Protein AF-0000000074905641 (afdb_homodimer)

InterPro domains:
  IPR008551 Transport and Golgi organisation protein 2 [PF05742] (1-127)
  IPR008551 Transport and Golgi organisation protein 2 [PF05742] (141-182)
  IPR008551 Transport and Golgi organisation protein 2 [PTHR17985] (1-126)

Radius of gyration: 19.74 Å; Cα contacts (8 Å, |Δi|>4): 962; chains: 2; bounding box: 50×53×50 Å

Nearest PDB structures (foldseek):
  8sv7-assembly1_A  TM=5.771E-01  e=2.320E-25  Homo sapiens
  8sv7-assembly2_B  TM=5.894E-01  e=5.294E-24  Homo sapiens
  3n8b-assembly1_B  TM=4.827E-01  e=3.627E+00  Borreliella burgdorferi
  5hex-assembly1_A  TM=2.501E-01  e=2.864E+00  Homo sapiens
  7qoo-assembly1_P  TM=1.578E-01  e=9.324E+00  Homo sapiens

Structure (mmCIF, N/CA/C/O backbone):
data_AF-0000000074905641-model_v1
#
loop_
_entity.id
_entity.type
_entity.pdbx_description
1 polymer 'Transport and golgi organization 2 homolog'
#
loop_
_atom_site.group_PDB
_atom_site.id
_atom_site.type_symbol
_atom_site.label_atom_id
_atom_site.label_alt_id
_atom_site.label_comp_id
_atom_site.label_asym_id
_atom_site.label_entity_id
_atom_site.label_seq_id
_atom_site.pdbx_PDB_ins_code
_atom_site.Cartn_x
_atom_site.Cartn_y
_atom_site.Cartn_z
_atom_site.occupancy
_atom_site.B_iso_or_equiv
_atom_site.auth_seq_id
_atom_site.auth_comp_id
_atom_site.auth_asym_id
_atom_site.auth_atom_id
_atom_site.pdbx_PDB_model_num
ATOM 1 N N . MET A 1 1 ? 12.867 -0.518 5.281 1 59.91 1 MET A N 1
ATOM 2 C CA . MET A 1 1 ? 11.68 -1.356 5.379 1 59.91 1 MET A CA 1
ATOM 3 C C . MET A 1 1 ? 10.445 -0.513 5.676 1 59.91 1 MET A C 1
ATOM 5 O O . MET A 1 1 ? 10.516 0.454 6.438 1 59.91 1 MET A O 1
ATOM 9 N N . CYS A 1 2 ? 9.406 -0.645 4.832 1 71.94 2 CYS A N 1
ATOM 10 C CA . CYS A 1 2 ? 8.156 0.063 5.105 1 71.94 2 CYS A CA 1
ATOM 11 C C . CYS A 1 2 ? 6.98 -0.901 5.133 1 71.94 2 CYS A C 1
ATOM 13 O O . CYS A 1 2 ? 6.918 -1.837 4.332 1 71.94 2 CYS A O 1
ATOM 15 N N . ILE A 1 3 ? 6.23 -0.819 6.195 1 65.19 3 ILE A N 1
ATOM 16 C CA . ILE A 1 3 ? 5.027 -1.63 6.344 1 65.19 3 ILE A CA 1
ATOM 17 C C . ILE A 1 3 ? 3.795 -0.727 6.379 1 65.19 3 ILE A C 1
ATOM 19 O O . ILE A 1 3 ? 3.746 0.237 7.145 1 65.19 3 ILE A O 1
ATOM 23 N N . ILE A 1 4 ? 2.932 -0.934 5.461 1 76.19 4 ILE A N 1
ATOM 24 C CA . ILE A 1 4 ? 1.635 -0.264 5.449 1 76.19 4 ILE A CA 1
ATOM 25 C C . ILE A 1 4 ? 0.528 -1.276 5.734 1 76.19 4 ILE A C 1
ATOM 27 O O . ILE A 1 4 ? 0.514 -2.369 5.16 1 76.19 4 ILE A O 1
ATOM 31 N N . PHE A 1 5 ? -0.298 -0.936 6.707 1 66.88 5 PHE A N 1
ATOM 32 C CA . PHE A 1 5 ? -1.438 -1.777 7.051 1 66.88 5 PHE A CA 1
ATOM 33 C C . PHE A 1 5 ? -2.748 -1.029 6.832 1 66.88 5 PHE A C 1
ATOM 35 O O . PHE A 1 5 ? -2.848 0.16 7.137 1 66.88 5 PHE A O 1
ATOM 42 N N . PHE A 1 6 ? -3.707 -1.741 6.23 1 72.62 6 PHE A N 1
ATOM 43 C CA . PHE A 1 6 ? -5.016 -1.104 6.152 1 72.62 6 PHE A CA 1
ATOM 44 C C . PHE A 1 6 ? -6.125 -2.105 6.453 1 72.62 6 PHE A C 1
ATOM 46 O O . PHE A 1 6 ? -5.957 -3.309 6.238 1 72.62 6 PHE A O 1
ATOM 53 N N . LYS A 1 7 ? -7.172 -1.602 7.137 1 66.44 7 LYS A N 1
ATOM 54 C CA . LYS A 1 7 ? -8.391 -2.348 7.426 1 66.44 7 LYS A CA 1
ATOM 55 C C . LYS A 1 7 ? -9.617 -1.634 6.867 1 66.44 7 LYS A C 1
ATOM 57 O O . LYS A 1 7 ? -9.742 -0.413 6.988 1 66.44 7 LYS A O 1
ATOM 62 N N . PHE A 1 8 ? -10.422 -2.475 6.105 1 64 8 PHE A N 1
ATOM 63 C CA . PHE A 1 8 ? -11.656 -1.941 5.535 1 64 8 PHE A CA 1
ATOM 64 C C . PHE A 1 8 ? -12.875 -2.645 6.125 1 64 8 PHE A C 1
ATOM 66 O O . PHE A 1 8 ? -12.875 -3.869 6.27 1 64 8 PHE A O 1
ATOM 73 N N . ASP A 1 9 ? -13.844 -1.782 6.703 1 60.44 9 ASP A N 1
ATOM 74 C CA . ASP A 1 9 ? -15.133 -2.322 7.117 1 60.44 9 ASP A CA 1
ATOM 75 C C . ASP A 1 9 ? -16.266 -1.668 6.34 1 60.44 9 ASP A C 1
ATOM 77 O O . ASP A 1 9 ? -16.609 -0.504 6.578 1 60.44 9 ASP A O 1
ATOM 81 N N . PRO A 1 10 ? -16.844 -2.236 5.258 1 53.78 10 PRO A N 1
ATOM 82 C CA . PRO A 1 10 ? -17.875 -1.607 4.426 1 53.78 10 PRO A CA 1
ATOM 83 C C . PRO A 1 10 ? -19.203 -1.405 5.172 1 53.78 10 PRO A C 1
ATOM 85 O O . PRO A 1 10 ? -20.016 -0.573 4.773 1 53.78 10 PRO A O 1
ATOM 88 N N . ARG A 1 11 ? -19.625 -2.414 5.918 1 53.53 11 ARG A N 1
ATOM 89 C CA . ARG A 1 11 ? -20.891 -2.262 6.629 1 53.53 11 ARG A CA 1
ATOM 90 C C . ARG A 1 11 ? -20.641 -2.008 8.117 1 53.53 11 ARG A C 1
ATOM 92 O O . ARG A 1 11 ? -20.766 -2.922 8.938 1 53.53 11 ARG A O 1
ATOM 99 N N . PRO A 1 12 ? -20.156 -0.724 8.25 1 50.31 12 PRO A N 1
ATOM 100 C CA . PRO A 1 12 ? -19.922 -0.527 9.688 1 50.31 12 PRO A CA 1
ATOM 101 C C . PRO A 1 12 ? -21.172 -0.763 10.523 1 50.31 12 PRO A C 1
ATOM 103 O O . PRO A 1 12 ? -22.266 -0.313 10.156 1 50.31 12 PRO A O 1
ATOM 106 N N . ALA A 1 13 ? -21.141 -1.963 11.172 1 50.5 13 ALA A N 1
ATOM 107 C CA . ALA A 1 13 ? -22.281 -2.377 11.984 1 50.5 13 ALA A CA 1
ATOM 108 C C . ALA A 1 13 ? -22.828 -1.21 12.805 1 50.5 13 ALA A C 1
ATOM 110 O O . ALA A 1 13 ? -24 -1.214 13.195 1 50.5 13 ALA A O 1
ATOM 111 N N . SER A 1 14 ? -21.984 -0.341 13.109 1 50.97 14 SER A N 1
ATOM 112 C CA . SER A 1 14 ? -22.422 0.792 13.922 1 50.97 14 SER A CA 1
ATOM 113 C C . SER A 1 14 ? -21.828 2.1 13.414 1 50.97 14 SER A C 1
ATOM 115 O O . SER A 1 14 ? -20.891 2.088 12.602 1 50.97 14 SER A O 1
ATOM 117 N N . LYS A 1 15 ? -22.484 3.162 13.672 1 53.12 15 LYS A N 1
ATOM 118 C CA . LYS A 1 15 ? -22.062 4.52 13.32 1 53.12 15 LYS A CA 1
ATOM 119 C C . LYS A 1 15 ? -20.609 4.762 13.695 1 53.12 15 LYS A C 1
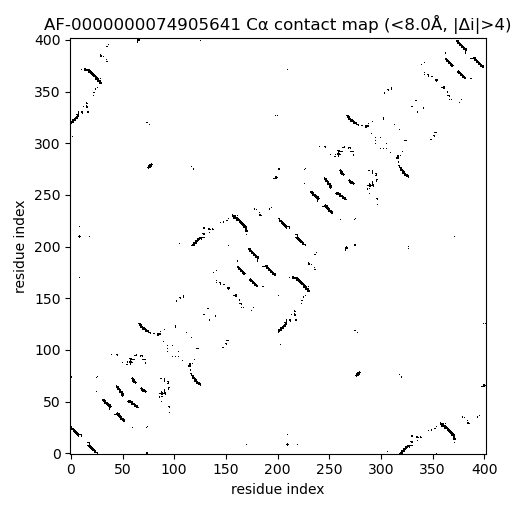ATOM 121 O O . LYS A 1 15 ? -19.938 5.609 13.094 1 53.12 15 LYS A O 1
ATOM 126 N N . ASN A 1 16 ? -20.125 4 14.625 1 53.78 16 ASN A N 1
ATOM 127 C CA . ASN A 1 16 ? -18.797 4.238 15.148 1 53.78 16 ASN A CA 1
ATOM 128 C C . ASN A 1 16 ? -17.75 3.373 14.453 1 53.78 16 ASN A C 1
ATOM 130 O O . ASN A 1 16 ? -16.562 3.471 14.742 1 53.78 16 ASN A O 1
ATOM 134 N N . ALA A 1 17 ? -18.266 2.701 13.477 1 62.34 17 ALA A N 1
ATOM 135 C CA . ALA A 1 17 ? -17.328 1.801 12.82 1 62.34 17 ALA A CA 1
ATOM 136 C C . ALA A 1 17 ? -16.531 2.533 11.742 1 62.34 17 ALA A C 1
ATOM 138 O O . ALA A 1 17 ? -17.047 3.441 11.086 1 62.34 17 ALA A O 1
ATOM 139 N N . TYR A 1 18 ? -15.234 2.305 11.766 1 69.19 18 TYR A N 1
ATOM 140 C CA . TYR A 1 18 ? -14.367 2.934 10.773 1 69.19 18 TYR A CA 1
ATOM 141 C C . TYR A 1 18 ? -14.398 2.166 9.461 1 69.19 18 TYR A C 1
ATOM 143 O O . TYR A 1 18 ? -14.297 0.937 9.445 1 69.19 18 TYR A O 1
ATOM 151 N N . ARG A 1 19 ? -14.656 2.928 8.492 1 73.75 19 ARG A N 1
ATOM 152 C CA . ARG A 1 19 ? -14.641 2.299 7.172 1 73.75 19 ARG A CA 1
ATOM 153 C C . ARG A 1 19 ? -13.211 2.066 6.688 1 73.75 19 ARG A C 1
ATOM 155 O O . ARG A 1 19 ? -12.969 1.216 5.828 1 73.75 19 ARG A O 1
ATOM 162 N N . LEU A 1 20 ? -12.242 2.904 7.258 1 78.56 20 LEU A N 1
ATOM 163 C CA . LEU A 1 20 ? -10.836 2.725 6.906 1 78.56 20 LEU A CA 1
ATOM 164 C C . LEU A 1 20 ? -9.938 2.979 8.109 1 78.56 20 LEU A C 1
ATOM 166 O O . LEU A 1 20 ? -10.133 3.953 8.844 1 78.56 20 LEU A O 1
ATOM 170 N N . ILE A 1 21 ? -9.102 2.086 8.383 1 79 21 ILE A N 1
ATOM 171 C CA . ILE A 1 21 ? -7.953 2.26 9.258 1 79 21 ILE A CA 1
ATOM 172 C C . ILE A 1 21 ? -6.664 2.064 8.469 1 79 21 ILE A C 1
ATOM 174 O O . ILE A 1 21 ? -6.461 1.017 7.848 1 79 21 ILE A O 1
ATOM 178 N N . LEU A 1 22 ? -5.84 3.082 8.422 1 86.25 22 LEU A N 1
ATOM 179 C CA . LEU A 1 22 ? -4.531 2.98 7.781 1 86.25 22 LEU A CA 1
ATOM 180 C C . LEU A 1 22 ? -3.418 3.324 8.758 1 86.25 22 LEU A C 1
ATOM 182 O O . LEU A 1 22 ? -3.506 4.32 9.484 1 86.25 22 LEU A O 1
ATOM 186 N N . ALA A 1 23 ? -2.471 2.445 8.898 1 85.69 23 ALA A N 1
ATOM 187 C CA . ALA A 1 23 ? -1.289 2.664 9.727 1 85.69 23 ALA A CA 1
ATOM 188 C C . ALA A 1 23 ? -0.008 2.453 8.93 1 85.69 23 ALA A C 1
ATOM 190 O O . ALA A 1 23 ? 0.094 1.504 8.148 1 85.69 23 ALA A O 1
ATOM 191 N N . ALA A 1 24 ? 0.933 3.342 9.133 1 88.44 24 ALA A N 1
ATOM 192 C CA . ALA A 1 24 ? 2.18 3.258 8.383 1 88.44 24 ALA A CA 1
ATOM 193 C C . ALA A 1 24 ? 3.34 3.861 9.172 1 88.44 24 ALA A C 1
ATOM 195 O O . ALA A 1 24 ? 3.135 4.738 10.008 1 88.44 24 ALA A O 1
ATOM 196 N N . ASN A 1 25 ? 4.496 3.33 8.883 1 86.69 25 ASN A N 1
ATOM 197 C CA . ASN A 1 25 ? 5.727 3.895 9.422 1 86.69 25 ASN A CA 1
ATOM 198 C C . ASN A 1 25 ? 6.559 4.574 8.336 1 86.69 25 ASN A C 1
ATOM 200 O O . ASN A 1 25 ? 6.484 4.195 7.164 1 86.69 25 ASN A O 1
ATOM 204 N N . ARG A 1 26 ? 7.266 5.594 8.75 1 87.75 26 ARG A N 1
ATOM 205 C CA . ARG A 1 26 ? 8.352 6.141 7.949 1 87.75 26 ARG A CA 1
ATOM 206 C C . ARG A 1 26 ? 9.711 5.781 8.547 1 87.75 26 ARG A C 1
ATOM 208 O O . ARG A 1 26 ? 10.039 6.215 9.648 1 87.75 26 ARG A O 1
ATOM 215 N N . ASP A 1 27 ? 10.461 4.945 7.887 1 84.88 27 ASP A N 1
ATOM 216 C CA . ASP A 1 27 ? 11.836 4.637 8.258 1 84.88 27 ASP A CA 1
ATOM 217 C C . ASP A 1 27 ? 12.82 5.523 7.504 1 84.88 27 ASP A C 1
ATOM 219 O O . ASP A 1 27 ? 12.766 5.625 6.277 1 84.88 27 ASP A O 1
ATOM 223 N N . GLU A 1 28 ? 13.719 6.168 8.312 1 87.62 28 GLU A N 1
ATOM 224 C CA . GLU A 1 28 ? 14.625 7.168 7.746 1 87.62 28 GLU A CA 1
ATOM 225 C C . GLU A 1 28 ? 15.836 7.391 8.648 1 87.62 28 GLU A C 1
ATOM 227 O O . GLU A 1 28 ? 15.836 6.98 9.805 1 87.62 28 GLU A O 1
ATOM 232 N N . PHE A 1 29 ? 16.859 7.977 8.047 1 87.19 29 PHE A N 1
ATOM 233 C CA . PHE A 1 29 ? 17.984 8.422 8.867 1 87.19 29 PHE A CA 1
ATOM 234 C C . PHE A 1 29 ? 17.5 9.352 9.977 1 87.19 29 PHE A C 1
ATOM 236 O O . PHE A 1 29 ? 16.75 10.297 9.727 1 87.19 29 PHE A O 1
ATOM 243 N N . TYR A 1 30 ? 18.031 9.164 11.156 1 89.88 30 TYR A N 1
ATOM 244 C CA . TYR A 1 30 ? 17.531 9.883 12.32 1 89.88 30 TYR A CA 1
ATOM 245 C C . TYR A 1 30 ? 17.781 11.383 12.188 1 89.88 30 TYR A C 1
ATOM 247 O O . TYR A 1 30 ? 17 12.195 12.688 1 89.88 30 TYR A O 1
ATOM 255 N N . HIS A 1 31 ? 18.828 11.758 11.539 1 91.5 31 HIS A N 1
ATOM 256 C CA . HIS A 1 31 ? 19.219 13.156 11.461 1 91.5 31 HIS A CA 1
ATOM 257 C C . HIS A 1 31 ? 18.438 13.883 10.359 1 91.5 31 HIS A C 1
ATOM 259 O O . HIS A 1 31 ? 18.5 15.109 10.258 1 91.5 31 HIS A O 1
ATOM 265 N N . ARG A 1 32 ? 17.781 13.188 9.477 1 92.69 32 ARG A N 1
ATOM 266 C CA . ARG A 1 32 ? 17.062 13.828 8.375 1 92.69 32 ARG A CA 1
ATOM 267 C C . ARG A 1 32 ? 15.867 14.633 8.891 1 92.69 32 ARG A C 1
ATOM 269 O O . ARG A 1 32 ? 14.914 14.062 9.422 1 92.69 32 ARG A O 1
ATOM 276 N N . PRO A 1 33 ? 15.859 15.914 8.727 1 93.75 33 PRO A N 1
ATOM 277 C CA . PRO A 1 33 ? 14.828 16.75 9.336 1 93.75 33 PRO A CA 1
ATOM 278 C C . PRO A 1 33 ? 13.484 16.641 8.625 1 93.75 33 PRO A C 1
ATOM 280 O O . PRO A 1 33 ? 13.438 16.438 7.41 1 93.75 33 PRO A O 1
ATOM 283 N N . ALA A 1 34 ? 12.414 16.75 9.422 1 94.31 34 ALA A N 1
ATOM 284 C CA . ALA A 1 34 ? 11.047 16.75 8.914 1 94.31 34 ALA A CA 1
ATOM 285 C C . ALA A 1 34 ? 10.148 17.672 9.727 1 94.31 34 ALA A C 1
ATOM 287 O O . ALA A 1 34 ? 10.477 18.016 10.859 1 94.31 34 ALA A O 1
ATOM 288 N N . ARG A 1 35 ? 9.133 18.125 9.078 1 94.75 35 ARG A N 1
ATOM 289 C CA . ARG A 1 35 ? 8.094 18.891 9.758 1 94.75 35 ARG A CA 1
ATOM 290 C C . ARG A 1 35 ? 6.906 18 10.109 1 94.75 35 ARG A C 1
ATOM 292 O O . ARG A 1 35 ? 6.5 17.156 9.312 1 94.75 35 ARG A O 1
ATOM 299 N N . ALA A 1 36 ? 6.375 18.266 11.305 1 92.25 36 ALA A N 1
ATOM 300 C CA . ALA A 1 36 ? 5.211 17.516 11.758 1 92.25 36 ALA A CA 1
ATOM 301 C C . ALA A 1 36 ? 4.016 17.734 10.836 1 92.25 36 ALA A C 1
ATOM 303 O O . ALA A 1 36 ? 3.895 18.797 10.211 1 92.25 36 ALA A O 1
ATOM 304 N N . ALA A 1 37 ? 3.156 16.75 10.836 1 95.56 37 ALA A N 1
ATOM 305 C CA . ALA A 1 37 ? 1.99 16.812 9.953 1 95.56 37 ALA A CA 1
ATOM 306 C C . ALA A 1 37 ? 1.135 18.031 10.258 1 95.56 37 ALA A C 1
ATOM 308 O O . ALA A 1 37 ? 0.845 18.328 11.422 1 95.56 37 ALA A O 1
ATOM 309 N N . ASP A 1 38 ? 0.8 18.688 9.234 1 95.88 38 ASP A N 1
ATOM 310 C CA . ASP A 1 38 ? -0.103 19.844 9.258 1 95.88 38 ASP A CA 1
ATOM 311 C C . ASP A 1 38 ? -0.75 20.062 7.891 1 95.88 38 ASP A C 1
ATOM 313 O O . ASP A 1 38 ? -0.337 19.453 6.898 1 95.88 38 ASP A O 1
ATOM 317 N N . PHE A 1 39 ? -1.826 20.891 7.965 1 96.62 39 PHE A N 1
ATOM 318 C CA . PHE A 1 39 ? -2.467 21.234 6.699 1 96.62 39 PHE A CA 1
ATOM 319 C C . PHE A 1 39 ? -1.565 22.141 5.867 1 96.62 39 PHE A C 1
ATOM 321 O O . PHE A 1 39 ? -0.948 23.062 6.395 1 96.62 39 PHE A O 1
ATOM 328 N N . TRP A 1 40 ? -1.421 21.828 4.629 1 96.31 40 TRP A N 1
ATOM 329 C CA . TRP A 1 40 ? -0.674 22.672 3.705 1 96.31 40 TRP A CA 1
ATOM 330 C C . TRP A 1 40 ? -1.283 22.625 2.307 1 96.31 40 TRP A C 1
ATOM 332 O O . TRP A 1 40 ? -2.309 21.969 2.094 1 96.31 40 TRP A O 1
ATOM 342 N N . GLY A 1 41 ? -0.634 23.297 1.267 1 93.44 41 GLY A N 1
ATOM 343 C CA . GLY A 1 41 ? -1.191 23.516 -0.058 1 93.44 41 GLY A CA 1
ATOM 344 C C . GLY A 1 41 ? -1.767 24.906 -0.24 1 93.44 41 GLY A C 1
ATOM 345 O O . GLY A 1 41 ? -1.879 25.656 0.724 1 93.44 41 GLY A O 1
ATOM 346 N N . SER A 1 42 ? -2.195 25.234 -1.422 1 93.31 42 SER A N 1
ATOM 347 C CA . SER A 1 42 ? -2.695 26.578 -1.694 1 93.31 42 SER A CA 1
ATOM 348 C C . SER A 1 42 ? -3.953 26.875 -0.885 1 93.31 42 SER A C 1
ATOM 350 O O . SER A 1 42 ? -4.184 28.016 -0.481 1 93.31 42 SER A O 1
ATOM 352 N N . ASN A 1 43 ? -4.742 25.891 -0.53 1 92.81 43 ASN A N 1
ATOM 353 C CA . ASN A 1 43 ? -5.988 26.047 0.214 1 92.81 43 ASN A CA 1
ATOM 354 C C . ASN A 1 43 ? -6.039 25.125 1.428 1 92.81 43 ASN A C 1
ATOM 356 O O . ASN A 1 43 ? -7.105 24.625 1.79 1 92.81 43 ASN A O 1
ATOM 360 N N . ASN A 1 44 ? -4.816 24.797 1.956 1 95.19 44 ASN A N 1
ATOM 361 C CA . ASN A 1 44 ? -4.746 23.891 3.102 1 95.19 44 ASN A CA 1
ATOM 362 C C . ASN A 1 44 ? -5.508 22.594 2.844 1 95.19 44 ASN A C 1
ATOM 364 O O . ASN A 1 44 ? -6.258 22.125 3.701 1 95.19 44 ASN A O 1
ATOM 368 N N . GLU A 1 45 ? -5.316 22.047 1.685 1 95.19 45 GLU A N 1
ATOM 369 C CA . GLU A 1 45 ? -6.152 20.922 1.275 1 95.19 45 GLU A CA 1
ATOM 370 C C . GLU A 1 45 ? -5.449 19.594 1.52 1 95.19 45 GLU A C 1
ATOM 372 O O . GLU A 1 45 ? -6.031 18.516 1.307 1 95.19 45 GLU A O 1
ATOM 377 N N . VAL A 1 46 ? -4.211 19.656 1.953 1 96.25 46 VAL A N 1
ATOM 378 C CA . VAL A 1 46 ? -3.449 18.422 2.139 1 96.25 46 VAL A CA 1
ATOM 379 C C . VAL A 1 46 ? -2.971 18.328 3.586 1 96.25 46 VAL A C 1
ATOM 381 O O . VAL A 1 46 ? -2.541 19.328 4.172 1 96.25 46 VAL A O 1
ATOM 384 N N . LEU A 1 47 ? -3.096 17.234 4.188 1 97.06 47 LEU A N 1
ATOM 385 C CA . LEU A 1 47 ? -2.596 16.938 5.527 1 97.06 47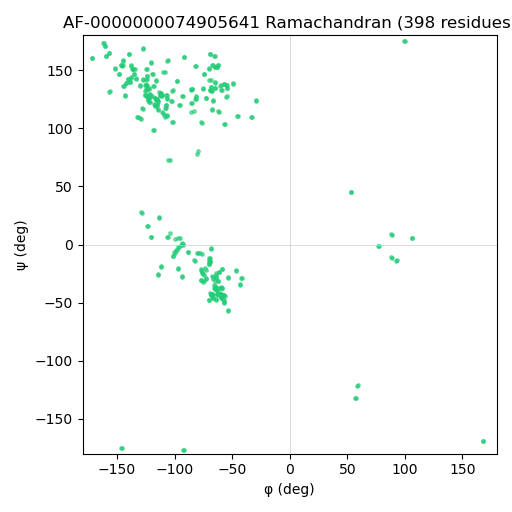 LEU A CA 1
ATOM 386 C C . LEU A 1 47 ? -1.512 15.875 5.488 1 97.06 47 LEU A C 1
ATOM 388 O O . LEU A 1 47 ? -1.772 14.734 5.09 1 97.06 47 LEU A O 1
ATOM 392 N N . SER A 1 48 ? -0.331 16.203 5.855 1 96.94 48 SER A N 1
ATOM 393 C CA . SER A 1 48 ? 0.804 15.281 5.914 1 96.94 48 SER A CA 1
ATOM 394 C C . SER A 1 48 ? 2.01 15.938 6.578 1 96.94 48 SER A C 1
ATOM 396 O O . SER A 1 48 ? 2.01 17.141 6.824 1 96.94 48 SER A O 1
ATOM 398 N N . GLY A 1 49 ? 2.963 15.094 7.051 1 95.06 49 GLY A N 1
ATOM 399 C CA . GLY A 1 49 ? 4.289 15.625 7.324 1 95.06 49 GLY A CA 1
ATOM 400 C C . GLY A 1 49 ? 5.047 16.016 6.07 1 95.06 49 GLY A C 1
ATOM 401 O O . GLY A 1 49 ? 4.664 15.633 4.961 1 95.06 49 GLY A O 1
ATOM 402 N N . LEU A 1 50 ? 6.098 16.812 6.301 1 95.31 50 LEU A N 1
ATOM 403 C CA . LEU A 1 50 ? 6.879 17.266 5.156 1 95.31 50 LEU A CA 1
ATOM 404 C C . LEU A 1 50 ? 8.367 17.031 5.383 1 95.31 50 LEU A C 1
ATOM 406 O O . LEU A 1 50 ? 8.867 17.219 6.492 1 95.31 50 LEU A O 1
ATOM 410 N N . ASP A 1 51 ? 8.953 16.562 4.305 1 95.19 51 ASP A N 1
ATOM 411 C CA . ASP A 1 51 ? 10.414 16.438 4.297 1 95.19 51 ASP A CA 1
ATOM 412 C C . ASP A 1 51 ? 11.078 17.812 4.301 1 95.19 51 ASP A C 1
ATOM 414 O O . ASP A 1 51 ? 10.672 18.703 3.555 1 95.19 51 ASP A O 1
ATOM 418 N N . MET A 1 52 ? 12.086 17.922 5.129 1 94.69 52 MET A N 1
ATOM 419 C CA . MET A 1 52 ? 12.773 19.203 5.219 1 94.69 52 MET A CA 1
ATOM 420 C C . MET A 1 52 ? 14.242 19.062 4.852 1 94.69 52 MET A C 1
ATOM 422 O O . MET A 1 52 ? 15.031 19.984 5.078 1 94.69 52 MET A O 1
ATOM 426 N N . GLU A 1 53 ? 14.625 17.891 4.402 1 92.56 53 GLU A N 1
ATOM 427 C CA . GLU A 1 53 ? 15.984 17.734 3.902 1 92.56 53 GLU A CA 1
ATOM 428 C C . GLU A 1 53 ? 16.281 18.719 2.777 1 92.56 53 GLU A C 1
ATOM 430 O O . GLU A 1 53 ? 15.453 18.922 1.888 1 92.56 53 GLU A O 1
ATOM 435 N N . GLU A 1 54 ? 17.484 19.266 2.867 1 92.06 54 GLU A N 1
ATOM 436 C CA . GLU A 1 54 ? 17.891 20.234 1.849 1 92.06 54 GLU A CA 1
ATOM 437 C C . GLU A 1 54 ? 17.766 19.641 0.447 1 92.06 54 GLU A C 1
ATOM 439 O O . GLU A 1 54 ? 18.266 18.547 0.178 1 92.06 54 GLU A O 1
ATOM 444 N N . GLY A 1 55 ? 17.078 20.328 -0.427 1 90.06 55 GLY A N 1
ATOM 445 C CA . GLY A 1 55 ? 16.891 19.875 -1.798 1 90.06 55 GLY A CA 1
ATOM 446 C C . GLY A 1 55 ? 15.672 19 -1.971 1 90.06 55 GLY A C 1
ATOM 447 O O . GLY A 1 55 ? 15.289 18.656 -3.096 1 90.06 55 GLY A O 1
ATOM 448 N N . LYS A 1 56 ? 15.07 18.562 -0.889 1 91.88 56 LYS A N 1
ATOM 449 C CA . LYS A 1 56 ? 13.906 17.688 -0.948 1 91.88 56 LYS A CA 1
ATOM 450 C C . LYS A 1 56 ? 12.727 18.281 -0.193 1 91.88 56 LYS A C 1
ATOM 452 O O . LYS A 1 56 ? 11.75 17.594 0.098 1 91.88 56 LYS A O 1
ATOM 457 N N . GLU A 1 57 ? 12.805 19.547 0.094 1 94 57 GLU A N 1
ATOM 458 C CA . GLU A 1 57 ? 11.789 20.234 0.876 1 94 57 GLU A CA 1
ATOM 459 C C . GLU A 1 57 ? 10.422 20.172 0.191 1 94 57 GLU A C 1
ATOM 461 O O . GLU A 1 57 ? 10.328 20.328 -1.028 1 94 57 GLU A O 1
ATOM 466 N N . GLY A 1 58 ? 9.477 19.891 1.056 1 93.19 58 GLY A N 1
ATOM 467 C CA . GLY A 1 58 ? 8.117 19.875 0.526 1 93.19 58 GLY A CA 1
ATOM 468 C C . GLY A 1 58 ? 7.66 18.5 0.089 1 93.19 58 GLY A C 1
ATOM 469 O O . GLY A 1 58 ? 6.465 18.281 -0.127 1 93.19 58 GLY A O 1
ATOM 470 N N . GLY A 1 59 ? 8.594 17.578 -0.028 1 95.19 59 GLY A N 1
ATOM 471 C CA . GLY A 1 59 ? 8.219 16.188 -0.247 1 95.19 59 GLY A CA 1
ATOM 472 C C . GLY A 1 59 ? 7.52 15.57 0.947 1 95.19 59 GLY A C 1
ATOM 473 O O . GLY A 1 59 ? 7.664 16.047 2.074 1 95.19 59 GLY A O 1
ATOM 474 N N . THR A 1 60 ? 6.738 14.602 0.678 1 96.19 60 THR A N 1
ATOM 475 C CA . THR A 1 60 ? 6.059 13.914 1.771 1 96.19 60 THR A CA 1
ATOM 476 C C . THR A 1 60 ? 6.031 12.406 1.528 1 96.19 60 THR A C 1
ATOM 478 O O . THR A 1 60 ? 6.406 11.938 0.451 1 96.19 60 THR A O 1
ATOM 481 N N . TRP A 1 61 ? 5.75 11.633 2.564 1 93.88 61 TRP A N 1
ATOM 482 C CA . TRP A 1 61 ? 5.848 10.18 2.51 1 93.88 61 TRP A CA 1
ATOM 483 C C . TRP A 1 61 ? 4.477 9.531 2.672 1 93.88 61 TRP A C 1
ATOM 485 O O . TRP A 1 61 ? 4.281 8.375 2.309 1 93.88 61 TRP A O 1
ATOM 495 N N . LEU A 1 62 ? 3.602 10.188 3.293 1 94.62 62 LEU A N 1
ATOM 496 C CA . LEU A 1 62 ? 2.219 9.758 3.48 1 94.62 62 LEU A CA 1
ATOM 497 C C . LEU A 1 62 ? 1.311 10.953 3.74 1 94.62 62 LEU A C 1
ATOM 499 O O . LEU A 1 62 ? 1.624 11.805 4.574 1 94.62 62 LEU A O 1
ATOM 503 N N . GLY A 1 63 ? 0.205 11.031 3.043 1 95.31 63 GLY A N 1
ATOM 504 C CA . GLY A 1 63 ? -0.722 12.125 3.264 1 95.31 63 GLY A CA 1
ATOM 505 C C . GLY A 1 63 ? -2.115 11.852 2.734 1 95.31 63 GLY A C 1
ATOM 506 O O . GLY A 1 63 ? -2.346 10.82 2.092 1 95.31 63 GLY A O 1
ATOM 507 N N . ILE A 1 64 ? -2.957 12.766 3.053 1 94.5 64 ILE A N 1
ATOM 508 C CA . ILE A 1 64 ? -4.348 12.688 2.615 1 94.5 64 ILE A CA 1
ATOM 509 C C . ILE A 1 64 ? -4.855 14.086 2.264 1 94.5 64 ILE A C 1
ATOM 511 O O . ILE A 1 64 ? -4.527 15.062 2.941 1 94.5 64 ILE A O 1
ATOM 515 N N . SER A 1 65 ? -5.594 14.195 1.209 1 94.38 65 SER A N 1
ATOM 516 C CA . SER A 1 65 ? -6.227 15.461 0.865 1 94.38 65 SER A CA 1
ATOM 517 C C . SER A 1 65 ? -7.629 15.562 1.454 1 94.38 65 SER A C 1
ATOM 519 O O . SER A 1 65 ? -8.25 14.539 1.761 1 94.38 65 SER A O 1
ATOM 521 N N . THR A 1 66 ? -8.133 16.734 1.547 1 92.69 66 THR A N 1
ATOM 522 C CA . THR A 1 66 ? -9.477 16.938 2.088 1 92.69 66 THR A CA 1
ATOM 523 C C . THR A 1 66 ? -10.531 16.391 1.132 1 92.69 66 THR A C 1
ATOM 525 O O . THR A 1 66 ? -11.695 16.219 1.517 1 92.69 66 THR A O 1
ATOM 528 N N . ARG A 1 67 ? -10.125 16.125 -0.046 1 87.19 67 ARG A N 1
ATOM 529 C CA . ARG A 1 67 ? -11.062 15.555 -1.01 1 87.19 67 ARG A CA 1
ATOM 530 C C . ARG A 1 67 ? -10.938 14.039 -1.065 1 87.19 67 ARG A C 1
ATOM 532 O O . ARG A 1 67 ? -11.562 13.391 -1.901 1 87.19 67 ARG A O 1
ATOM 539 N N . GLY A 1 68 ? -10.047 13.453 -0.332 1 89.12 68 GLY A N 1
ATOM 540 C CA . GLY A 1 68 ? -10.078 12.008 -0.153 1 89.12 68 GLY A CA 1
ATOM 541 C C . GLY A 1 68 ? -8.984 11.289 -0.923 1 89.12 68 GLY A C 1
ATOM 542 O O . GLY A 1 68 ? -8.969 10.062 -0.994 1 89.12 68 GLY A O 1
ATOM 543 N N . LYS A 1 69 ? -8.117 12.062 -1.526 1 90.12 69 LYS A N 1
ATOM 544 C CA . LYS A 1 69 ? -6.949 11.398 -2.1 1 90.12 69 LYS A CA 1
ATOM 545 C C . LYS A 1 69 ? -5.957 11 -1.014 1 90.12 69 LYS A C 1
ATOM 547 O O . LYS A 1 69 ? -5.727 11.75 -0.066 1 90.12 69 LYS A O 1
ATOM 552 N N . LEU A 1 70 ? -5.465 9.805 -1.097 1 92.44 70 LEU A N 1
ATOM 553 C CA . LEU A 1 70 ? -4.457 9.258 -0.193 1 92.44 70 LEU A CA 1
ATOM 554 C C . LEU A 1 70 ? -3.248 8.75 -0.97 1 92.44 70 LEU A C 1
ATOM 556 O O . LEU A 1 70 ? -3.398 8.102 -2.01 1 92.44 70 LEU A O 1
ATOM 560 N N . ALA A 1 71 ? -2.066 9.016 -0.502 1 94.38 71 ALA A N 1
ATOM 561 C CA . ALA A 1 71 ? -0.872 8.5 -1.163 1 94.38 71 ALA A CA 1
ATOM 562 C C . ALA A 1 71 ? 0.242 8.234 -0.155 1 94.38 71 ALA A C 1
ATOM 564 O O . ALA A 1 71 ? 0.351 8.93 0.856 1 94.38 71 ALA A O 1
ATOM 565 N N . ALA A 1 72 ? 1 7.23 -0.444 1 93.19 72 ALA A N 1
ATOM 566 C CA . ALA A 1 72 ? 2.154 6.863 0.374 1 93.19 72 ALA A CA 1
ATOM 567 C C . ALA A 1 72 ? 3.326 6.426 -0.498 1 93.19 72 ALA A C 1
ATOM 569 O O . ALA A 1 72 ? 3.129 5.809 -1.548 1 93.19 72 ALA A O 1
ATOM 570 N N . LEU A 1 73 ? 4.422 6.812 -0.043 1 91.25 73 LEU A N 1
ATOM 571 C CA . LEU A 1 73 ? 5.688 6.406 -0.647 1 91.25 73 LEU A CA 1
ATOM 572 C C . LEU A 1 73 ? 6.473 5.5 0.293 1 91.25 73 LEU A C 1
ATOM 574 O O . LEU A 1 73 ? 6.602 5.797 1.483 1 91.25 73 LEU A O 1
ATOM 578 N N . THR A 1 74 ? 6.934 4.293 -0.219 1 84.25 74 THR A N 1
ATOM 579 C CA . THR A 1 74 ? 7.773 3.43 0.604 1 84.25 74 THR A CA 1
ATOM 580 C C . THR A 1 74 ? 9.219 3.473 0.128 1 84.25 74 THR A C 1
ATOM 582 O O . THR A 1 74 ? 9.5 3.902 -0.994 1 84.25 74 THR A O 1
ATOM 585 N N . ASN A 1 75 ? 10.156 3.115 1.065 1 72.56 75 ASN A N 1
ATOM 586 C CA . ASN A 1 75 ? 11.578 3.256 0.8 1 72.56 75 ASN A CA 1
ATOM 587 C C . ASN A 1 75 ? 12.031 2.336 -0.331 1 72.56 75 ASN A C 1
ATOM 589 O O . ASN A 1 75 ? 11.469 1.257 -0.523 1 72.56 75 ASN A O 1
ATOM 593 N N . TYR A 1 76 ? 12.844 2.801 -1.12 1 72.5 76 TYR A N 1
ATOM 594 C CA . TYR A 1 76 ? 13.5 2.074 -2.201 1 72.5 76 TYR A CA 1
ATOM 595 C C . TYR A 1 76 ? 15.008 2.279 -2.158 1 72.5 76 TYR A C 1
ATOM 597 O O . TYR A 1 76 ? 15.492 3.41 -2.246 1 72.5 76 TYR A O 1
ATOM 605 N N . LEU A 1 77 ? 15.672 1.212 -1.77 1 67.5 77 LEU A N 1
ATOM 606 C CA . LEU A 1 77 ? 17.125 1.36 -1.727 1 67.5 77 LEU A CA 1
ATOM 607 C C . LEU A 1 77 ? 17.766 0.859 -3.018 1 67.5 77 LEU A C 1
ATOM 609 O O . LEU A 1 77 ? 17.375 -0.191 -3.537 1 67.5 77 LEU A O 1
ATOM 613 N N . GLN A 1 78 ? 18.422 1.747 -3.621 1 67.94 78 GLN A N 1
ATOM 614 C CA . GLN A 1 78 ? 19.125 1.352 -4.832 1 67.94 78 GLN A CA 1
ATOM 615 C C . GLN A 1 78 ? 20.625 1.583 -4.688 1 67.94 78 GLN A C 1
ATOM 617 O O . GLN A 1 78 ? 21.062 2.465 -3.941 1 67.94 78 GLN A O 1
ATOM 622 N N . PRO A 1 79 ? 21.344 0.669 -5.359 1 62.31 79 PRO A N 1
ATOM 623 C CA . PRO A 1 79 ? 22.812 0.722 -5.223 1 62.31 79 PRO A CA 1
ATOM 624 C C . PRO A 1 79 ? 23.375 2.096 -5.559 1 62.31 79 PRO A C 1
ATOM 626 O O . PRO A 1 79 ? 24.266 2.588 -4.852 1 62.31 79 PRO A O 1
ATOM 629 N N . ARG A 1 80 ? 23.094 2.543 -6.703 1 69.81 80 ARG A N 1
ATOM 630 C CA . ARG A 1 80 ? 23.609 3.834 -7.148 1 69.81 80 ARG A CA 1
ATOM 631 C C . ARG A 1 80 ? 22.484 4.871 -7.215 1 69.81 80 ARG A C 1
ATOM 633 O O . ARG A 1 80 ? 21.547 4.727 -7.988 1 69.81 80 ARG A O 1
ATOM 640 N N . LEU A 1 81 ? 22.609 5.824 -6.285 1 74.94 81 LEU A N 1
ATOM 641 C CA . LEU A 1 81 ? 21.641 6.914 -6.293 1 74.94 81 LEU A CA 1
ATOM 642 C C . LEU A 1 81 ? 22.031 7.98 -7.309 1 74.94 81 LEU A C 1
ATOM 644 O O . LEU A 1 81 ? 23.203 8.352 -7.41 1 74.94 81 LEU A O 1
ATOM 648 N N . ASN A 1 82 ? 21.094 8.242 -8.164 1 82.44 82 ASN A N 1
ATOM 649 C CA . ASN A 1 82 ? 21.25 9.438 -8.992 1 82.44 82 ASN A CA 1
ATOM 650 C C . ASN A 1 82 ? 20.922 10.711 -8.211 1 82.44 82 ASN A C 1
ATOM 652 O O . ASN A 1 82 ? 19.75 11.008 -7.977 1 82.44 82 ASN A O 1
ATOM 656 N N . HIS A 1 83 ? 21.891 11.414 -7.863 1 83.31 83 HIS A N 1
ATOM 657 C CA . HIS A 1 83 ? 21.719 12.594 -7.016 1 83.31 83 HIS A CA 1
ATOM 658 C C . HIS A 1 83 ? 21.031 13.719 -7.77 1 83.31 83 HIS A C 1
ATOM 660 O O . HIS A 1 83 ? 20.531 14.664 -7.16 1 83.31 83 HIS A O 1
ATOM 666 N N . ASP A 1 84 ? 21.047 13.555 -9.086 1 86.44 84 ASP A N 1
ATOM 667 C CA . ASP A 1 84 ? 20.406 14.586 -9.906 1 86.44 84 ASP A CA 1
ATOM 668 C C . ASP A 1 84 ? 18.922 14.289 -10.109 1 86.44 84 ASP A C 1
ATOM 670 O O . ASP A 1 84 ? 18.203 15.102 -10.688 1 86.44 84 ASP A O 1
ATOM 674 N N . ALA A 1 85 ? 18.531 13.148 -9.656 1 87.69 85 ALA A N 1
ATOM 675 C CA . ALA A 1 85 ? 17.125 12.766 -9.828 1 87.69 85 ALA A CA 1
ATOM 676 C C . ALA A 1 85 ? 16.219 13.617 -8.938 1 87.69 85 ALA A C 1
ATOM 678 O O . ALA A 1 85 ? 16.656 14.117 -7.895 1 87.69 85 ALA A O 1
ATOM 679 N N . ARG A 1 86 ? 15.008 13.805 -9.375 1 89.75 86 ARG A N 1
ATOM 680 C CA . ARG A 1 86 ? 14.008 14.508 -8.57 1 89.75 86 ARG A CA 1
ATOM 681 C C . ARG A 1 86 ? 13.711 13.742 -7.285 1 89.75 86 ARG A C 1
ATOM 683 O O . ARG A 1 86 ? 13.914 12.531 -7.215 1 89.75 86 ARG A O 1
ATOM 690 N N . GLY A 1 87 ? 13.297 14.453 -6.246 1 89.75 87 GLY A N 1
ATOM 691 C CA . GLY A 1 87 ? 12.922 13.805 -5.004 1 89.75 87 GLY A CA 1
ATOM 692 C C . GLY A 1 87 ? 11.648 12.977 -5.129 1 89.75 87 GLY A C 1
ATOM 693 O O . GLY A 1 87 ? 10.625 13.477 -5.605 1 89.75 87 GLY A O 1
ATOM 694 N N . ARG A 1 88 ? 11.695 11.812 -4.652 1 90.88 88 ARG A N 1
ATOM 695 C CA . ARG A 1 88 ? 10.562 10.898 -4.785 1 90.88 88 ARG A CA 1
ATOM 696 C C . ARG A 1 88 ? 9.367 11.383 -3.98 1 90.88 88 ARG A C 1
ATOM 698 O O . ARG A 1 88 ? 8.219 11.117 -4.344 1 90.88 88 ARG A O 1
ATOM 705 N N . GLY A 1 89 ? 9.648 12.141 -2.912 1 93.5 89 GLY A N 1
ATOM 706 C CA . GLY A 1 89 ? 8.562 12.672 -2.113 1 93.5 89 GLY A CA 1
ATOM 707 C C . GLY A 1 89 ? 7.648 13.602 -2.893 1 93.5 89 GLY A C 1
ATOM 708 O O . GLY A 1 89 ? 6.504 13.836 -2.498 1 93.5 89 GLY A O 1
ATOM 709 N N . GLU A 1 90 ? 8.18 14.164 -3.924 1 94.81 90 GLU A N 1
ATOM 710 C CA . GLU A 1 90 ? 7.41 15.055 -4.789 1 94.81 90 GLU A CA 1
ATOM 711 C C . GLU A 1 90 ? 6.25 14.312 -5.445 1 94.81 90 GLU A C 1
ATOM 713 O O . GLU A 1 90 ? 5.211 14.906 -5.734 1 94.81 90 GLU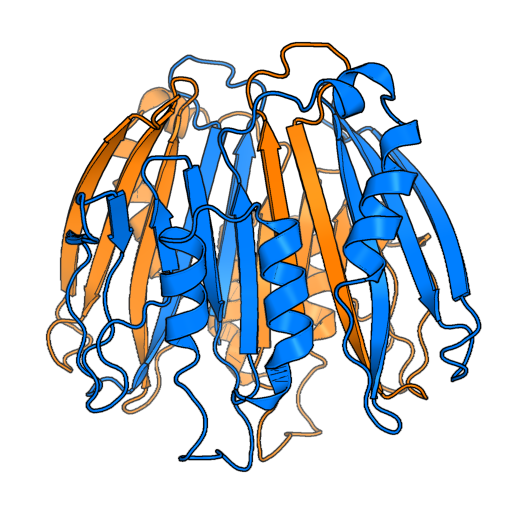 A O 1
ATOM 718 N N . LEU A 1 91 ? 6.383 13.07 -5.707 1 93.75 91 LEU A N 1
ATOM 719 C CA . LEU A 1 91 ? 5.344 12.266 -6.34 1 93.75 91 LEU A CA 1
ATOM 720 C C . LEU A 1 91 ? 4.078 12.242 -5.488 1 93.75 91 LEU A C 1
ATOM 722 O O . LEU A 1 91 ? 2.971 12.406 -6.008 1 93.75 91 LEU A O 1
ATOM 726 N N . VAL A 1 92 ? 4.273 12.086 -4.188 1 95 92 VAL A N 1
ATOM 727 C CA . VAL A 1 92 ? 3.146 12.062 -3.262 1 95 92 VAL A CA 1
ATOM 728 C C . VAL A 1 92 ? 2.531 13.461 -3.158 1 95 92 VAL A C 1
ATOM 730 O O . VAL A 1 92 ? 1.314 13.617 -3.27 1 95 92 VAL A O 1
ATOM 733 N N . ALA A 1 93 ? 3.391 14.438 -2.98 1 95.88 93 ALA A N 1
ATOM 734 C CA . ALA A 1 93 ? 2.918 15.812 -2.846 1 95.88 93 ALA A CA 1
ATOM 735 C C . ALA A 1 93 ? 2.109 16.234 -4.066 1 95.88 93 ALA A C 1
ATOM 737 O O . ALA A 1 93 ? 1.031 16.812 -3.934 1 95.88 93 ALA A O 1
ATOM 738 N N . GLN A 1 94 ? 2.578 15.898 -5.242 1 95.06 94 GLN A N 1
ATOM 739 C CA . GLN A 1 94 ? 1.901 16.281 -6.477 1 95.06 94 GLN A CA 1
ATOM 740 C C . GLN A 1 94 ? 0.583 15.523 -6.633 1 95.06 94 GLN A C 1
ATOM 742 O O . GLN A 1 94 ? -0.419 16.109 -7.066 1 95.06 94 GLN A O 1
ATOM 747 N N . PHE A 1 95 ? 0.563 14.328 -6.336 1 94.81 95 PHE A N 1
ATOM 748 C CA . PHE A 1 95 ? -0.672 13.555 -6.414 1 94.81 95 PHE A CA 1
ATOM 749 C C . PHE A 1 95 ? -1.761 14.188 -5.555 1 94.81 95 PHE A C 1
ATOM 751 O O . PHE A 1 95 ? -2.898 14.344 -6.004 1 94.81 95 PHE A O 1
ATOM 758 N N . LEU A 1 96 ? -1.409 14.609 -4.359 1 95.19 96 LEU A N 1
ATOM 759 C CA . LEU A 1 96 ? -2.367 15.086 -3.367 1 95.19 96 LEU A CA 1
ATOM 760 C C . LEU A 1 96 ? -2.867 16.484 -3.725 1 95.19 96 LEU A C 1
ATOM 762 O O . LEU A 1 96 ? -3.965 16.875 -3.32 1 95.19 96 LEU A O 1
ATOM 766 N N . THR A 1 97 ? -2.064 17.188 -4.445 1 94.94 97 THR A N 1
ATOM 767 C CA . THR A 1 97 ? -2.438 18.562 -4.746 1 94.94 97 THR A CA 1
ATOM 768 C C . THR A 1 97 ? -3 18.672 -6.164 1 94.94 97 THR A C 1
ATOM 770 O O . THR A 1 97 ? -3.512 19.734 -6.555 1 94.94 97 THR A O 1
ATOM 773 N N . SER A 1 98 ? -2.883 17.641 -6.941 1 92.81 98 SER A N 1
ATOM 774 C CA . SER A 1 98 ? -3.293 17.688 -8.344 1 92.81 98 SER A CA 1
ATOM 775 C C . SER A 1 98 ? -4.797 17.484 -8.484 1 92.81 98 SER A C 1
ATOM 777 O O . SER A 1 98 ? -5.398 16.719 -7.723 1 92.81 98 SER A O 1
ATOM 779 N N . ASP A 1 99 ? -5.344 18.031 -9.555 1 89.38 99 ASP A N 1
ATOM 780 C CA . ASP A 1 99 ? -6.746 17.797 -9.898 1 89.38 99 ASP A CA 1
ATOM 781 C C . ASP A 1 99 ? -6.895 16.625 -10.859 1 89.38 99 ASP A C 1
ATOM 783 O O . ASP A 1 99 ? -8.008 16.266 -11.234 1 89.38 99 ASP A O 1
ATOM 787 N N . MET A 1 100 ? -5.84 16.078 -11.172 1 88.5 100 MET A N 1
ATOM 788 C CA . MET A 1 100 ? -5.863 14.922 -12.078 1 88.5 100 MET A CA 1
ATOM 789 C C . MET A 1 100 ? -6.5 13.711 -11.406 1 88.5 100 MET A C 1
ATOM 791 O O . MET A 1 100 ? -6.289 13.477 -10.211 1 88.5 100 MET A O 1
ATOM 795 N N . ASP A 1 101 ? -7.242 13.016 -12.203 1 84.19 101 ASP A N 1
ATOM 796 C CA . ASP A 1 101 ? -7.742 11.766 -11.633 1 84.19 101 ASP A CA 1
ATOM 797 C C . ASP A 1 101 ? -6.598 10.805 -11.336 1 84.19 101 ASP A C 1
ATOM 799 O O . ASP A 1 101 ? -5.543 10.867 -11.969 1 84.19 101 ASP A O 1
ATOM 803 N N . SER A 1 102 ? -6.805 9.953 -10.375 1 84.06 102 SER A N 1
ATOM 804 C CA . SER A 1 102 ? -5.754 9.117 -9.797 1 84.06 102 SER A CA 1
ATOM 805 C C . SER A 1 102 ? -5.074 8.273 -10.859 1 84.06 102 SER A C 1
ATOM 807 O O . SER A 1 102 ? -3.844 8.266 -10.961 1 84.06 102 SER A O 1
ATOM 809 N N . LEU A 1 103 ? -5.875 7.555 -11.711 1 82.94 103 LEU A N 1
ATOM 810 C CA . LEU A 1 103 ? -5.289 6.66 -12.703 1 82.94 103 LEU A CA 1
ATOM 811 C C . LEU A 1 103 ? -4.504 7.445 -13.742 1 82.94 103 LEU A C 1
ATOM 813 O O . LEU A 1 103 ? -3.451 6.996 -14.203 1 82.94 103 LEU A O 1
ATOM 817 N N . SER A 1 104 ? -4.992 8.609 -14.117 1 86.44 104 SER A N 1
ATOM 818 C CA . SER A 1 104 ? -4.258 9.469 -15.031 1 86.44 104 SER A CA 1
ATOM 819 C C . SER A 1 104 ? -2.928 9.914 -14.438 1 86.44 104 SER A C 1
ATOM 821 O O . SER A 1 104 ? -1.912 9.961 -15.133 1 86.44 104 SER A O 1
ATOM 823 N N . TYR A 1 105 ? -2.984 10.234 -13.219 1 91.12 105 TYR A N 1
ATOM 824 C CA . TYR A 1 105 ? -1.749 10.641 -12.555 1 91.12 105 TYR A CA 1
ATOM 825 C C . TYR A 1 105 ? -0.748 9.492 -12.523 1 91.12 105 TYR A C 1
ATOM 827 O O . TYR A 1 105 ? 0.443 9.688 -12.781 1 91.12 105 TYR A O 1
ATOM 835 N N . LEU A 1 106 ? -1.26 8.336 -12.219 1 87.81 106 LEU A N 1
ATOM 836 C CA . LEU A 1 106 ? -0.369 7.184 -12.141 1 87.81 106 LEU A CA 1
ATOM 837 C C . LEU A 1 106 ? 0.224 6.863 -13.508 1 87.81 106 LEU A C 1
ATOM 839 O O . LEU A 1 106 ? 1.386 6.461 -13.609 1 87.81 106 LEU A O 1
ATOM 843 N N . LYS A 1 107 ? -0.524 7.008 -14.5 1 86.25 107 LYS A N 1
ATOM 844 C CA . LYS A 1 107 ? -0.01 6.848 -15.859 1 86.25 107 LYS A CA 1
ATOM 845 C C . LYS A 1 107 ? 1.108 7.844 -16.141 1 86.25 107 LYS A C 1
ATOM 847 O O . LYS A 1 107 ? 2.131 7.484 -16.734 1 86.25 107 LYS A O 1
ATOM 852 N N . LYS A 1 108 ? 0.868 9.039 -15.773 1 89.88 108 LYS A N 1
ATOM 853 C CA . LYS A 1 108 ? 1.892 10.07 -15.922 1 89.88 108 LYS A CA 1
ATOM 854 C C . LYS A 1 108 ? 3.172 9.688 -15.188 1 89.88 108 LYS A C 1
ATOM 856 O O . LYS A 1 108 ? 4.27 9.828 -15.719 1 89.88 108 LYS A O 1
ATOM 861 N N . VAL A 1 109 ? 3.047 9.258 -13.969 1 88.88 109 VAL A N 1
ATOM 862 C CA . VAL A 1 109 ? 4.188 8.859 -13.156 1 88.88 109 VAL A CA 1
ATOM 863 C C . VAL A 1 109 ? 4.941 7.719 -13.844 1 88.88 109 VAL A C 1
ATOM 865 O O . VAL A 1 109 ? 6.176 7.711 -13.859 1 88.88 109 VAL A O 1
ATOM 868 N N . SER A 1 110 ? 4.18 6.746 -14.344 1 86.31 110 SER A N 1
ATOM 869 C CA . SER A 1 110 ? 4.816 5.621 -15.023 1 86.31 110 SER A CA 1
ATOM 870 C C . SER A 1 110 ? 5.629 6.09 -16.234 1 86.31 110 SER A C 1
ATOM 872 O O . SER A 1 110 ? 6.699 5.555 -16.5 1 86.31 110 SER A O 1
ATOM 874 N N . ALA A 1 111 ? 5.148 7.078 -16.953 1 86.31 111 ALA A N 1
ATOM 875 C CA . ALA A 1 111 ? 5.824 7.617 -18.125 1 86.31 111 ALA A CA 1
ATOM 876 C C . ALA A 1 111 ? 7.055 8.43 -17.734 1 86.31 111 ALA A C 1
ATOM 878 O O . ALA A 1 111 ? 8.047 8.461 -18.453 1 86.31 111 ALA A O 1
ATOM 879 N N . GLU A 1 112 ? 7.016 9.016 -16.578 1 87.5 112 GLU A N 1
ATOM 880 C CA . GLU A 1 112 ? 8.086 9.906 -16.141 1 87.5 112 GLU A CA 1
ATOM 881 C C . GLU A 1 112 ? 8.961 9.242 -15.086 1 87.5 112 GLU A C 1
ATOM 883 O O . GLU A 1 112 ? 9.797 9.906 -14.469 1 87.5 112 GLU A O 1
ATOM 888 N N . GLY A 1 113 ? 8.719 8.023 -14.852 1 83.31 113 GLY A N 1
ATOM 889 C CA . GLY A 1 113 ? 9.406 7.309 -13.789 1 83.31 113 GLY A CA 1
ATOM 890 C C . GLY A 1 113 ? 10.922 7.41 -13.883 1 83.31 113 GLY A C 1
ATOM 891 O O . GLY A 1 113 ? 11.609 7.391 -12.859 1 83.31 113 GLY A O 1
ATOM 892 N N . HIS A 1 114 ? 11.445 7.578 -15.078 1 83.31 114 HIS A N 1
ATOM 893 C CA . HIS A 1 114 ? 12.891 7.609 -15.297 1 83.31 114 HIS A CA 1
ATOM 894 C C . HIS A 1 114 ? 13.508 8.883 -14.719 1 83.31 114 HIS A C 1
ATOM 896 O O . HIS A 1 114 ? 14.727 8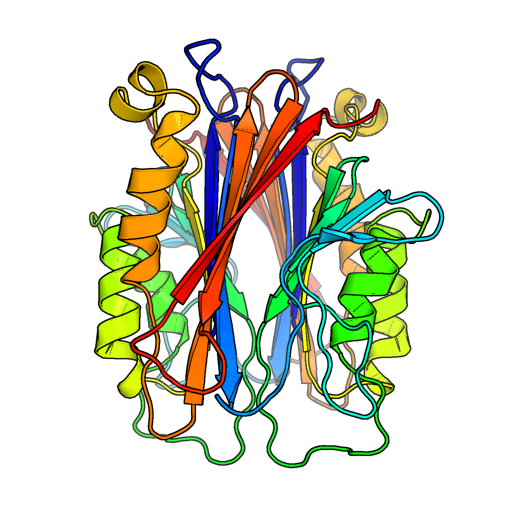.961 -14.555 1 83.31 114 HIS A O 1
ATOM 902 N N . LEU A 1 115 ? 12.75 9.859 -14.398 1 87.06 115 LEU A N 1
ATOM 903 C CA . LEU A 1 115 ? 13.234 11.117 -13.844 1 87.06 115 LEU A CA 1
ATOM 904 C C . LEU A 1 115 ? 13.523 10.992 -12.352 1 87.06 115 LEU A C 1
ATOM 906 O O . LEU A 1 115 ? 14.094 11.891 -11.75 1 87.06 115 LEU A O 1
ATOM 910 N N . TYR A 1 116 ? 13.164 9.875 -11.781 1 86.25 116 TYR A N 1
ATOM 911 C CA . TYR A 1 116 ? 13.32 9.617 -10.352 1 86.25 116 TYR A CA 1
ATOM 912 C C . TYR A 1 116 ? 14.203 8.398 -10.109 1 86.25 116 TYR A C 1
ATOM 914 O O . TYR A 1 116 ? 14.367 7.559 -11 1 86.25 116 TYR A O 1
ATOM 922 N N . ASN A 1 117 ? 14.773 8.461 -8.844 1 84.81 117 ASN A N 1
ATOM 923 C CA . ASN A 1 117 ? 15.258 7.168 -8.367 1 84.81 117 ASN A CA 1
ATOM 924 C C . ASN A 1 117 ? 14.109 6.188 -8.156 1 84.81 117 ASN A C 1
ATOM 926 O O . ASN A 1 117 ? 12.945 6.578 -8.156 1 84.81 117 ASN A O 1
ATOM 930 N N . GLY A 1 118 ? 14.445 4.898 -8.086 1 80.19 118 GLY A N 1
ATOM 931 C CA . GLY A 1 118 ? 13.422 3.885 -7.898 1 80.19 118 GLY A CA 1
ATOM 932 C C . GLY A 1 118 ? 12.477 4.199 -6.754 1 80.19 118 GLY A C 1
ATOM 933 O O . GLY A 1 118 ? 12.898 4.715 -5.715 1 80.19 118 GLY A O 1
ATOM 934 N N . PHE A 1 119 ? 11.188 3.947 -6.98 1 84.06 119 PHE A N 1
ATOM 935 C CA . PHE A 1 119 ? 10.195 4.254 -5.957 1 84.06 119 PHE A CA 1
ATOM 936 C C . PHE A 1 119 ? 9.055 3.244 -5.992 1 84.06 119 PHE A C 1
ATOM 938 O O . PHE A 1 119 ? 8.859 2.549 -6.992 1 84.06 119 PHE A O 1
ATOM 945 N N . ASN A 1 120 ? 8.367 3.072 -4.82 1 86.44 120 ASN A N 1
ATOM 946 C CA . ASN A 1 120 ? 7.062 2.426 -4.699 1 86.44 120 ASN A CA 1
ATOM 947 C C . ASN A 1 120 ? 5.988 3.408 -4.246 1 86.44 120 ASN A C 1
ATOM 949 O O . ASN A 1 120 ? 6.148 4.078 -3.223 1 86.44 120 ASN A O 1
ATOM 953 N N . LEU A 1 121 ? 4.996 3.48 -5.066 1 88.31 121 LEU A N 1
ATOM 954 C CA . LEU A 1 121 ? 3.93 4.434 -4.773 1 88.31 121 LEU A CA 1
ATOM 955 C C . LEU A 1 121 ? 2.609 3.715 -4.527 1 88.31 121 LEU A C 1
ATOM 957 O O . LEU A 1 121 ? 2.217 2.844 -5.305 1 88.31 121 LEU A O 1
ATOM 961 N N . VAL A 1 122 ? 1.992 3.984 -3.42 1 88.75 122 VAL A N 1
ATOM 962 C CA . VAL A 1 122 ? 0.634 3.549 -3.109 1 88.75 122 VAL A CA 1
ATOM 963 C C . VAL A 1 122 ? -0.317 4.742 -3.17 1 88.75 122 VAL A C 1
ATOM 965 O O . VAL A 1 122 ? -0.115 5.742 -2.475 1 88.75 122 VAL A O 1
ATOM 968 N N . ALA A 1 123 ? -1.292 4.676 -4.023 1 89.62 123 ALA A N 1
ATOM 969 C CA . ALA A 1 123 ? -2.258 5.762 -4.18 1 89.62 123 ALA A CA 1
ATOM 970 C C . ALA A 1 123 ? -3.684 5.258 -3.979 1 89.62 123 ALA A C 1
ATOM 972 O O . ALA A 1 123 ? -3.994 4.105 -4.301 1 89.62 123 ALA A O 1
ATOM 973 N N . GLY A 1 124 ? -4.469 6.121 -3.395 1 86.94 124 GLY A N 1
ATOM 974 C CA . GLY A 1 124 ? -5.855 5.75 -3.166 1 86.94 124 GLY A CA 1
ATOM 975 C C . GLY A 1 124 ? -6.816 6.914 -3.314 1 86.94 124 GLY A C 1
ATOM 976 O O . GLY A 1 124 ? -6.422 8.078 -3.191 1 86.94 124 GLY A O 1
ATOM 977 N N . ASP A 1 125 ? -8.062 6.555 -3.566 1 84.19 125 ASP A N 1
ATOM 978 C CA . ASP A 1 125 ? -9.188 7.484 -3.615 1 84.19 125 ASP A CA 1
ATOM 979 C C . ASP A 1 125 ? -10.328 7.023 -2.705 1 84.19 125 ASP A C 1
ATOM 981 O O . ASP A 1 125 ? -10.898 5.949 -2.912 1 84.19 125 ASP A O 1
ATOM 985 N N . LEU A 1 126 ? -10.672 7.836 -1.652 1 76.81 126 LEU A N 1
ATOM 986 C CA . LEU A 1 126 ? -11.68 7.465 -0.668 1 76.81 126 LEU A CA 1
ATOM 987 C C . LEU A 1 126 ? -13.047 8.008 -1.062 1 76.81 126 LEU A C 1
ATOM 989 O O . LEU A 1 126 ? -14.055 7.707 -0.414 1 76.81 126 LEU A O 1
ATOM 993 N N . ARG A 1 127 ? -13.445 9.047 -1.77 1 63.34 127 ARG A N 1
ATOM 994 C CA . ARG A 1 127 ? -14.734 9.688 -2.012 1 63.34 127 ARG A CA 1
ATOM 995 C C . ARG A 1 127 ? -15.266 9.336 -3.4 1 63.34 127 ARG A C 1
ATOM 997 O O . ARG A 1 127 ? -16.328 9.82 -3.807 1 63.34 127 ARG A O 1
ATOM 1004 N N . GLN A 1 128 ? -14.703 8.453 -4.078 1 54.44 128 GLN A N 1
ATOM 1005 C CA . GLN A 1 128 ? -15.367 8.727 -5.348 1 54.44 128 GLN A CA 1
ATOM 1006 C C . GLN A 1 128 ? -16.703 7.992 -5.438 1 54.44 128 GLN A C 1
ATOM 1008 O O . GLN A 1 128 ? -16.828 6.848 -4.996 1 54.44 128 GLN A O 1
ATOM 1013 N N . LEU A 1 129 ? -17.75 8.898 -5.457 1 50.34 129 LEU A N 1
ATOM 1014 C CA . LEU A 1 129 ? -19.078 8.438 -5.891 1 50.34 129 LEU A CA 1
ATOM 1015 C C . LEU A 1 129 ? -18.938 7.289 -6.887 1 50.34 129 LEU A C 1
ATOM 1017 O O . LEU A 1 129 ? -17.984 7.242 -7.664 1 50.34 129 LEU A O 1
ATOM 1021 N N . PRO A 1 130 ? -19.609 6.258 -6.465 1 52.38 130 PRO A N 1
ATOM 1022 C CA . PRO A 1 130 ? -19.609 5.207 -7.488 1 52.38 130 PRO A CA 1
ATOM 1023 C C . PRO A 1 130 ? -19.609 5.766 -8.906 1 52.38 130 PRO A C 1
ATOM 1025 O O . PRO A 1 130 ? -20.312 6.73 -9.195 1 52.38 130 PRO A O 1
ATOM 1028 N N . ASP A 1 131 ? -18.516 5.598 -9.531 1 56.69 131 ASP A N 1
ATOM 1029 C CA . ASP A 1 131 ? -18.578 5.871 -10.969 1 56.69 131 ASP A CA 1
ATOM 1030 C C . ASP A 1 131 ? -19.812 5.238 -11.594 1 56.69 131 ASP A C 1
ATOM 1032 O O . ASP A 1 131 ? -20.016 4.023 -11.508 1 56.69 131 ASP A O 1
ATOM 1036 N N . PRO A 1 132 ? -20.703 6.051 -11.984 1 59.44 132 PRO A N 1
ATOM 1037 C CA . PRO A 1 132 ? -21.922 5.484 -12.578 1 59.44 132 PRO A CA 1
ATOM 1038 C C . PRO A 1 132 ? -21.625 4.344 -13.555 1 59.44 132 PRO A C 1
ATOM 1040 O O . PRO A 1 132 ? -22.406 3.395 -13.656 1 59.44 132 PRO A O 1
ATOM 1043 N N . ALA A 1 133 ? -20.531 4.457 -14.242 1 60.44 133 ALA A N 1
ATOM 1044 C CA . ALA A 1 133 ? -20.203 3.404 -15.203 1 60.44 133 ALA A CA 1
ATOM 1045 C C . ALA A 1 133 ? -19.922 2.082 -14.492 1 60.44 133 ALA A C 1
ATOM 1047 O O . ALA A 1 133 ? -20.297 1.016 -14.984 1 60.44 133 ALA A O 1
ATOM 1048 N N . ILE A 1 134 ? -19.344 2.193 -13.367 1 62.88 134 ILE A N 1
ATOM 1049 C CA . ILE A 1 134 ? -19.047 1.004 -12.57 1 62.88 134 ILE A CA 1
ATOM 1050 C C . ILE A 1 134 ? -20.359 0.384 -12.078 1 62.88 134 ILE A C 1
ATOM 1052 O O . ILE A 1 134 ? -20.547 -0.833 -12.156 1 62.88 134 ILE A O 1
ATOM 1056 N N . GLU A 1 135 ? -21.141 1.254 -11.688 1 61.97 135 GLU A N 1
ATOM 1057 C CA . GLU A 1 135 ? -22.422 0.771 -11.195 1 61.97 135 GLU A CA 1
ATOM 1058 C C . GLU A 1 135 ? -23.219 0.09 -12.305 1 61.97 135 GLU A C 1
ATOM 1060 O O . GLU A 1 135 ? -23.891 -0.918 -12.07 1 61.97 135 GLU A O 1
ATOM 1065 N N . ALA A 1 136 ? -23.094 0.662 -13.469 1 64.12 136 ALA A N 1
ATOM 1066 C CA . ALA A 1 136 ? -23.875 0.149 -14.594 1 64.12 136 ALA A CA 1
ATOM 1067 C C . ALA A 1 136 ? -23.297 -1.17 -15.102 1 64.12 136 ALA A C 1
ATOM 1069 O O . ALA A 1 136 ? -24.047 -2.078 -15.469 1 64.12 136 ALA A O 1
ATOM 1070 N N . GLN A 1 137 ? -22.078 -1.365 -15.023 1 65.38 137 GLN A N 1
ATOM 1071 C CA . GLN A 1 137 ? -21.422 -2.498 -15.664 1 65.38 137 GLN A CA 1
ATOM 1072 C C . GLN A 1 137 ? -21.219 -3.65 -14.68 1 65.38 137 GLN A C 1
ATOM 1074 O O . GLN A 1 137 ? -21.109 -4.809 -15.086 1 65.38 137 GLN A O 1
ATOM 1079 N N . GLY A 1 138 ? -21.25 -3.287 -13.469 1 61.16 138 GLY A N 1
ATOM 1080 C CA . GLY A 1 138 ? -21.062 -4.312 -12.453 1 61.16 138 GLY A CA 1
ATOM 1081 C C . GLY A 1 138 ? -19.734 -5.039 -12.578 1 61.16 138 GLY A C 1
ATOM 1082 O O . GLY A 1 138 ? -18.672 -4.402 -12.672 1 61.16 138 GLY A O 1
ATOM 1083 N N . ARG A 1 139 ? -19.875 -6.379 -12.766 1 62.69 139 ARG A N 1
ATOM 1084 C CA . ARG A 1 139 ? -18.719 -7.27 -12.781 1 62.69 139 ARG A CA 1
ATOM 1085 C C . ARG A 1 139 ? -17.922 -7.109 -14.078 1 62.69 139 ARG A C 1
ATOM 1087 O O . ARG A 1 139 ? -16.719 -7.344 -14.102 1 62.69 139 ARG A O 1
ATOM 1094 N N . GLU A 1 140 ? -18.5 -6.602 -15.07 1 68.06 140 GLU A N 1
ATOM 1095 C CA . GLU A 1 140 ? -17.828 -6.441 -16.359 1 68.06 140 GLU A CA 1
ATOM 1096 C C . GLU A 1 140 ? -16.891 -5.246 -16.328 1 68.06 140 GLU A C 1
ATOM 1098 O O . GLU A 1 140 ? -16.062 -5.09 -17.234 1 68.06 140 GLU A O 1
ATOM 1103 N N . TYR A 1 141 ? -16.984 -4.539 -15.234 1 68.25 141 TYR A N 1
ATOM 1104 C CA . TYR A 1 141 ? -16.156 -3.352 -15.109 1 68.25 141 TYR A CA 1
ATOM 1105 C C . TYR A 1 141 ? -14.695 -3.73 -14.938 1 68.25 141 TYR A C 1
ATOM 1107 O O . TYR A 1 141 ? -13.805 -2.904 -15.148 1 68.25 141 TYR A O 1
ATOM 1115 N N . VAL A 1 142 ? -14.453 -4.953 -14.703 1 71.81 142 VAL A N 1
ATOM 1116 C CA . VAL A 1 142 ? -13.078 -5.41 -14.531 1 71.81 142 VAL A CA 1
ATOM 1117 C C . VAL A 1 142 ? -12.266 -5.105 -15.789 1 71.81 142 VAL A C 1
ATOM 1119 O O . VAL A 1 142 ? -11.102 -4.711 -15.703 1 71.81 142 VAL A O 1
ATOM 1122 N N . ARG A 1 143 ? -12.875 -5.242 -16.891 1 77.94 143 ARG A N 1
ATOM 1123 C CA . ARG A 1 143 ? -12.141 -5.109 -18.141 1 77.94 143 ARG A CA 1
ATOM 1124 C C . ARG A 1 143 ? -11.656 -3.68 -18.344 1 77.94 143 ARG A C 1
ATOM 1126 O O . ARG A 1 143 ? -10.477 -3.453 -18.641 1 77.94 143 ARG A O 1
ATOM 1133 N N . PRO A 1 144 ? -12.508 -2.73 -18.125 1 75.44 144 PRO A N 1
ATOM 1134 C CA . PRO A 1 144 ? -12.031 -1.357 -18.297 1 75.44 144 PRO A CA 1
ATOM 1135 C C . PRO A 1 144 ? -10.938 -0.987 -17.297 1 75.44 144 PRO A C 1
ATOM 1137 O O . PRO A 1 144 ? -9.977 -0.295 -17.656 1 75.44 144 PRO A O 1
ATOM 1140 N N . ILE A 1 145 ? -11.031 -1.432 -16.094 1 76.88 145 ILE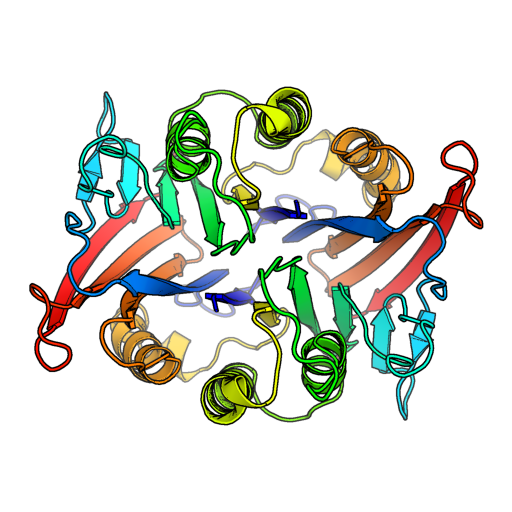 A N 1
ATOM 1141 C CA . ILE A 1 145 ? -10.031 -1.1 -15.094 1 76.88 145 ILE A CA 1
ATOM 1142 C C . ILE A 1 145 ? -8.703 -1.778 -15.445 1 76.88 145 ILE A C 1
ATOM 1144 O O . ILE A 1 145 ? -7.641 -1.165 -15.344 1 76.88 145 ILE A O 1
ATOM 1148 N N . LEU A 1 146 ? -8.883 -3.02 -15.828 1 80.38 146 LEU A N 1
ATOM 1149 C CA . LEU A 1 146 ? -7.68 -3.756 -16.203 1 80.38 146 LEU A CA 1
ATOM 1150 C C . LEU A 1 146 ? -6.969 -3.082 -17.359 1 80.38 146 LEU A C 1
ATOM 1152 O O . LEU A 1 146 ? -5.742 -2.947 -17.359 1 80.38 146 LEU A O 1
ATOM 1156 N N . SER A 1 147 ? -7.719 -2.66 -18.297 1 80.94 147 SER A N 1
ATOM 1157 C CA . SER A 1 147 ? -7.145 -2 -19.469 1 80.94 147 SER A CA 1
ATOM 1158 C C . SER A 1 147 ? -6.457 -0.694 -19.078 1 80.94 147 SER A C 1
ATOM 1160 O O . SER A 1 147 ? -5.348 -0.415 -19.531 1 80.94 147 SER A O 1
ATOM 1162 N N . LYS A 1 148 ? -7.129 0.086 -18.312 1 77.69 148 LYS A N 1
ATOM 1163 C CA . LYS A 1 148 ? -6.562 1.361 -17.891 1 77.69 148 LYS A CA 1
ATOM 1164 C C . LYS A 1 148 ? -5.301 1.15 -17.047 1 77.69 148 LYS A C 1
ATOM 1166 O O . LYS A 1 148 ? -4.305 1.852 -17.234 1 77.69 148 LYS A O 1
ATOM 1171 N N . TYR A 1 149 ? -5.355 0.181 -16.234 1 80.81 149 TYR A N 1
ATOM 1172 C CA . TYR A 1 149 ? -4.223 -0.018 -15.336 1 80.81 149 TYR A CA 1
ATOM 1173 C C . TYR A 1 149 ? -3.055 -0.666 -16.078 1 80.81 149 TYR A C 1
ATOM 1175 O O . TYR A 1 149 ? -1.895 -0.481 -15.695 1 80.81 149 TYR A O 1
ATOM 1183 N N . ALA A 1 150 ? -3.4 -1.479 -17.094 1 78.62 150 ALA A N 1
ATOM 1184 C CA . ALA A 1 150 ? -2.338 -2.102 -17.875 1 78.62 150 ALA A CA 1
ATOM 1185 C C . ALA A 1 150 ? -1.437 -1.048 -18.516 1 78.62 150 ALA A C 1
ATOM 1187 O O . ALA A 1 150 ? -0.276 -1.321 -18.828 1 78.62 150 ALA A O 1
ATOM 1188 N N . ALA A 1 151 ? -1.959 0.129 -18.641 1 77.56 151 ALA A N 1
ATOM 1189 C CA . ALA A 1 151 ? -1.185 1.224 -19.219 1 77.56 151 ALA A CA 1
ATOM 1190 C C . ALA A 1 151 ? -0.18 1.776 -18.219 1 77.56 151 ALA A C 1
ATOM 1192 O O . ALA A 1 151 ? 0.77 2.467 -18.594 1 77.56 151 ALA A O 1
ATOM 1193 N N . VAL A 1 152 ? -0.401 1.57 -16.984 1 80 152 VAL A N 1
ATOM 1194 C CA . VAL A 1 152 ? 0.559 1.903 -15.93 1 80 152 VAL A CA 1
ATOM 1195 C C . VAL A 1 152 ? 1.633 0.821 -15.852 1 80 152 VAL A C 1
ATOM 1197 O O . VAL A 1 152 ? 1.518 -0.119 -15.062 1 80 152 VAL A O 1
ATOM 1200 N N . CYS A 1 153 ? 2.641 0.867 -16.75 1 81.94 153 CYS A N 1
ATOM 1201 C CA . CYS A 1 153 ? 3.609 -0.219 -16.859 1 81.94 153 CYS A CA 1
ATOM 1202 C C . CYS A 1 153 ? 5.023 0.326 -17.016 1 81.94 153 CYS A C 1
ATOM 1204 O O . CYS A 1 153 ? 5.215 1.464 -17.453 1 81.94 153 CYS A O 1
ATOM 1206 N N . VAL A 1 154 ? 5.898 -0.447 -16.547 1 78.19 154 VAL A N 1
ATOM 1207 C CA . VAL A 1 154 ? 7.324 -0.201 -16.734 1 78.19 154 VAL A CA 1
ATOM 1208 C C . VAL A 1 154 ? 7.863 -1.116 -17.828 1 78.19 154 VAL A C 1
ATOM 1210 O O . VAL A 1 154 ? 7.52 -2.299 -17.891 1 78.19 154 VAL A O 1
ATOM 1213 N N . ARG A 1 155 ? 8.641 -0.489 -18.781 1 80.06 155 ARG A N 1
ATOM 1214 C CA . ARG A 1 155 ? 9.266 -1.268 -19.844 1 80.06 155 ARG A CA 1
ATOM 1215 C C . ARG A 1 15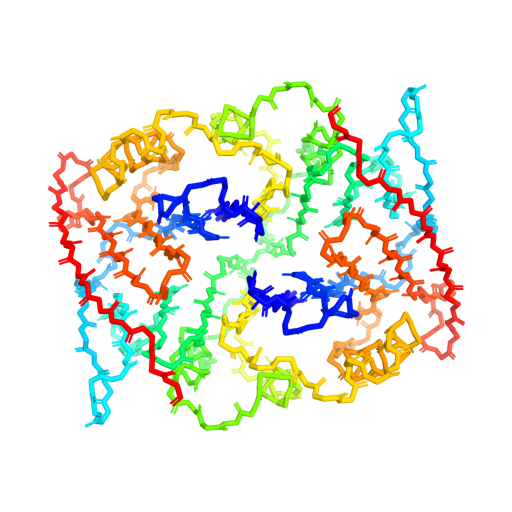5 ? 10.742 -0.908 -19.984 1 80.06 155 ARG A C 1
ATOM 1217 O O . ARG A 1 155 ? 11.078 0.226 -20.344 1 80.06 155 ARG A O 1
ATOM 1224 N N . CYS A 1 156 ? 11.578 -1.787 -19.609 1 77.56 156 CYS A N 1
ATOM 1225 C CA . CYS A 1 156 ? 13.023 -1.7 -19.797 1 77.56 156 CYS A CA 1
ATOM 1226 C C . CYS A 1 156 ? 13.562 -2.947 -20.484 1 77.56 156 CYS A C 1
ATOM 1228 O O . CYS A 1 156 ? 12.844 -3.939 -20.641 1 77.56 156 CYS A O 1
ATOM 1230 N N . PRO A 1 157 ? 14.883 -2.799 -20.891 1 81.5 157 PRO A N 1
ATOM 1231 C CA . PRO A 1 157 ? 15.469 -4.02 -21.453 1 81.5 157 PRO A CA 1
ATOM 1232 C C . PRO A 1 157 ? 15.516 -5.168 -20.453 1 81.5 157 PRO A C 1
ATOM 1234 O O . PRO A 1 157 ? 16.109 -5.023 -19.375 1 81.5 157 PRO A O 1
ATOM 1237 N N . ASP A 1 158 ? 14.812 -6.238 -20.609 1 86.94 158 ASP A N 1
ATOM 1238 C CA . ASP A 1 158 ? 14.82 -7.5 -19.875 1 86.94 158 ASP A CA 1
ATOM 1239 C C . ASP A 1 158 ? 14.086 -7.359 -18.547 1 86.94 158 ASP A C 1
ATOM 1241 O O . ASP A 1 158 ? 14.156 -8.258 -17.688 1 86.94 158 ASP A O 1
ATOM 1245 N N . TYR A 1 159 ? 13.609 -6.16 -18.297 1 85.25 159 TYR A N 1
ATOM 1246 C CA . TYR A 1 159 ? 12.93 -5.875 -17.047 1 85.25 159 TYR A CA 1
ATOM 1247 C C . TYR A 1 159 ? 11.703 -5 -17.266 1 85.25 159 TYR A C 1
ATOM 1249 O O . TYR A 1 159 ? 11.734 -4.074 -18.078 1 85.25 159 TYR A O 1
ATOM 1257 N N . GLY A 1 160 ? 10.664 -5.305 -16.562 1 84.12 160 GLY A N 1
ATOM 1258 C CA . GLY A 1 160 ? 9.453 -4.504 -16.656 1 84.12 160 GLY A CA 1
ATOM 1259 C C . GLY A 1 160 ? 8.25 -5.172 -16 1 84.12 160 GLY A C 1
ATOM 1260 O O . GLY A 1 160 ? 8.398 -6.113 -15.227 1 84.12 160 GLY A O 1
ATOM 1261 N N . THR A 1 161 ? 7.113 -4.566 -16.281 1 88.06 161 THR A N 1
ATOM 1262 C CA . THR A 1 161 ? 5.879 -5.125 -15.742 1 88.06 161 THR A CA 1
ATOM 1263 C C . THR A 1 161 ? 5.586 -6.488 -16.359 1 88.06 161 THR A C 1
ATOM 1265 O O . THR A 1 161 ? 5.512 -6.613 -17.578 1 88.06 161 THR A O 1
ATOM 1268 N N . ARG A 1 162 ? 5.43 -7.523 -15.523 1 91.31 162 ARG A N 1
ATOM 1269 C CA . ARG A 1 162 ? 5.156 -8.875 -16.016 1 91.31 162 ARG A CA 1
ATOM 1270 C C . ARG A 1 162 ? 3.748 -9.312 -15.633 1 91.31 162 ARG A C 1
ATOM 1272 O O . ARG A 1 162 ? 3.238 -10.305 -16.172 1 91.31 162 ARG A O 1
ATOM 1279 N N . THR A 1 163 ? 3.207 -8.617 -14.641 1 90.38 163 THR A N 1
ATOM 1280 C CA . THR A 1 163 ? 1.881 -9 -14.172 1 90.38 163 THR A CA 1
ATOM 1281 C C . THR A 1 163 ? 1.072 -7.766 -13.773 1 90.38 163 THR A C 1
ATOM 1283 O O . THR A 1 163 ? 1.6 -6.848 -13.148 1 90.38 163 THR A O 1
ATOM 1286 N N . ASN A 1 164 ? -0.174 -7.711 -14.148 1 87.56 164 ASN A N 1
ATOM 1287 C CA . ASN A 1 164 ? -1.182 -6.789 -13.633 1 87.56 164 ASN A CA 1
ATOM 1288 C C . ASN A 1 164 ? -2.273 -7.527 -12.859 1 87.56 164 ASN A C 1
ATOM 1290 O O . ASN A 1 164 ? -2.812 -8.523 -13.344 1 87.56 164 ASN A O 1
ATOM 1294 N N . THR A 1 165 ? -2.568 -7.078 -11.734 1 90.12 165 THR A N 1
ATOM 1295 C CA . THR A 1 165 ? -3.627 -7.699 -10.945 1 90.12 165 THR A CA 1
ATOM 1296 C C . THR A 1 165 ? -4.688 -6.676 -10.562 1 90.12 165 THR A C 1
ATOM 1298 O O . THR A 1 165 ? -4.359 -5.551 -10.172 1 90.12 165 THR A O 1
ATOM 1301 N N . VAL A 1 166 ? -5.914 -7.078 -10.742 1 86.38 166 VAL A N 1
ATOM 1302 C CA . VAL A 1 166 ? -7.043 -6.281 -10.273 1 86.38 166 VAL A CA 1
ATOM 1303 C C . VAL A 1 166 ? -7.914 -7.121 -9.344 1 86.38 166 VAL A C 1
ATOM 1305 O O . VAL A 1 166 ? -8.312 -8.234 -9.688 1 86.38 166 VAL A O 1
ATOM 1308 N N . ILE A 1 167 ? -8.195 -6.617 -8.18 1 87.06 167 ILE A N 1
ATOM 1309 C CA . ILE A 1 167 ? -9.086 -7.242 -7.207 1 87.06 167 ILE A CA 1
ATOM 1310 C C . ILE A 1 167 ? -10.281 -6.332 -6.949 1 87.06 167 ILE A C 1
ATOM 1312 O O . ILE A 1 167 ? -10.117 -5.176 -6.555 1 87.06 167 ILE A O 1
ATOM 1316 N N . LEU A 1 168 ? -11.477 -6.859 -7.223 1 82.81 168 LEU A N 1
ATOM 1317 C CA . LEU A 1 168 ? -12.727 -6.16 -6.926 1 82.81 168 LEU A CA 1
ATOM 1318 C C . LEU A 1 168 ? -13.492 -6.871 -5.816 1 82.81 168 LEU A C 1
ATOM 1320 O O . LEU A 1 168 ? -13.648 -8.094 -5.844 1 82.81 168 LEU A O 1
ATOM 1324 N N . VAL A 1 169 ? -13.898 -6.129 -4.855 1 81.69 169 VAL A N 1
ATOM 1325 C CA . VAL A 1 169 ? -14.781 -6.652 -3.814 1 81.69 169 VAL A CA 1
ATOM 1326 C C . VAL A 1 169 ? -16.062 -5.828 -3.766 1 81.69 169 VAL A C 1
ATOM 1328 O O . VAL A 1 169 ? -16.031 -4.613 -3.572 1 81.69 169 VAL A O 1
ATOM 1331 N N . ASP A 1 170 ? -17.172 -6.484 -3.934 1 79 170 ASP A N 1
ATOM 1332 C CA . ASP A 1 170 ? -18.422 -5.73 -3.926 1 79 170 ASP A CA 1
ATOM 1333 C C . ASP A 1 170 ? -19.031 -5.684 -2.523 1 79 170 ASP A C 1
ATOM 1335 O O . ASP A 1 170 ? -18.406 -6.129 -1.558 1 79 170 ASP A O 1
ATOM 1339 N N . ALA A 1 171 ? -20.203 -5.07 -2.424 1 73.88 171 ALA A N 1
ATOM 1340 C CA . ALA A 1 171 ? -20.844 -4.82 -1.136 1 73.88 171 ALA A CA 1
ATOM 1341 C C . ALA A 1 171 ? -21.203 -6.129 -0.435 1 73.88 171 ALA A C 1
ATOM 1343 O O . ALA A 1 171 ? -21.219 -6.195 0.796 1 73.88 171 ALA A O 1
ATOM 1344 N N . ASP A 1 172 ? -21.391 -7.23 -1.184 1 76.38 172 ASP A N 1
ATOM 1345 C CA . ASP A 1 172 ? -21.812 -8.508 -0.618 1 76.38 172 ASP A CA 1
ATOM 1346 C C . ASP A 1 172 ? -20.609 -9.398 -0.311 1 76.38 172 ASP A C 1
ATOM 1348 O O . ASP A 1 172 ? -20.766 -10.539 0.111 1 76.38 172 ASP A O 1
ATOM 1352 N N . GLY A 1 173 ? -19.406 -8.914 -0.586 1 78.88 173 GLY A N 1
ATOM 1353 C CA . GLY A 1 173 ? -18.203 -9.68 -0.298 1 78.88 173 GLY A CA 1
ATOM 1354 C C . GLY A 1 173 ? -17.797 -10.602 -1.434 1 78.88 173 GLY A C 1
ATOM 1355 O O . GLY A 1 173 ? -17 -11.516 -1.239 1 78.88 173 GLY A O 1
ATOM 1356 N N . HIS A 1 174 ? -18.438 -10.438 -2.521 1 84.69 174 HIS A N 1
ATOM 1357 C CA . HIS A 1 174 ? -18.016 -11.172 -3.703 1 84.69 174 HIS A CA 1
ATOM 1358 C C . HIS A 1 174 ? -16.719 -10.602 -4.262 1 84.69 174 HIS A C 1
ATOM 1360 O O . HIS A 1 174 ? -16.609 -9.398 -4.516 1 84.69 174 HIS A O 1
ATOM 1366 N N . VAL A 1 175 ? -15.695 -11.477 -4.434 1 87.06 175 VAL A N 1
ATOM 1367 C CA . VAL A 1 175 ? -14.367 -11.078 -4.891 1 87.06 175 VAL A CA 1
ATOM 1368 C C . VAL A 1 175 ? -14.164 -11.523 -6.336 1 87.06 175 VAL A C 1
ATOM 1370 O O . VAL A 1 175 ? -14.445 -12.672 -6.688 1 87.06 175 VAL A O 1
ATOM 1373 N N . THR A 1 176 ? -13.828 -10.648 -7.191 1 86.38 176 THR A N 1
ATOM 1374 C CA . THR A 1 176 ? -13.305 -10.953 -8.523 1 86.38 176 THR A CA 1
ATOM 1375 C C . THR A 1 176 ? -11.812 -10.648 -8.602 1 86.38 176 THR A C 1
ATOM 1377 O O . THR A 1 176 ? -11.398 -9.508 -8.383 1 86.38 176 THR A O 1
ATOM 1380 N N . PHE A 1 177 ? -11.039 -11.672 -8.836 1 92.06 177 PHE A N 1
ATOM 1381 C CA . PHE A 1 177 ? -9.586 -11.586 -8.961 1 92.06 177 PHE A CA 1
ATOM 1382 C C . PHE A 1 177 ? -9.148 -11.836 -10.398 1 92.06 177 PHE A C 1
ATOM 1384 O O . PHE A 1 177 ? -9.336 -12.938 -10.922 1 92.06 177 PHE A O 1
ATOM 1391 N N . THR A 1 178 ? -8.609 -10.828 -11.047 1 90.62 178 THR A N 1
ATOM 1392 C CA . THR A 1 178 ? -8.125 -10.977 -12.414 1 90.62 178 THR A CA 1
ATOM 1393 C C . THR A 1 178 ? -6.629 -10.664 -12.5 1 90.62 178 THR A C 1
ATOM 1395 O O . THR A 1 178 ? -6.18 -9.617 -12.023 1 90.62 178 THR A O 1
ATOM 1398 N N . GLU A 1 179 ? -5.91 -11.594 -13.07 1 92.56 179 GLU A N 1
ATOM 1399 C CA . GLU A 1 179 ? -4.477 -11.422 -13.281 1 92.56 179 GLU A CA 1
ATOM 1400 C C . GLU A 1 179 ? -4.113 -11.57 -14.758 1 92.56 179 GLU A C 1
ATOM 1402 O O . GLU A 1 179 ? -4.504 -12.539 -15.406 1 92.56 179 GLU A O 1
ATOM 1407 N N . ARG A 1 180 ? -3.486 -10.578 -15.289 1 91.44 180 ARG A N 1
ATOM 1408 C CA . ARG A 1 180 ? -2.883 -10.609 -16.625 1 91.44 180 ARG A CA 1
ATOM 1409 C C . ARG A 1 180 ? -1.371 -10.789 -16.531 1 91.44 180 ARG A C 1
ATOM 1411 O O . ARG A 1 180 ? -0.684 -9.992 -15.883 1 91.44 180 ARG A O 1
ATOM 1418 N N . SER A 1 181 ? -0.895 -11.859 -17.203 1 92.38 181 SER A N 1
ATOM 1419 C CA . SER A 1 181 ? 0.524 -12.172 -17.062 1 92.38 181 SER A CA 1
ATOM 1420 C C . SER A 1 181 ? 1.19 -12.297 -18.438 1 92.38 181 SER A C 1
ATOM 1422 O O . SER A 1 181 ? 0.595 -12.828 -19.375 1 92.38 181 SER A O 1
ATOM 1424 N N . MET A 1 182 ? 2.398 -11.789 -18.469 1 91.12 182 MET A N 1
ATOM 1425 C CA . MET A 1 182 ? 3.234 -11.953 -19.656 1 91.12 182 MET A CA 1
ATOM 1426 C C . MET A 1 182 ? 3.568 -13.422 -19.875 1 91.12 182 MET A C 1
ATOM 1428 O O . MET A 1 182 ? 3.893 -14.148 -18.938 1 91.12 182 MET A O 1
ATOM 1432 N N . LEU A 1 183 ? 3.434 -13.867 -21.141 1 91.31 183 LEU A N 1
ATOM 1433 C CA . LEU A 1 183 ? 3.777 -15.242 -21.484 1 91.31 183 LEU A CA 1
ATOM 1434 C C . LEU A 1 183 ? 5.27 -15.375 -21.766 1 91.31 183 LEU A C 1
ATOM 1436 O O . LEU A 1 183 ? 5.789 -14.719 -22.672 1 91.31 183 LEU A O 1
ATOM 1440 N N . GLY A 1 184 ? 5.84 -16.25 -20.969 1 88.44 184 GLY A N 1
ATOM 1441 C CA . GLY A 1 184 ? 7.277 -16.375 -21.125 1 88.44 184 GLY A CA 1
ATOM 1442 C C . GLY A 1 184 ? 8.016 -15.055 -20.938 1 88.44 184 GLY A C 1
ATOM 1443 O O . GLY A 1 184 ? 7.812 -14.367 -19.938 1 88.44 184 GLY A O 1
ATOM 1444 N N . SER A 1 185 ? 8.961 -14.711 -21.906 1 88.25 185 SER A N 1
ATOM 1445 C CA . SER A 1 185 ? 9.727 -13.477 -21.828 1 88.25 185 SER A CA 1
ATOM 1446 C C . SER A 1 185 ? 9.352 -12.531 -22.969 1 88.25 185 SER A C 1
ATOM 1448 O O . SER A 1 185 ? 10.164 -11.688 -23.375 1 88.25 185 SER A O 1
ATOM 1450 N N . ASP A 1 186 ? 8.141 -12.688 -23.531 1 89.69 186 ASP A N 1
ATOM 1451 C CA . ASP A 1 186 ? 7.684 -11.898 -24.672 1 89.69 186 ASP A CA 1
ATOM 1452 C C . ASP A 1 186 ? 6.723 -10.797 -24.219 1 89.69 186 ASP A C 1
ATOM 1454 O O . ASP A 1 186 ? 5.551 -11.062 -23.953 1 89.69 186 ASP A O 1
ATOM 1458 N N . PRO A 1 187 ? 7.117 -9.617 -24.188 1 85.56 187 PRO A N 1
ATOM 1459 C CA . PRO A 1 187 ? 6.289 -8.523 -23.672 1 85.56 187 PRO A CA 1
ATOM 1460 C C . PRO A 1 187 ? 5.082 -8.227 -24.562 1 85.56 187 PRO A C 1
ATOM 1462 O O . PRO A 1 187 ? 4.242 -7.395 -24.203 1 85.56 187 PRO A O 1
ATOM 1465 N N . THR A 1 188 ? 4.977 -8.898 -25.656 1 86.81 188 THR A N 1
ATOM 1466 C CA . THR A 1 188 ? 3.842 -8.664 -26.547 1 86.81 188 THR A CA 1
ATOM 1467 C C . THR A 1 188 ? 2.777 -9.734 -26.359 1 86.81 188 THR A C 1
ATOM 1469 O O . THR A 1 188 ? 1.686 -9.641 -26.922 1 86.81 188 THR A O 1
ATOM 1472 N N . ARG A 1 189 ? 3.068 -10.703 -25.609 1 92.56 189 ARG A N 1
ATOM 1473 C CA . ARG A 1 189 ? 2.129 -11.805 -25.406 1 92.56 189 ARG A CA 1
ATOM 1474 C C . ARG A 1 189 ? 1.671 -11.867 -23.953 1 92.56 189 ARG A C 1
ATOM 1476 O O . ARG A 1 189 ? 2.49 -12.023 -23.047 1 92.56 189 ARG A O 1
ATOM 1483 N N . TRP A 1 190 ? 0.381 -11.812 -23.812 1 92.12 190 TRP A N 1
ATOM 1484 C CA . TRP A 1 190 ? -0.193 -11.781 -22.469 1 92.12 190 TRP A CA 1
ATOM 1485 C C . TRP A 1 190 ? -1.396 -12.719 -22.375 1 92.12 190 TRP A C 1
ATOM 1487 O O . TRP A 1 190 ? -2.064 -12.984 -23.375 1 92.12 190 TRP A O 1
ATOM 1497 N N . GLU A 1 191 ? -1.624 -13.234 -21.203 1 92.5 191 GLU A N 1
ATOM 1498 C CA . GLU A 1 191 ? -2.805 -14.031 -20.891 1 92.5 191 GLU A CA 1
ATOM 1499 C C . GLU A 1 191 ? -3.441 -13.586 -19.578 1 92.5 191 GLU A C 1
ATOM 1501 O O . GLU A 1 191 ? -2.738 -13.234 -18.625 1 92.5 191 GLU A O 1
ATOM 1506 N N . ALA A 1 192 ? -4.77 -13.641 -19.609 1 90.88 192 ALA A N 1
ATOM 1507 C CA . ALA A 1 192 ? -5.48 -13.234 -18.391 1 90.88 192 ALA A CA 1
ATOM 1508 C C . ALA A 1 192 ? -6.254 -14.406 -17.797 1 90.88 192 ALA A C 1
ATOM 1510 O O . ALA A 1 192 ? -6.789 -15.242 -18.531 1 90.88 192 ALA A O 1
ATOM 1511 N N . VAL A 1 193 ? -6.281 -14.523 -16.516 1 92.44 193 VAL A N 1
ATOM 1512 C CA . VAL A 1 193 ? -7.109 -15.477 -15.781 1 92.44 193 VAL A CA 1
ATOM 1513 C C . VAL A 1 193 ? -7.969 -14.742 -14.758 1 92.44 193 VAL A C 1
ATOM 1515 O O . VAL A 1 193 ? -7.531 -13.75 -14.164 1 92.44 193 VAL A O 1
ATOM 1518 N N . THR A 1 194 ? -9.156 -15.188 -14.617 1 91.31 194 THR A N 1
ATOM 1519 C CA . THR A 1 194 ? -10.078 -14.609 -13.641 1 91.31 194 THR A CA 1
ATOM 1520 C C . THR A 1 194 ? -10.617 -15.68 -12.703 1 91.31 194 THR A C 1
ATOM 1522 O O . THR A 1 194 ? -10.969 -16.781 -13.148 1 91.31 194 THR A O 1
ATOM 1525 N N . HIS A 1 195 ? -10.594 -15.391 -11.461 1 93.12 195 HIS A N 1
ATOM 1526 C CA . HIS A 1 195 ? -11.195 -16.234 -10.43 1 93.12 195 HIS A CA 1
ATOM 1527 C C . HIS A 1 195 ? -12.195 -15.438 -9.586 1 93.12 195 HIS A C 1
ATOM 1529 O O . HIS A 1 195 ? -12.07 -14.219 -9.445 1 93.12 195 HIS A O 1
ATOM 1535 N N . GLU A 1 196 ? -13.164 -16.188 -9.094 1 91.19 196 GLU A N 1
ATOM 1536 C CA . GLU A 1 196 ? -14.164 -15.562 -8.234 1 91.19 196 GLU A CA 1
ATOM 1537 C C . GLU A 1 196 ? -14.445 -16.422 -7 1 91.19 196 GLU A C 1
ATOM 1539 O O . GLU A 1 196 ? -14.328 -17.641 -7.051 1 91.19 196 GLU A O 1
ATOM 1544 N N . PHE A 1 197 ? -14.742 -15.664 -5.902 1 91.5 197 PHE A N 1
ATOM 1545 C CA . PHE A 1 197 ? -15.195 -16.344 -4.691 1 91.5 197 PHE A CA 1
ATOM 1546 C C . PHE A 1 197 ? -15.914 -15.375 -3.762 1 91.5 197 PHE A C 1
ATOM 1548 O O . PHE A 1 197 ? -15.93 -14.164 -4.004 1 91.5 197 PHE A O 1
ATOM 1555 N N . ARG A 1 198 ? -16.531 -15.922 -2.721 1 88.69 198 ARG A N 1
ATOM 1556 C CA . ARG A 1 198 ? -17.156 -15.117 -1.673 1 88.69 198 ARG A CA 1
ATOM 1557 C C . ARG A 1 198 ? -16.344 -15.164 -0.389 1 88.69 198 ARG A C 1
ATOM 1559 O O . ARG A 1 198 ? -15.906 -16.234 0.04 1 88.69 198 ARG A O 1
ATOM 1566 N N . LEU A 1 199 ? -16.062 -13.953 0.128 1 86.88 199 LEU A N 1
ATOM 1567 C CA . LEU A 1 199 ? -15.352 -13.914 1.401 1 86.88 199 LEU A CA 1
ATOM 1568 C C . LEU A 1 199 ? -16.078 -14.727 2.459 1 86.88 199 LEU A C 1
ATOM 1570 O O . LEU A 1 199 ? -17.312 -14.672 2.555 1 86.88 199 LEU A O 1
ATOM 1574 N N . GLN A 1 200 ? -15.297 -15.492 3.156 1 81.38 200 GLN A N 1
ATOM 1575 C CA . GLN A 1 200 ? -15.859 -16.359 4.184 1 81.38 200 GLN A CA 1
ATOM 1576 C C . GLN A 1 200 ? -16.016 -15.625 5.508 1 81.38 200 GLN A C 1
ATOM 1578 O O . GLN A 1 200 ? -15.172 -14.789 5.855 1 81.38 200 GLN A O 1
ATOM 1583 N N . SER A 1 201 ? -17.141 -15.695 6.203 1 65.25 201 SER A N 1
ATOM 1584 C CA . SER A 1 201 ? -17.438 -15.117 7.512 1 65.25 201 SER A CA 1
ATOM 1585 C C . SER A 1 201 ? -16.641 -15.82 8.609 1 65.25 201 SER A C 1
ATOM 1587 O O . SER A 1 201 ? -16.391 -17.031 8.523 1 65.25 201 SER A O 1
ATOM 1589 N N . MET B 1 1 ? 10.125 -0.445 -9.773 1 61.06 1 MET B N 1
ATOM 1590 C CA . MET B 1 1 ? 9.031 0.469 -9.461 1 61.06 1 MET B CA 1
ATOM 1591 C C . MET B 1 1 ? 7.719 -0.291 -9.297 1 61.06 1 MET B C 1
ATOM 1593 O O . MET B 1 1 ? 7.457 -1.252 -10.016 1 61.06 1 MET B O 1
ATOM 1597 N N . CYS B 1 2 ? 7.051 -0.105 -8.148 1 72.12 2 CYS B N 1
ATOM 1598 C CA . CYS B 1 2 ? 5.742 -0.725 -7.961 1 72.12 2 CYS B CA 1
ATOM 1599 C C . CYS B 1 2 ? 4.695 0.315 -7.582 1 72.12 2 CYS B C 1
ATOM 1601 O O . CYS B 1 2 ? 4.98 1.24 -6.82 1 72.12 2 CYS B O 1
ATOM 1603 N N . ILE B 1 3 ? 3.621 0.288 -8.305 1 66.5 3 ILE B N 1
ATOM 1604 C CA . ILE B 1 3 ? 2.5 1.182 -8.039 1 66.5 3 ILE B CA 1
ATOM 1605 C C . ILE B 1 3 ? 1.277 0.364 -7.625 1 66.5 3 ILE B C 1
ATOM 1607 O O . ILE B 1 3 ? 0.896 -0.583 -8.312 1 66.5 3 ILE B O 1
ATOM 1611 N N . ILE B 1 4 ? 0.802 0.615 -6.469 1 77.56 4 ILE B N 1
ATOM 1612 C CA . ILE B 1 4 ? -0.448 0.034 -5.992 1 77.56 4 ILE B CA 1
ATOM 1613 C C . ILE B 1 4 ? -1.514 1.121 -5.879 1 77.56 4 ILE B C 1
ATOM 1615 O O . ILE B 1 4 ? -1.25 2.205 -5.355 1 77.56 4 ILE B O 1
ATOM 1619 N N . PHE B 1 5 ? -2.652 0.843 -6.488 1 67.94 5 PHE B N 1
ATOM 1620 C CA . PHE B 1 5 ? -3.779 1.764 -6.414 1 67.94 5 PHE B CA 1
ATOM 1621 C C . PHE B 1 5 ? -4.977 1.101 -5.746 1 67.94 5 PHE B C 1
ATOM 1623 O O . PHE B 1 5 ? -5.258 -0.075 -5.992 1 67.94 5 PHE B O 1
ATOM 1630 N N . PHE B 1 6 ? -5.609 1.862 -4.852 1 72.81 6 PHE B N 1
ATOM 1631 C CA . PHE B 1 6 ? -6.848 1.312 -4.309 1 72.81 6 PHE B CA 1
ATOM 1632 C C . PHE B 1 6 ? -7.926 2.387 -4.219 1 72.81 6 PHE B C 1
ATOM 1634 O O . PHE B 1 6 ? -7.613 3.572 -4.086 1 72.81 6 PHE B O 1
ATOM 1641 N N . LYS B 1 7 ? -9.172 1.962 -4.484 1 67.44 7 LYS B N 1
ATOM 1642 C CA . LYS B 1 7 ? -10.367 2.787 -4.328 1 67.44 7 LYS B CA 1
ATOM 1643 C C . LYS B 1 7 ? -11.352 2.148 -3.357 1 67.44 7 LYS B C 1
ATOM 1645 O O . LYS B 1 7 ? -11.594 0.94 -3.414 1 67.44 7 LYS B O 1
ATOM 1650 N N . PHE B 1 8 ? -11.773 3.031 -2.383 1 64.56 8 PHE B N 1
ATOM 1651 C CA . PHE B 1 8 ? -12.758 2.576 -1.407 1 64.56 8 PHE B CA 1
ATOM 1652 C C . PHE B 1 8 ? -14.055 3.355 -1.544 1 64.56 8 PHE B C 1
ATOM 1654 O O . PHE B 1 8 ? -14.039 4.578 -1.698 1 64.56 8 PHE B O 1
ATOM 1661 N N . ASP B 1 9 ? -15.203 2.564 -1.721 1 60.91 9 ASP B N 1
ATOM 1662 C CA . ASP B 1 9 ? -16.531 3.188 -1.669 1 60.91 9 ASP B CA 1
ATOM 1663 C C . ASP B 1 9 ? -17.359 2.619 -0.522 1 60.91 9 ASP B C 1
ATOM 1665 O O . ASP B 1 9 ? -17.812 1.475 -0.586 1 60.91 9 ASP B O 1
ATOM 1669 N N . PRO B 1 10 ? -17.5 3.221 0.669 1 54.12 10 PRO B N 1
ATOM 1670 C CA . PRO B 1 10 ? -18.203 2.674 1.829 1 54.12 10 PRO B CA 1
ATOM 1671 C C . PRO B 1 10 ? -19.703 2.557 1.601 1 54.12 10 PRO B C 1
ATOM 1673 O O . PRO B 1 10 ? -20.375 1.787 2.289 1 54.12 10 PRO B O 1
ATOM 1676 N N . ARG B 1 11 ? -20.312 3.562 1.007 1 53.69 11 ARG B N 1
ATOM 1677 C CA . ARG B 1 11 ? -21.75 3.492 0.79 1 53.69 11 ARG B CA 1
ATOM 1678 C C . ARG B 1 11 ? -22.062 3.227 -0.678 1 53.69 11 ARG B C 1
ATOM 1680 O O . ARG B 1 11 ? -22.406 4.148 -1.42 1 53.69 11 ARG B O 1
ATOM 1687 N N . PRO B 1 12 ? -21.734 1.922 -0.948 1 50.38 12 PRO B N 1
ATOM 1688 C CA . PRO B 1 12 ? -22.031 1.717 -2.367 1 50.38 12 PRO B CA 1
ATOM 1689 C C . PRO B 1 12 ? -23.484 2.043 -2.719 1 50.38 12 PRO B C 1
ATOM 1691 O O . PRO B 1 12 ? -24.406 1.66 -1.988 1 50.38 12 PRO B O 1
ATOM 1694 N N . ALA B 1 13 ? -23.625 3.223 -3.355 1 50.31 13 ALA B N 1
ATOM 1695 C CA . ALA B 1 13 ? -24.938 3.719 -3.717 1 50.31 13 ALA B CA 1
ATOM 1696 C C . ALA B 1 13 ? -25.812 2.6 -4.281 1 50.31 13 ALA B C 1
ATOM 1698 O O . ALA B 1 13 ? -27.047 2.688 -4.258 1 50.31 13 ALA B O 1
ATOM 1699 N N . SER B 1 14 ? -25.203 1.692 -4.844 1 51.38 14 SER B N 1
ATOM 1700 C CA . SER B 1 14 ? -25.969 0.598 -5.426 1 51.38 14 SER B CA 1
ATOM 1701 C C . SER B 1 14 ? -25.312 -0.75 -5.141 1 51.38 14 SER B C 1
ATOM 1703 O O . SER B 1 14 ? -24.156 -0.808 -4.707 1 51.38 14 SER B O 1
ATOM 1705 N N . LYS B 1 15 ? -26.094 -1.756 -5.129 1 53.59 15 LYS B N 1
ATOM 1706 C CA . LYS B 1 15 ? -25.672 -3.141 -4.934 1 53.59 15 LYS B CA 1
ATOM 1707 C C . LYS B 1 15 ? -24.453 -3.475 -5.801 1 53.59 15 LYS B C 1
ATOM 1709 O O . LYS B 1 15 ? -23.688 -4.379 -5.477 1 53.59 15 LYS B O 1
ATOM 1714 N N . ASN B 1 16 ? -24.281 -2.701 -6.836 1 54.06 16 ASN B N 1
ATOM 1715 C CA . ASN B 1 16 ? -23.234 -3.02 -7.801 1 54.06 16 ASN B CA 1
ATOM 1716 C C . ASN B 1 16 ? -21.953 -2.23 -7.527 1 54.06 16 ASN B C 1
ATOM 1718 O O . ASN B 1 16 ? -20.953 -2.396 -8.227 1 54.06 16 ASN B O 1
ATOM 1722 N N . ALA B 1 17 ? -22.047 -1.544 -6.445 1 62.53 17 ALA B N 1
ATOM 1723 C CA . ALA B 1 17 ? -20.875 -0.716 -6.172 1 62.53 17 ALA B CA 1
ATOM 1724 C C . ALA B 1 17 ? -19.797 -1.514 -5.445 1 62.53 17 ALA B C 1
ATOM 1726 O O . ALA B 1 17 ? -20.109 -2.41 -4.656 1 62.53 17 ALA B O 1
ATOM 1727 N N . TYR B 1 18 ? -18.594 -1.363 -5.914 1 69.88 18 TYR B N 1
ATOM 1728 C CA . TYR B 1 18 ? -17.469 -2.059 -5.289 1 69.88 18 TYR B CA 1
ATOM 1729 C C . TYR B 1 18 ? -16.984 -1.305 -4.059 1 69.88 18 TYR B C 1
ATOM 1731 O O . TYR B 1 18 ? -16.797 -0.086 -4.102 1 69.88 18 TYR B O 1
ATOM 1739 N N . ARG B 1 19 ? -16.938 -2.049 -3.051 1 73.94 19 ARG B N 1
ATOM 1740 C CA . ARG B 1 19 ? -16.406 -1.437 -1.832 1 73.94 19 ARG B CA 1
ATOM 1741 C C . ARG B 1 19 ? -14.891 -1.304 -1.89 1 73.94 19 ARG B C 1
ATOM 1743 O O . ARG B 1 19 ? -14.312 -0.475 -1.188 1 73.94 19 ARG B O 1
ATOM 1750 N N . LEU B 1 20 ? -14.242 -2.197 -2.744 1 78.81 20 LEU B N 1
ATOM 1751 C CA . LEU B 1 20 ? -12.797 -2.113 -2.914 1 78.81 20 LEU B CA 1
ATOM 1752 C C . LEU B 1 20 ? -12.398 -2.412 -4.355 1 78.81 20 LEU B C 1
ATOM 1754 O O . LEU B 1 20 ? -12.906 -3.363 -4.957 1 78.81 20 LEU B O 1
ATOM 1758 N N . ILE B 1 21 ? -11.664 -1.572 -4.922 1 79.25 21 ILE B N 1
ATOM 1759 C CA . ILE B 1 21 ? -10.906 -1.814 -6.148 1 79.25 21 ILE B CA 1
ATOM 1760 C C . ILE B 1 21 ? -9.406 -1.713 -5.859 1 79.25 21 ILE B C 1
ATOM 1762 O O . ILE B 1 21 ? -8.93 -0.687 -5.367 1 79.25 21 ILE B O 1
ATOM 1766 N N . LEU B 1 22 ? -8.688 -2.785 -6.09 1 86.44 22 LEU B N 1
ATOM 1767 C CA . LEU B 1 22 ? -7.238 -2.777 -5.949 1 86.44 22 LEU B CA 1
ATOM 1768 C C . LEU B 1 22 ? -6.562 -3.182 -7.258 1 86.44 22 LEU B C 1
ATOM 1770 O O . LEU B 1 22 ? -6.965 -4.16 -7.891 1 86.44 22 LEU B O 1
ATOM 1774 N N . ALA B 1 23 ? -5.664 -2.35 -7.73 1 85.94 23 ALA B N 1
ATOM 1775 C CA . ALA B 1 23 ? -4.867 -2.635 -8.922 1 85.94 23 ALA B CA 1
ATOM 1776 C C . ALA B 1 23 ? -3.375 -2.52 -8.617 1 85.94 23 ALA B C 1
ATOM 1778 O O . ALA B 1 23 ? -2.943 -1.588 -7.938 1 85.94 23 ALA B O 1
ATOM 1779 N N . ALA B 1 24 ? -2.625 -3.475 -9.133 1 88.75 24 ALA B N 1
ATOM 1780 C CA . ALA B 1 24 ? -1.188 -3.48 -8.867 1 88.75 24 ALA B CA 1
ATOM 1781 C C . ALA B 1 24 ? -0.421 -4.145 -10.008 1 88.75 24 ALA B C 1
ATOM 1783 O O . ALA B 1 24 ? -0.964 -4.996 -10.719 1 88.75 24 ALA B O 1
ATOM 1784 N N . ASN B 1 25 ? 0.789 -3.676 -10.156 1 86.94 25 ASN B N 1
ATOM 1785 C CA . ASN B 1 25 ? 1.714 -4.312 -11.086 1 86.94 25 ASN B CA 1
ATOM 1786 C C . ASN B 1 25 ? 2.824 -5.059 -10.352 1 86.94 25 ASN B C 1
ATOM 1788 O O . ASN B 1 25 ? 3.193 -4.691 -9.234 1 86.94 25 ASN B O 1
ATOM 1792 N N . ARG B 1 26 ? 3.275 -6.133 -10.977 1 87.88 26 ARG B N 1
ATOM 1793 C CA . ARG B 1 26 ? 4.539 -6.762 -10.602 1 87.88 26 ARG B CA 1
ATOM 1794 C C . ARG B 1 26 ? 5.617 -6.477 -11.641 1 87.88 26 ARG B C 1
ATOM 1796 O O . ARG B 1 26 ? 5.516 -6.922 -12.789 1 87.88 26 ARG B O 1
ATOM 1803 N N . ASP B 1 27 ? 6.598 -5.676 -11.297 1 85.12 27 ASP B N 1
ATOM 1804 C CA . ASP B 1 27 ? 7.773 -5.449 -12.133 1 85.12 27 ASP B CA 1
ATOM 1805 C C . ASP B 1 27 ? 8.898 -6.414 -11.766 1 85.12 27 ASP B C 1
ATOM 1807 O O . ASP B 1 27 ? 9.266 -6.531 -10.594 1 85.12 27 ASP B O 1
ATOM 1811 N N . GLU B 1 28 ? 9.422 -7.109 -12.828 1 87.81 28 GLU B N 1
ATOM 1812 C CA . GLU B 1 28 ? 10.391 -8.172 -12.602 1 87.81 28 GLU B CA 1
ATOM 1813 C C . GLU B 1 28 ? 11.195 -8.461 -13.875 1 87.81 28 GLU B C 1
ATOM 1815 O O . GLU B 1 28 ? 10.812 -8.039 -14.961 1 87.81 28 GLU B O 1
ATOM 1820 N N . PHE B 1 29 ? 12.328 -9.125 -13.672 1 87.38 29 PHE B N 1
ATOM 1821 C CA . PHE B 1 29 ? 13.047 -9.633 -14.828 1 87.38 29 PHE B CA 1
ATOM 1822 C C . PHE B 1 29 ? 12.148 -10.508 -15.688 1 87.38 29 PHE B C 1
ATOM 1824 O O . PHE B 1 29 ? 11.477 -11.406 -15.18 1 87.38 29 PHE B O 1
ATOM 1831 N N . TYR B 1 30 ? 12.234 -10.344 -16.984 1 90 30 TYR B N 1
ATOM 1832 C CA . TYR B 1 30 ? 11.305 -11.008 -17.875 1 90 30 TYR B CA 1
ATOM 1833 C C . TYR B 1 30 ? 11.492 -12.523 -17.844 1 90 30 TYR B C 1
ATOM 1835 O O . TYR B 1 30 ? 10.531 -13.281 -18.016 1 90 30 TYR B O 1
ATOM 1843 N N . HIS B 1 31 ? 12.672 -12.977 -17.594 1 91.69 31 HIS B N 1
ATOM 1844 C CA . HIS B 1 31 ? 12.969 -14.406 -17.641 1 91.69 31 HIS B CA 1
ATOM 1845 C C . HIS B 1 31 ? 12.594 -15.094 -16.328 1 91.69 31 HIS B C 1
ATOM 1847 O O . HIS B 1 31 ? 12.617 -16.328 -16.25 1 91.69 31 HIS B O 1
ATOM 1853 N N . ARG B 1 32 ? 12.336 -14.367 -15.281 1 92.81 32 ARG B N 1
ATOM 1854 C CA . ARG B 1 32 ? 12.016 -14.977 -13.992 1 92.81 32 ARG B CA 1
ATOM 1855 C C . ARG B 1 32 ? 10.672 -15.695 -14.047 1 92.81 32 ARG B C 1
ATOM 1857 O O . ARG B 1 32 ? 9.625 -15.062 -14.219 1 92.81 32 ARG B O 1
ATOM 1864 N N . PRO B 1 33 ? 10.641 -16.969 -13.875 1 93.88 33 PRO B N 1
ATOM 1865 C CA . PRO B 1 33 ? 9.406 -17.734 -14.07 1 93.88 33 PRO B CA 1
ATOM 1866 C C . PRO B 1 33 ? 8.406 -17.547 -12.938 1 93.88 33 PRO B C 1
ATOM 1868 O O . PRO B 1 33 ? 8.805 -17.359 -11.781 1 93.88 33 PRO B O 1
ATOM 1871 N N . ALA B 1 34 ? 7.117 -17.594 -13.297 1 94.38 34 ALA B N 1
ATOM 1872 C CA . ALA B 1 34 ? 6.02 -17.484 -12.344 1 94.38 34 ALA B CA 1
ATOM 1873 C C . ALA B 1 34 ? 4.836 -18.359 -12.773 1 94.38 34 ALA B C 1
ATOM 1875 O O . ALA B 1 34 ? 4.715 -18.703 -13.953 1 94.38 34 ALA B O 1
ATOM 1876 N N . ARG B 1 35 ? 4.086 -18.75 -11.812 1 94.75 35 ARG B N 1
ATOM 1877 C CA . ARG B 1 35 ? 2.824 -19.438 -12.078 1 94.75 35 ARG B CA 1
ATOM 1878 C C . ARG B 1 35 ? 1.648 -18.469 -12 1 94.75 35 ARG B C 1
ATOM 1880 O O . ARG B 1 35 ? 1.604 -17.609 -11.125 1 94.75 35 ARG B O 1
ATOM 1887 N N . ALA B 1 36 ? 0.725 -18.688 -12.93 1 92.38 36 ALA B N 1
ATOM 1888 C CA . ALA B 1 36 ? -0.472 -17.844 -12.961 1 92.38 36 ALA B CA 1
ATOM 1889 C C . ALA B 1 36 ? -1.279 -18 -11.672 1 92.38 36 ALA B C 1
ATOM 1891 O O . ALA B 1 36 ? -1.246 -19.062 -11.031 1 92.38 36 ALA B O 1
ATOM 1892 N N . ALA B 1 37 ? -2.021 -16.953 -11.375 1 95.56 37 ALA B N 1
ATOM 1893 C CA . ALA B 1 37 ? -2.805 -16.953 -10.141 1 95.56 37 ALA B CA 1
ATOM 1894 C C . ALA B 1 37 ? -3.791 -18.125 -10.109 1 95.56 37 ALA B C 1
ATOM 1896 O O . ALA B 1 37 ? -4.488 -18.375 -11.094 1 95.56 37 ALA B O 1
ATOM 1897 N N . ASP B 1 38 ? -3.789 -18.766 -9.023 1 95.94 38 ASP B N 1
ATOM 1898 C CA . ASP B 1 38 ? -4.715 -19.859 -8.719 1 95.94 38 ASP B CA 1
ATOM 1899 C C . ASP B 1 38 ? -4.852 -20.047 -7.211 1 95.94 38 ASP B C 1
ATOM 1901 O O . ASP B 1 38 ? -4.082 -19.484 -6.434 1 95.94 38 ASP B O 1
ATOM 1905 N N . PHE B 1 39 ? -5.926 -20.812 -6.895 1 96.62 39 PHE B N 1
ATOM 1906 C CA . PHE B 1 39 ? -6.102 -21.141 -5.48 1 96.62 39 PHE B CA 1
ATOM 1907 C C . PHE B 1 39 ? -5.023 -22.109 -5.008 1 96.62 39 PHE B C 1
ATOM 1909 O O . PHE B 1 39 ? -4.691 -23.062 -5.707 1 96.62 39 PHE B O 1
ATOM 1916 N N . TRP B 1 40 ? -4.441 -21.828 -3.902 1 96.31 40 TRP B N 1
ATOM 1917 C CA . TRP B 1 40 ? -3.473 -22.719 -3.289 1 96.31 40 TRP B CA 1
ATOM 1918 C C . TRP B 1 40 ? -3.545 -22.656 -1.767 1 96.31 40 TRP B C 1
ATOM 1920 O O . TRP B 1 40 ? -4.387 -21.938 -1.214 1 96.31 40 TRP B O 1
ATOM 1930 N N . GLY B 1 41 ? -2.609 -23.375 -1.013 1 93.5 41 GLY B N 1
ATOM 1931 C CA . GLY B 1 41 ? -2.676 -23.578 0.426 1 93.5 41 GLY B CA 1
ATOM 1932 C C . GLY B 1 41 ? -3.244 -24.922 0.814 1 93.5 41 GLY B C 1
ATOM 1933 O O . GLY B 1 41 ? -3.736 -25.672 -0.04 1 93.5 41 GLY B O 1
ATOM 1934 N N . SER B 1 42 ? -3.256 -25.25 2.068 1 93.25 42 SER B N 1
ATOM 1935 C CA . SER B 1 42 ? -3.717 -26.562 2.516 1 93.25 42 SER B CA 1
ATOM 1936 C C . SER B 1 42 ? -5.195 -26.766 2.201 1 93.25 42 SER B C 1
ATOM 1938 O O . SER B 1 42 ? -5.629 -27.875 1.919 1 93.25 42 SER B O 1
ATOM 1940 N N . ASN B 1 43 ? -5.988 -25.734 2.139 1 92.88 43 ASN B N 1
ATOM 1941 C CA . ASN B 1 43 ? -7.422 -25.797 1.881 1 92.88 43 ASN B CA 1
ATOM 1942 C C . ASN B 1 43 ? -7.84 -24.859 0.754 1 92.88 43 ASN B C 1
ATOM 1944 O O . ASN B 1 43 ? -8.93 -24.281 0.787 1 92.88 43 ASN B O 1
ATOM 1948 N N . ASN B 1 44 ? -6.863 -24.594 -0.174 1 95.12 44 ASN B N 1
ATOM 1949 C CA . ASN B 1 44 ? -7.145 -23.688 -1.28 1 95.12 44 ASN B CA 1
ATOM 1950 C C . ASN B 1 44 ? -7.68 -22.344 -0.783 1 95.12 44 ASN B C 1
ATOM 1952 O O . ASN B 1 44 ? -8.656 -21.828 -1.329 1 95.12 44 ASN B O 1
ATOM 1956 N N . GLU B 1 45 ? -7.059 -21.812 0.226 1 95.19 45 GLU B N 1
ATOM 1957 C CA . GLU B 1 45 ? -7.625 -20.656 0.894 1 95.19 45 GLU B CA 1
ATOM 1958 C C . GLU B 1 45 ? -6.969 -19.359 0.406 1 95.19 45 GLU B C 1
ATOM 1960 O O . GLU B 1 45 ? -7.371 -18.266 0.8 1 95.19 45 GLU B O 1
ATOM 1965 N N . VAL B 1 46 ? -5.961 -19.5 -0.435 1 96.25 46 VAL B N 1
ATOM 1966 C CA . VAL B 1 46 ? -5.238 -18.328 -0.889 1 96.25 46 VAL B CA 1
ATOM 1967 C C . VAL B 1 46 ? -5.289 -18.234 -2.412 1 96.25 46 VAL B C 1
ATOM 1969 O O . VAL B 1 46 ? -5.16 -19.25 -3.104 1 96.25 46 VAL B O 1
ATOM 1972 N N . LEU B 1 47 ? -5.555 -17.125 -2.938 1 97.19 47 LEU B N 1
ATOM 1973 C CA . LEU B 1 47 ? -5.543 -16.859 -4.371 1 97.19 47 LEU B CA 1
ATOM 1974 C C . LEU B 1 47 ? -4.441 -15.859 -4.727 1 97.19 47 LEU B C 1
ATOM 1976 O O . LEU B 1 47 ? -4.469 -14.711 -4.273 1 97.19 47 LEU B O 1
ATOM 1980 N N . SER B 1 48 ? -3.494 -16.266 -5.484 1 97 48 SER B N 1
ATOM 1981 C CA . SER B 1 48 ? -2.395 -15.422 -5.945 1 97 48 SER B CA 1
ATOM 1982 C C . SER B 1 48 ? -1.547 -16.141 -6.988 1 97 48 SER B C 1
ATOM 1984 O O . SER B 1 48 ? -1.714 -17.344 -7.207 1 97 48 SER B O 1
ATOM 1986 N N . GLY B 1 49 ? -0.775 -15.344 -7.781 1 95.12 49 GLY B N 1
ATOM 1987 C CA . GLY B 1 49 ? 0.329 -15.961 -8.5 1 95.12 49 GLY B CA 1
ATOM 1988 C C . GLY B 1 49 ? 1.453 -16.406 -7.586 1 95.12 49 GLY B C 1
ATOM 1989 O O . GLY B 1 49 ? 1.516 -16.016 -6.422 1 95.12 49 GLY B O 1
ATOM 1990 N N . LEU B 1 50 ? 2.312 -17.266 -8.156 1 95.31 50 LEU B N 1
ATOM 1991 C CA . LEU B 1 50 ? 3.416 -17.797 -7.359 1 95.31 50 LEU B CA 1
ATOM 1992 C C . LEU B 1 50 ? 4.742 -17.641 -8.102 1 95.31 50 LEU B C 1
ATOM 1994 O O . LEU B 1 50 ? 4.805 -17.859 -9.312 1 95.31 50 LEU B O 1
ATOM 1998 N N . ASP B 1 51 ? 5.695 -17.219 -7.301 1 95.19 51 ASP B N 1
ATOM 1999 C CA . ASP B 1 51 ? 7.062 -17.188 -7.809 1 95.19 51 ASP B CA 1
ATOM 2000 C C . ASP B 1 51 ? 7.594 -18.609 -8.031 1 95.19 51 ASP B C 1
ATOM 2002 O O . ASP B 1 51 ? 7.422 -19.484 -7.18 1 95.19 51 ASP B O 1
ATOM 2006 N N . MET B 1 52 ? 8.242 -18.781 -9.164 1 94.75 52 MET B N 1
ATOM 2007 C CA . MET B 1 52 ? 8.766 -20.109 -9.469 1 94.75 52 MET B CA 1
ATOM 2008 C C . MET B 1 52 ? 10.273 -20.062 -9.648 1 94.75 52 MET B C 1
ATOM 2010 O O . MET B 1 52 ? 10.875 -21.031 -10.125 1 94.75 52 MET B O 1
ATOM 2014 N N . GLU B 1 53 ? 10.867 -18.922 -9.375 1 92.62 53 GLU B N 1
ATOM 2015 C CA . GLU B 1 53 ? 12.328 -18.859 -9.391 1 92.62 53 GLU B CA 1
ATOM 2016 C C . GLU B 1 53 ? 12.938 -19.875 -8.438 1 92.62 53 GLU B C 1
ATOM 2018 O O . GLU B 1 53 ? 12.469 -20.047 -7.309 1 92.62 53 GLU B O 1
ATOM 2023 N N . GLU B 1 54 ? 14 -20.5 -8.945 1 92.06 54 GLU B N 1
ATOM 2024 C CA . GLU B 1 54 ? 14.672 -21.5 -8.125 1 92.06 54 GLU B CA 1
ATOM 2025 C C . GLU B 1 54 ? 15.078 -20.922 -6.773 1 92.06 54 GLU B C 1
ATOM 2027 O O . GLU B 1 54 ? 15.719 -19.859 -6.707 1 92.06 54 GLU B O 1
ATOM 2032 N N . GLY B 1 55 ? 14.711 -21.578 -5.711 1 90.12 55 GLY B N 1
ATOM 2033 C CA . GLY B 1 55 ? 15.039 -21.141 -4.363 1 90.12 55 GLY B CA 1
ATOM 2034 C C . GLY B 1 55 ? 14.016 -20.188 -3.781 1 90.12 55 GLY B C 1
ATOM 2035 O O . GLY B 1 55 ? 14.078 -19.844 -2.598 1 90.12 55 GLY B O 1
ATOM 2036 N N . LYS B 1 56 ? 13.117 -19.703 -4.586 1 91.88 56 LYS B N 1
ATOM 2037 C CA . LYS B 1 56 ? 12.109 -18.75 -4.129 1 91.88 56 LYS B CA 1
ATOM 2038 C C . LYS B 1 56 ? 10.695 -19.266 -4.41 1 91.88 56 LYS B C 1
ATOM 2040 O O . LYS B 1 56 ? 9.727 -18.516 -4.344 1 91.88 56 LYS B O 1
ATOM 2045 N N . GLU B 1 57 ? 10.594 -20.531 -4.691 1 94.06 57 GLU B N 1
ATOM 2046 C CA . GLU B 1 57 ? 9.32 -21.141 -5.059 1 94.06 57 GLU B CA 1
ATOM 2047 C C . GLU B 1 57 ? 8.297 -20.984 -3.936 1 94.06 57 GLU B C 1
ATOM 2049 O O . GLU B 1 57 ? 8.625 -21.156 -2.76 1 94.06 57 GLU B O 1
ATOM 2054 N N . GLY B 1 58 ? 7.109 -20.641 -4.418 1 93.19 58 GLY B N 1
ATOM 2055 C CA . GLY B 1 58 ? 6.031 -20.547 -3.445 1 93.19 58 GLY B CA 1
ATOM 2056 C C . GLY B 1 58 ? 5.852 -19.156 -2.889 1 93.19 58 GLY B C 1
ATOM 2057 O O . GLY B 1 58 ? 4.828 -18.844 -2.271 1 93.19 58 GLY B O 1
ATOM 2058 N N . GLY B 1 59 ? 6.832 -18.297 -3.109 1 95.12 59 GLY B N 1
ATOM 2059 C CA . GLY B 1 59 ? 6.652 -16.891 -2.789 1 95.12 59 GLY B CA 1
ATOM 2060 C C . GLY B 1 59 ? 5.621 -16.203 -3.666 1 95.12 59 GLY B C 1
ATOM 2061 O O . GLY B 1 59 ? 5.32 -16.672 -4.762 1 95.12 59 GLY B O 1
ATOM 2062 N N . THR B 1 60 ? 5.047 -15.18 -3.154 1 96.19 60 THR B N 1
ATOM 2063 C CA . THR B 1 60 ? 4.07 -14.438 -3.941 1 96.19 60 THR B CA 1
ATOM 2064 C C . THR B 1 60 ? 4.227 -12.938 -3.723 1 96.19 60 THR B C 1
ATOM 2066 O O . THR B 1 60 ? 4.984 -12.508 -2.85 1 96.19 60 THR B O 1
ATOM 2069 N N . TRP B 1 61 ? 3.652 -12.133 -4.594 1 93.81 61 TRP B N 1
ATOM 2070 C CA . TRP B 1 61 ? 3.855 -10.688 -4.594 1 93.81 61 TRP B CA 1
ATOM 2071 C C . TRP B 1 61 ? 2.559 -9.953 -4.262 1 93.81 61 TRP B C 1
ATOM 2073 O O . TRP B 1 61 ? 2.582 -8.789 -3.852 1 93.81 61 TRP B O 1
ATOM 2083 N N . LEU B 1 62 ? 1.481 -10.539 -4.539 1 94.69 62 LEU B N 1
ATOM 2084 C CA . LEU B 1 62 ? 0.153 -10.023 -4.223 1 94.69 62 LEU B CA 1
ATOM 2085 C C . LEU B 1 62 ? -0.864 -11.156 -4.141 1 94.69 62 LEU B C 1
ATOM 2087 O O . LEU B 1 62 ? -0.918 -12.016 -5.023 1 94.69 62 LEU B O 1
ATOM 2091 N N . GLY B 1 63 ? -1.659 -11.164 -3.1 1 95.38 63 GLY B N 1
ATOM 2092 C CA . GLY B 1 63 ? -2.676 -12.195 -2.971 1 95.38 63 GLY B CA 1
ATOM 2093 C C . GLY B 1 63 ? -3.77 -11.836 -1.982 1 95.38 63 GLY B C 1
ATOM 2094 O O . GLY B 1 63 ? -3.689 -10.812 -1.307 1 95.38 63 GLY B O 1
ATOM 2095 N N . ILE B 1 64 ? -4.723 -12.695 -1.984 1 94.5 64 ILE B N 1
ATOM 2096 C CA . ILE B 1 64 ? -5.859 -12.531 -1.084 1 94.5 64 ILE B CA 1
ATOM 2097 C C . ILE B 1 64 ? -6.305 -13.891 -0.564 1 94.5 64 ILE B C 1
ATOM 2099 O O . ILE B 1 64 ? -6.305 -14.875 -1.307 1 94.5 64 ILE B O 1
ATOM 2103 N N . SER B 1 65 ? -6.629 -13.969 0.688 1 94.44 65 SER B N 1
ATOM 2104 C CA . SER B 1 65 ? -7.18 -15.203 1.246 1 94.44 65 SER B CA 1
ATOM 2105 C C . SER B 1 65 ? -8.703 -15.195 1.19 1 94.44 65 SER B C 1
ATOM 2107 O O . SER B 1 65 ? -9.328 -14.133 1.115 1 94.44 65 SER B O 1
ATOM 2109 N N . THR B 1 66 ? -9.297 -16.328 1.295 1 92.81 66 THR B N 1
ATOM 2110 C CA . THR B 1 66 ? -10.758 -16.438 1.268 1 92.81 66 THR B CA 1
ATOM 2111 C C . THR B 1 66 ? -11.367 -15.852 2.533 1 92.81 66 THR B C 1
ATOM 2113 O O . THR B 1 66 ? -12.57 -15.594 2.586 1 92.81 66 THR B O 1
ATOM 2116 N N . ARG B 1 67 ? -10.555 -15.617 3.488 1 87.12 67 ARG B N 1
ATOM 2117 C CA . ARG B 1 67 ? -11.047 -15.008 4.719 1 87.12 67 ARG B CA 1
ATOM 2118 C C . ARG B 1 67 ? -10.812 -13.5 4.707 1 87.12 67 ARG B C 1
ATOM 2120 O O . ARG B 1 67 ? -11.062 -12.82 5.707 1 87.12 67 ARG B O 1
ATOM 2127 N N . GLY B 1 68 ? -10.203 -12.961 3.695 1 89.06 68 GLY B N 1
ATOM 2128 C CA . GLY B 1 68 ? -10.203 -11.516 3.523 1 89.06 68 GLY B CA 1
ATOM 2129 C C . GLY B 1 68 ? -8.859 -10.883 3.848 1 89.06 68 GLY B C 1
ATOM 2130 O O . GLY B 1 68 ? -8.742 -9.656 3.891 1 89.06 68 GLY B O 1
ATOM 2131 N N . LYS B 1 69 ? -7.891 -11.727 4.117 1 90.12 69 LYS B N 1
ATOM 2132 C CA . LYS B 1 69 ? -6.555 -11.148 4.234 1 90.12 69 LYS B CA 1
ATOM 2133 C C . LYS B 1 69 ? -5.98 -10.797 2.865 1 90.12 69 LYS B C 1
ATOM 2135 O O . LYS B 1 69 ? -6.145 -11.555 1.906 1 90.12 69 LYS B O 1
ATOM 2140 N N . LEU B 1 70 ? -5.426 -9.633 2.752 1 92.44 70 LEU B N 1
ATOM 2141 C CA . LEU B 1 70 ? -4.766 -9.141 1.547 1 92.44 70 LEU B CA 1
ATOM 2142 C C . LEU B 1 70 ? -3.332 -8.727 1.843 1 92.44 70 LEU B C 1
ATOM 2144 O O . LEU B 1 70 ? -3.066 -8.086 2.861 1 92.44 70 LEU B O 1
ATOM 2148 N N . ALA B 1 71 ? -2.398 -9.062 1 1 94.31 71 ALA B N 1
ATOM 2149 C CA . ALA B 1 71 ? -1.018 -8.633 1.194 1 94.31 71 ALA B CA 1
ATOM 2150 C C . ALA B 1 71 ? -0.313 -8.43 -0.144 1 94.31 71 ALA B C 1
ATOM 2152 O O . ALA B 1 71 ? -0.61 -9.117 -1.121 1 94.31 71 ALA B O 1
ATOM 2153 N N . ALA B 1 72 ? 0.56 -7.48 -0.156 1 93.19 72 ALA B N 1
ATOM 2154 C CA . ALA B 1 72 ? 1.372 -7.184 -1.333 1 93.19 72 ALA B CA 1
ATOM 2155 C C . ALA B 1 72 ? 2.803 -6.828 -0.937 1 93.19 72 ALA B C 1
ATOM 2157 O O . ALA B 1 72 ? 3.031 -6.207 0.104 1 93.19 72 ALA B O 1
ATOM 2158 N N . LEU B 1 73 ? 3.648 -7.277 -1.739 1 91.25 73 LEU B N 1
ATOM 2159 C CA . LEU B 1 73 ? 5.07 -6.969 -1.626 1 91.25 73 LEU B CA 1
ATOM 2160 C C . LEU B 1 73 ? 5.531 -6.098 -2.793 1 91.25 73 LEU B C 1
ATOM 2162 O O . LEU B 1 73 ? 5.207 -6.383 -3.947 1 91.25 73 LEU B O 1
ATOM 2166 N N . THR B 1 74 ? 6.215 -4.938 -2.482 1 84.12 74 THR B N 1
ATOM 2167 C CA . THR B 1 74 ? 6.762 -4.117 -3.557 1 84.12 74 THR B CA 1
ATOM 2168 C C . THR B 1 74 ? 8.281 -4.262 -3.633 1 84.12 74 THR B C 1
ATOM 2170 O O . THR B 1 74 ? 8.906 -4.746 -2.691 1 84.12 74 THR B O 1
ATOM 2173 N N . ASN B 1 75 ? 8.844 -3.932 -4.836 1 72.44 75 ASN B N 1
ATOM 2174 C CA . ASN B 1 75 ? 10.258 -4.16 -5.098 1 72.44 75 ASN B CA 1
ATOM 2175 C C . ASN B 1 75 ? 11.141 -3.297 -4.203 1 72.44 75 ASN B C 1
ATOM 2177 O O . ASN B 1 75 ? 10.758 -2.184 -3.836 1 72.44 75 ASN B O 1
ATOM 2181 N N . TYR B 1 76 ? 12.148 -3.836 -3.744 1 72.5 76 TYR B N 1
ATOM 2182 C CA . TYR B 1 76 ? 13.188 -3.174 -2.965 1 72.5 76 TYR B CA 1
ATOM 2183 C C . TYR B 1 76 ? 14.57 -3.49 -3.525 1 72.5 76 TYR B C 1
ATOM 2185 O O . TYR B 1 76 ? 14.969 -4.652 -3.59 1 72.5 76 TYR B O 1
ATOM 2193 N N . LEU B 1 77 ? 15.125 -2.457 -4.121 1 67.25 77 LEU B N 1
ATOM 2194 C CA . LEU B 1 77 ? 16.453 -2.711 -4.672 1 67.25 77 LEU B CA 1
ATOM 2195 C C . LEU B 1 77 ? 17.547 -2.271 -3.695 1 67.25 77 LEU B C 1
ATOM 2197 O O . LEU B 1 77 ? 17.438 -1.2 -3.092 1 67.25 77 LEU B O 1
ATOM 2201 N N . GLN B 1 78 ? 18.297 -3.219 -3.34 1 67.88 78 GLN B N 1
ATOM 2202 C CA . GLN B 1 78 ? 19.422 -2.889 -2.467 1 67.88 78 GLN B CA 1
ATOM 2203 C C . GLN B 1 78 ? 20.75 -3.219 -3.133 1 67.88 78 GLN B C 1
ATOM 2205 O O . GLN B 1 78 ? 20.828 -4.121 -3.971 1 67.88 78 GLN B O 1
ATOM 2210 N N . PRO B 1 79 ? 21.719 -2.357 -2.783 1 62.41 79 PRO B N 1
ATOM 2211 C CA . PRO B 1 79 ? 23.031 -2.506 -3.432 1 62.41 79 PRO B CA 1
ATOM 2212 C C . PRO B 1 79 ? 23.594 -3.92 -3.303 1 62.41 79 PRO B C 1
ATOM 2214 O O . PRO B 1 79 ? 24.125 -4.465 -4.27 1 62.41 79 PRO B O 1
ATOM 2217 N N . ARG B 1 80 ? 23.719 -4.355 -2.111 1 69.69 80 ARG B N 1
ATOM 2218 C CA . ARG B 1 80 ? 24.266 -5.68 -1.861 1 69.69 80 ARG B CA 1
ATOM 2219 C C . ARG B 1 80 ? 23.188 -6.645 -1.387 1 69.69 80 ARG B C 1
ATOM 2221 O O . ARG B 1 80 ? 22.594 -6.449 -0.321 1 69.69 80 ARG B O 1
ATOM 2228 N N . LEU B 1 81 ? 22.891 -7.582 -2.299 1 75.19 81 LEU B N 1
ATOM 2229 C CA . LEU B 1 81 ? 21.906 -8.602 -1.931 1 75.19 81 LEU B CA 1
ATOM 2230 C C . LEU B 1 81 ? 22.562 -9.703 -1.099 1 75.19 81 LEU B C 1
ATOM 2232 O O . LEU B 1 81 ? 23.672 -10.148 -1.408 1 75.19 81 LEU B O 1
ATOM 2236 N N . ASN B 1 82 ? 21.984 -9.906 0.019 1 82.56 82 ASN B N 1
ATOM 2237 C CA . ASN B 1 82 ? 22.328 -11.117 0.752 1 82.56 82 ASN B CA 1
ATOM 2238 C C . ASN B 1 82 ? 21.672 -12.359 0.15 1 82.56 82 ASN B C 1
ATOM 2240 O O . ASN B 1 82 ? 20.469 -12.578 0.34 1 82.56 82 ASN B O 1
ATOM 2244 N N . HIS B 1 83 ? 22.406 -13.109 -0.506 1 83.44 83 HIS B N 1
ATOM 2245 C CA . HIS B 1 83 ? 21.875 -14.258 -1.23 1 83.44 83 HIS B CA 1
ATOM 2246 C C . HIS B 1 83 ? 21.422 -15.352 -0.271 1 83.44 83 HIS B C 1
ATOM 2248 O O . HIS B 1 83 ? 20.688 -16.266 -0.662 1 83.44 83 HIS B O 1
ATOM 2254 N N . ASP B 1 84 ? 21.906 -15.219 0.955 1 86.56 84 ASP B N 1
ATOM 2255 C CA . ASP B 1 84 ? 21.531 -16.219 1.948 1 86.56 84 ASP B CA 1
ATOM 2256 C C . ASP B 1 84 ? 20.234 -15.836 2.66 1 86.56 84 ASP B C 1
ATOM 2258 O O . ASP B 1 84 ? 19.703 -16.609 3.463 1 86.56 84 ASP B O 1
ATOM 2262 N N . ALA B 1 85 ? 19.781 -14.656 2.367 1 87.69 85 ALA B N 1
ATOM 2263 C CA . ALA B 1 85 ? 18.562 -14.195 3.012 1 87.69 85 ALA B CA 1
ATOM 2264 C C . ALA B 1 85 ? 17.344 -14.969 2.508 1 87.69 85 ALA B C 1
ATOM 2266 O O . ALA B 1 85 ? 17.344 -15.477 1.383 1 87.69 85 ALA B O 1
ATOM 2267 N N . ARG B 1 86 ? 16.344 -15.078 3.35 1 89.69 86 ARG B N 1
ATOM 2268 C CA . ARG B 1 86 ? 15.086 -15.695 2.953 1 89.69 86 ARG B CA 1
ATOM 2269 C C . ARG B 1 86 ? 14.406 -14.898 1.846 1 89.69 86 ARG B C 1
ATOM 2271 O O . ARG B 1 86 ? 14.656 -13.703 1.695 1 89.69 86 ARG B O 1
ATOM 2278 N N . GLY B 1 87 ? 13.609 -15.578 1.02 1 89.69 87 GLY B N 1
ATOM 2279 C CA . GLY B 1 87 ? 12.859 -14.883 -0.014 1 89.69 87 GLY B CA 1
ATOM 2280 C C . GLY B 1 87 ? 11.773 -13.977 0.542 1 89.69 87 GLY B C 1
ATOM 2281 O O . GLY B 1 87 ? 10.953 -14.406 1.356 1 89.69 87 GLY B O 1
ATOM 2282 N N . ARG B 1 88 ? 11.719 -12.805 0.068 1 90.69 88 ARG B N 1
ATOM 2283 C CA . ARG B 1 88 ? 10.773 -11.812 0.578 1 90.69 88 ARG B CA 1
ATOM 2284 C C . ARG B 1 88 ? 9.336 -12.219 0.254 1 90.69 88 ARG B C 1
ATOM 2286 O O . ARG B 1 88 ? 8.414 -11.875 0.991 1 90.69 88 ARG B O 1
ATOM 2293 N N . GLY B 1 89 ? 9.188 -12.977 -0.844 1 93.31 89 GLY B N 1
ATOM 2294 C CA . GLY B 1 89 ? 7.852 -13.43 -1.202 1 93.31 89 GLY B CA 1
ATOM 2295 C C . GLY B 1 89 ? 7.215 -14.305 -0.143 1 93.31 89 GLY B C 1
ATOM 2296 O O . GLY B 1 89 ? 5.988 -14.453 -0.106 1 93.31 89 GLY B O 1
ATOM 2297 N N . GLU B 1 90 ? 8.039 -14.906 0.65 1 94.56 90 GLU B N 1
ATOM 2298 C CA . GLU B 1 90 ? 7.559 -15.75 1.741 1 94.56 90 GLU B CA 1
ATOM 2299 C C . GLU B 1 90 ? 6.75 -14.945 2.752 1 94.56 90 GLU B C 1
ATOM 2301 O O . GLU B 1 90 ? 5.84 -15.477 3.393 1 94.56 90 GLU B O 1
ATOM 2306 N N . LEU B 1 91 ? 7.059 -13.719 2.936 1 93.56 91 LEU B N 1
ATOM 2307 C CA . LEU B 1 91 ? 6.359 -12.859 3.885 1 93.56 91 LEU B CA 1
ATOM 2308 C C . LEU B 1 91 ? 4.879 -12.75 3.531 1 93.56 91 LEU B C 1
ATOM 2310 O O . LEU B 1 91 ? 4.02 -12.836 4.41 1 93.56 91 LEU B O 1
ATOM 2314 N N . VAL B 1 92 ? 4.621 -12.586 2.25 1 94.88 92 VAL B N 1
ATOM 2315 C CA . VAL B 1 92 ? 3.242 -12.477 1.779 1 94.88 92 VAL B CA 1
ATOM 2316 C C . VAL B 1 92 ? 2.543 -13.828 1.913 1 94.88 92 VAL B C 1
ATOM 2318 O O . VAL B 1 92 ? 1.434 -13.906 2.447 1 94.88 92 VAL B O 1
ATOM 2321 N N . ALA B 1 93 ? 3.211 -14.852 1.451 1 95.75 93 ALA B N 1
ATOM 2322 C CA . ALA B 1 93 ? 2.631 -16.188 1.505 1 95.75 93 ALA B CA 1
ATOM 2323 C C . ALA B 1 93 ? 2.277 -16.578 2.938 1 95.75 93 ALA B C 1
ATOM 2325 O O . ALA B 1 93 ? 1.186 -17.094 3.199 1 95.75 93 ALA B O 1
ATOM 2326 N N . GLN B 1 94 ? 3.154 -16.297 3.859 1 94.94 94 GLN B N 1
ATOM 2327 C CA . GLN B 1 94 ? 2.934 -16.641 5.258 1 94.94 94 GLN B CA 1
ATOM 2328 C C . GLN B 1 94 ? 1.807 -15.812 5.863 1 94.94 94 GLN B C 1
ATOM 2330 O O . GLN B 1 94 ? 0.986 -16.328 6.625 1 94.94 94 GLN B O 1
ATOM 2335 N N . PHE B 1 95 ? 1.765 -14.609 5.59 1 94.69 95 PHE B N 1
ATOM 2336 C CA . PHE B 1 95 ? 0.688 -13.758 6.09 1 94.69 95 PHE B CA 1
ATOM 2337 C C . PHE B 1 95 ? -0.671 -14.312 5.676 1 94.69 95 PHE B C 1
ATOM 2339 O O . PHE B 1 95 ? -1.587 -14.406 6.496 1 94.69 95 PHE B O 1
ATOM 2346 N N . LEU B 1 96 ? -0.793 -14.727 4.43 1 95.12 96 LEU B N 1
ATOM 2347 C CA . LEU B 1 96 ? -2.066 -15.133 3.846 1 95.12 96 LEU B CA 1
ATOM 2348 C C . LEU B 1 96 ? -2.502 -16.5 4.371 1 95.12 96 LEU B C 1
ATOM 2350 O O . LEU B 1 96 ? -3.693 -16.812 4.387 1 95.12 96 LEU B O 1
ATOM 2354 N N . THR B 1 97 ? -1.551 -17.266 4.766 1 94.81 97 THR B N 1
ATOM 2355 C CA . THR B 1 97 ? -1.884 -18.625 5.195 1 94.81 97 THR B CA 1
ATOM 2356 C C . THR B 1 97 ? -1.92 -18.719 6.719 1 94.81 97 THR B C 1
ATOM 2358 O O . THR B 1 97 ? -2.328 -19.734 7.277 1 94.81 97 THR B O 1
ATOM 2361 N N . SER B 1 98 ? -1.476 -17.703 7.398 1 92.69 98 SER B N 1
ATOM 2362 C CA . SER B 1 98 ? -1.366 -17.75 8.852 1 92.69 98 SER B CA 1
ATOM 2363 C C . SER B 1 98 ? -2.705 -17.438 9.516 1 92.69 98 SER B C 1
ATOM 2365 O O . SER B 1 98 ? -3.484 -16.625 9.008 1 92.69 98 SER B O 1
ATOM 2367 N N . ASP B 1 99 ? -2.879 -17.953 10.719 1 89.31 99 ASP B N 1
ATOM 2368 C CA . ASP B 1 99 ? -4.051 -17.641 11.531 1 89.31 99 ASP B CA 1
ATOM 2369 C C . ASP B 1 99 ? -3.771 -16.484 12.469 1 89.31 99 ASP B C 1
ATOM 2371 O O . ASP B 1 99 ? -4.66 -16.047 13.211 1 89.31 99 ASP B O 1
ATOM 2375 N N . MET B 1 100 ? -2.643 -15.992 12.383 1 88.38 100 MET B N 1
ATOM 2376 C CA . MET B 1 100 ? -2.27 -14.859 13.227 1 88.38 100 MET B CA 1
ATOM 2377 C C . MET B 1 100 ? -3.018 -13.594 12.812 1 88.38 100 MET B C 1
ATOM 2379 O O . MET B 1 100 ? -3.225 -13.359 11.617 1 88.38 100 MET B O 1
ATOM 2383 N N . ASP B 1 101 ? -3.379 -12.859 13.812 1 84.06 101 ASP B N 1
ATOM 2384 C CA . ASP B 1 101 ? -3.963 -11.578 13.445 1 84.06 101 ASP B CA 1
ATOM 2385 C C . ASP B 1 101 ? -2.936 -10.688 12.75 1 84.06 101 ASP B C 1
ATOM 2387 O O . ASP B 1 101 ? -1.73 -10.828 12.969 1 84.06 101 ASP B O 1
ATOM 2391 N N . SER B 1 102 ? -3.408 -9.812 11.914 1 83.94 102 SER B N 1
ATOM 2392 C CA . SER B 1 102 ? -2.578 -9.039 11 1 83.94 102 SER B CA 1
ATOM 2393 C C . SER B 1 102 ? -1.511 -8.25 11.75 1 83.94 102 SER B C 1
ATOM 2395 O O . SER B 1 102 ? -0.327 -8.32 11.406 1 83.94 102 SER B O 1
ATOM 2397 N N . LEU B 1 103 ? -1.917 -7.484 12.812 1 82.5 103 LEU B N 1
ATOM 2398 C CA . LEU B 1 103 ? -0.963 -6.645 13.531 1 82.5 103 LEU B CA 1
ATOM 2399 C C . LEU B 1 103 ? 0.087 -7.492 14.234 1 82.5 103 LEU B C 1
ATOM 2401 O O . LEU B 1 103 ? 1.262 -7.121 14.289 1 82.5 103 LEU B O 1
ATOM 2405 N N . SER B 1 104 ? -0.312 -8.633 14.766 1 86.12 104 SER B N 1
ATOM 2406 C CA . SER B 1 104 ? 0.642 -9.555 15.375 1 86.12 104 SER B CA 1
ATOM 2407 C C . SER B 1 104 ? 1.644 -10.07 14.352 1 86.12 104 SER B C 1
ATOM 2409 O O . SER B 1 104 ? 2.834 -10.195 14.641 1 86.12 104 SER B O 1
ATOM 2411 N N . TYR B 1 105 ? 1.136 -10.383 13.242 1 90.88 105 TYR B N 1
ATOM 2412 C CA . TYR B 1 105 ? 2.031 -10.859 12.188 1 90.88 105 TYR B CA 1
ATOM 2413 C C . TYR B 1 105 ? 3.031 -9.773 11.797 1 90.88 105 TYR B C 1
ATOM 2415 O O . TYR B 1 105 ? 4.219 -10.055 11.617 1 90.88 105 TYR B O 1
ATOM 2423 N N . LEU B 1 106 ? 2.523 -8.578 11.672 1 87.5 106 LEU B N 1
ATOM 2424 C CA . LEU B 1 106 ? 3.404 -7.484 11.281 1 87.5 106 LEU B CA 1
ATOM 2425 C C . LEU B 1 106 ? 4.461 -7.223 12.344 1 87.5 106 LEU B C 1
ATOM 2427 O O . LEU B 1 106 ? 5.605 -6.895 12.031 1 87.5 106 LEU B O 1
ATOM 2431 N N . LYS B 1 107 ? 4.102 -7.332 13.539 1 85.81 107 LYS B N 1
ATOM 2432 C CA . LYS B 1 107 ? 5.07 -7.223 14.633 1 85.81 107 LYS B CA 1
ATOM 2433 C C . LYS B 1 107 ? 6.148 -8.297 14.516 1 85.81 107 LYS B C 1
ATOM 2435 O O . LYS B 1 107 ? 7.332 -8.016 14.703 1 85.81 107 LYS B O 1
ATOM 2440 N N . LYS B 1 108 ? 5.711 -9.469 14.258 1 89.44 108 LYS B N 1
ATOM 2441 C CA . LYS B 1 108 ? 6.652 -10.57 14.047 1 89.44 108 LYS B CA 1
ATOM 2442 C C . LYS B 1 108 ? 7.617 -10.258 12.906 1 89.44 108 LYS B C 1
ATOM 2444 O O . LYS B 1 108 ? 8.82 -10.477 13.031 1 89.44 108 LYS B O 1
ATOM 2449 N N . VAL B 1 109 ? 7.102 -9.812 11.812 1 88.5 109 VAL B N 1
ATOM 2450 C CA . VAL B 1 109 ? 7.91 -9.477 10.648 1 88.5 109 VAL B CA 1
ATOM 2451 C C . VAL B 1 109 ? 8.93 -8.398 11.016 1 88.5 109 VAL B C 1
ATOM 2453 O O . VAL B 1 109 ? 10.086 -8.469 10.602 1 88.5 109 VAL B O 1
ATOM 2456 N N . SER B 1 110 ? 8.453 -7.371 11.742 1 85.88 110 SER B N 1
ATOM 2457 C CA . SER B 1 110 ? 9.359 -6.301 12.148 1 85.88 110 SER B CA 1
ATOM 2458 C C . SER B 1 110 ? 10.508 -6.84 12.992 1 85.88 110 SER B C 1
ATOM 2460 O O . SER B 1 110 ? 11.648 -6.371 12.875 1 85.88 110 SER B O 1
ATOM 2462 N N . ALA B 1 111 ? 10.25 -7.812 13.844 1 85.94 111 ALA B N 1
ATOM 2463 C CA . ALA B 1 111 ? 11.266 -8.414 14.711 1 85.94 111 ALA B CA 1
ATOM 2464 C C . ALA B 1 111 ? 12.219 -9.297 13.914 1 85.94 111 ALA B C 1
ATOM 2466 O O . ALA B 1 111 ? 13.398 -9.406 14.25 1 85.94 111 ALA B O 1
ATOM 2467 N N . GLU B 1 112 ? 11.742 -9.852 12.852 1 87.12 112 GLU B N 1
ATOM 2468 C CA . GLU B 1 112 ? 12.531 -10.805 12.078 1 87.12 112 GLU B CA 1
ATOM 2469 C C . GLU B 1 112 ? 13.016 -10.195 10.766 1 87.12 112 GLU B C 1
ATOM 2471 O O . GLU B 1 112 ? 13.539 -10.898 9.906 1 87.12 112 GLU B O 1
ATOM 2476 N N . GLY B 1 113 ? 12.789 -8.969 10.617 1 83 113 GLY B N 1
ATOM 2477 C CA . GLY B 1 113 ? 13.102 -8.289 9.367 1 83 113 GLY B CA 1
ATOM 2478 C C . GLY B 1 113 ? 14.539 -8.492 8.922 1 83 113 GLY B C 1
ATOM 2479 O O . GLY B 1 113 ? 14.828 -8.492 7.719 1 83 113 GLY B O 1
ATOM 2480 N N . HIS B 1 114 ? 15.445 -8.695 9.859 1 83.12 114 HIS B N 1
ATOM 2481 C CA . HIS B 1 114 ? 16.859 -8.82 9.562 1 83.12 114 HIS B CA 1
ATOM 2482 C C . HIS B 1 114 ? 17.156 -10.117 8.812 1 83.12 114 HIS B C 1
ATOM 2484 O O . HIS B 1 114 ? 18.234 -10.281 8.234 1 83.12 114 HIS B O 1
ATOM 2490 N N . LEU B 1 115 ? 16.266 -11.047 8.789 1 86.75 115 LEU B N 1
ATOM 2491 C CA . LEU B 1 115 ? 16.453 -12.328 8.117 1 86.75 115 LEU B CA 1
ATOM 2492 C C . LEU B 1 115 ? 16.203 -12.195 6.621 1 86.75 115 LEU B C 1
ATOM 2494 O O . LEU B 1 115 ? 16.453 -13.133 5.859 1 86.75 115 LEU B O 1
ATOM 2498 N N . TYR B 1 116 ? 15.734 -11.047 6.195 1 86.06 116 TYR B N 1
ATOM 2499 C CA . TYR B 1 116 ? 15.398 -10.789 4.801 1 86.06 116 TYR B CA 1
ATOM 2500 C C . TYR B 1 116 ? 16.219 -9.625 4.25 1 86.06 116 TYR B C 1
ATOM 2502 O O . TYR B 1 116 ? 16.75 -8.812 5.012 1 86.06 116 TYR B O 1
ATOM 2510 N N . ASN B 1 117 ? 16.297 -9.711 2.871 1 84.62 117 ASN B N 1
ATOM 2511 C CA . ASN B 1 117 ? 16.656 -8.445 2.246 1 84.62 117 ASN B CA 1
ATOM 2512 C C . ASN B 1 117 ? 15.578 -7.387 2.443 1 84.62 117 ASN B C 1
ATOM 2514 O O . ASN B 1 117 ? 14.461 -7.703 2.854 1 84.62 117 ASN B O 1
ATOM 2518 N N . GLY B 1 118 ? 15.953 -6.129 2.242 1 79.94 118 GLY B N 1
ATOM 2519 C CA . GLY B 1 118 ? 14.992 -5.047 2.416 1 79.94 118 GLY B CA 1
ATOM 2520 C C . GLY B 1 118 ? 13.688 -5.285 1.686 1 79.94 118 GLY B C 1
ATOM 2521 O O . GLY B 1 118 ? 13.68 -5.816 0.574 1 79.94 118 GLY B O 1
ATOM 2522 N N . PHE B 1 119 ? 12.578 -4.949 2.348 1 83.94 119 PHE B N 1
ATOM 2523 C CA . PHE B 1 119 ? 11.273 -5.18 1.742 1 83.94 119 PHE B CA 1
ATOM 2524 C C . PHE B 1 119 ? 10.281 -4.098 2.166 1 83.94 119 PHE B C 1
ATOM 2526 O O . PHE B 1 119 ? 10.508 -3.402 3.158 1 83.94 119 PHE B O 1
ATOM 2533 N N . ASN B 1 120 ? 9.25 -3.865 1.311 1 86.19 120 ASN B N 1
ATOM 2534 C CA . ASN B 1 120 ? 8.031 -3.137 1.649 1 86.19 120 ASN B CA 1
ATOM 2535 C C . ASN B 1 120 ? 6.805 -4.043 1.611 1 86.19 120 ASN B C 1
ATOM 2537 O O . ASN B 1 120 ? 6.555 -4.711 0.607 1 86.19 120 ASN B O 1
ATOM 2541 N N . LEU B 1 121 ? 6.164 -4.055 2.723 1 88.12 121 LEU B N 1
ATOM 2542 C CA . LEU B 1 121 ? 5.004 -4.93 2.834 1 88.12 121 LEU B CA 1
ATOM 2543 C C . LEU B 1 121 ? 3.732 -4.125 3.062 1 88.12 121 LEU B C 1
ATOM 2545 O O . LEU B 1 121 ? 3.697 -3.238 3.92 1 88.12 121 LEU B O 1
ATOM 2549 N N . VAL B 1 122 ? 2.748 -4.344 2.242 1 88.62 122 VAL B N 1
ATOM 2550 C CA . VAL B 1 122 ? 1.401 -3.814 2.426 1 88.62 122 VAL B CA 1
ATOM 2551 C C . VAL B 1 122 ? 0.455 -4.941 2.83 1 88.62 122 VAL B C 1
ATOM 2553 O O . VAL B 1 122 ? 0.334 -5.945 2.121 1 88.62 122 VAL B O 1
ATOM 2556 N N . ALA B 1 123 ? -0.153 -4.82 3.969 1 89.5 123 ALA B N 1
ATOM 2557 C CA . ALA B 1 123 ? -1.072 -5.84 4.465 1 89.5 123 ALA B CA 1
ATOM 2558 C C . ALA B 1 123 ? -2.441 -5.242 4.773 1 89.5 123 ALA B C 1
ATOM 2560 O O . ALA B 1 123 ? -2.541 -4.078 5.176 1 89.5 123 ALA B O 1
ATOM 2561 N N . GLY B 1 124 ? -3.432 -6.055 4.52 1 86.75 124 GLY B N 1
ATOM 2562 C CA . GLY B 1 124 ? -4.785 -5.594 4.785 1 86.75 124 GLY B CA 1
ATOM 2563 C C . GLY B 1 124 ? -5.703 -6.695 5.281 1 86.75 124 GLY B C 1
ATOM 2564 O O . GLY B 1 124 ? -5.441 -7.879 5.051 1 86.75 124 GLY B O 1
ATOM 2565 N N . ASP B 1 125 ? -6.773 -6.258 5.941 1 84 125 ASP B N 1
ATOM 2566 C CA . ASP B 1 125 ? -7.859 -7.117 6.398 1 84 125 ASP B CA 1
ATOM 2567 C C . ASP B 1 125 ? -9.211 -6.57 5.949 1 84 125 ASP B C 1
ATOM 2569 O O . ASP B 1 125 ? -9.609 -5.477 6.352 1 84 125 ASP B O 1
ATOM 2573 N N . LEU B 1 126 ? -9.953 -7.348 5.098 1 76.69 126 LEU B N 1
ATOM 2574 C CA . LEU B 1 126 ? -11.219 -6.895 4.531 1 76.69 126 LEU B CA 1
ATOM 2575 C C . LEU B 1 126 ? -12.398 -7.355 5.387 1 76.69 126 LEU B C 1
ATOM 2577 O O . LEU B 1 126 ? -13.539 -6.977 5.133 1 76.69 126 LEU B O 1
ATOM 2581 N N . ARG B 1 127 ? -12.586 -8.398 6.199 1 63.41 127 ARG B N 1
ATOM 2582 C CA . ARG B 1 127 ? -13.75 -8.945 6.891 1 63.41 127 ARG B CA 1
ATOM 2583 C C . ARG B 1 127 ? -13.773 -8.508 8.352 1 63.41 127 ARG B C 1
ATOM 2585 O O . ARG B 1 127 ? -14.695 -8.859 9.094 1 63.41 127 ARG B O 1
ATOM 2592 N N . GLN B 1 128 ? -12.938 -7.715 8.805 1 54.16 128 GLN B N 1
ATOM 2593 C CA . GLN B 1 128 ? -13.141 -7.945 10.227 1 54.16 128 GLN B CA 1
ATOM 2594 C C . GLN B 1 128 ? -14.312 -7.129 10.758 1 54.16 128 GLN B C 1
ATOM 2596 O O . GLN B 1 128 ? -14.5 -5.973 10.367 1 54.16 128 GLN B O 1
ATOM 2601 N N . LEU B 1 129 ? -15.336 -7.961 11.18 1 50.12 129 LEU B N 1
ATOM 2602 C CA . LEU B 1 129 ? -16.359 -7.418 12.055 1 50.12 129 LEU B CA 1
ATOM 2603 C C . LEU B 1 129 ? -15.805 -6.293 12.922 1 50.12 129 LEU B C 1
ATOM 2605 O O . LEU B 1 129 ? -14.633 -6.324 13.305 1 50.12 129 LEU B O 1
ATOM 2609 N N . PRO B 1 130 ? -16.5 -5.211 12.734 1 52 130 PRO B N 1
ATOM 2610 C CA . PRO B 1 130 ? -16.047 -4.18 13.672 1 52 130 PRO B CA 1
ATOM 2611 C C . PRO B 1 130 ? -15.57 -4.758 15.008 1 52 130 PRO B C 1
ATOM 2613 O O . PRO B 1 130 ? -16.203 -5.676 15.539 1 52 130 PRO B O 1
ATOM 2616 N N . ASP B 1 131 ? -14.32 -4.68 15.203 1 56.03 131 ASP B N 1
ATOM 2617 C CA . ASP B 1 131 ? -13.891 -4.977 16.562 1 56.03 131 ASP B CA 1
ATOM 2618 C C . ASP B 1 131 ? -14.789 -4.277 17.594 1 56.03 131 ASP B C 1
ATOM 2620 O O . ASP B 1 131 ? -14.93 -3.053 17.562 1 56.03 131 ASP B O 1
ATOM 2624 N N . PRO B 1 132 ? -15.531 -5.047 18.266 1 59.09 132 PRO B N 1
ATOM 2625 C CA . PRO B 1 132 ? -16.422 -4.422 19.234 1 59.09 132 PRO B CA 1
ATOM 2626 C C . PRO B 1 132 ? -15.734 -3.314 20.031 1 59.09 132 PRO B C 1
ATOM 2628 O O . PRO B 1 132 ? -16.375 -2.322 20.406 1 59.09 132 PRO B O 1
ATOM 2631 N N . ALA B 1 133 ? -14.469 -3.486 20.312 1 60.28 133 ALA B N 1
ATOM 2632 C CA . ALA B 1 133 ? -13.758 -2.469 21.078 1 60.28 133 ALA B CA 1
ATOM 2633 C C . ALA B 1 133 ? -13.672 -1.156 20.297 1 60.28 133 ALA B C 1
ATOM 2635 O O . ALA B 1 133 ? -13.781 -0.076 20.891 1 60.28 133 ALA B O 1
ATOM 2636 N N . ILE B 1 134 ? -13.531 -1.3 19.047 1 62.28 134 ILE B N 1
ATOM 2637 C CA . ILE B 1 134 ? -13.469 -0.118 18.188 1 62.28 134 ILE B CA 1
ATOM 2638 C C . ILE B 1 134 ? -14.82 0.582 18.188 1 62.28 134 ILE B C 1
ATOM 2640 O O . ILE B 1 134 ? -14.898 1.807 18.312 1 62.28 134 ILE B O 1
ATOM 2644 N N . GLU B 1 135 ? -15.758 -0.245 18.078 1 61.59 135 GLU B N 1
ATOM 2645 C CA . GLU B 1 135 ? -17.109 0.317 18.078 1 61.59 135 GLU B CA 1
ATOM 2646 C C . GLU B 1 135 ? -17.406 1.031 19.391 1 61.59 135 GLU B C 1
ATOM 2648 O O . GLU B 1 135 ? -18.062 2.08 19.391 1 61.59 135 GLU B O 1
ATOM 2653 N N . ALA B 1 136 ? -16.906 0.455 20.422 1 63.62 136 ALA B N 1
ATOM 2654 C CA . ALA B 1 136 ? -17.203 0.996 21.75 1 63.62 136 ALA B CA 1
ATOM 2655 C C . ALA B 1 136 ? -16.406 2.273 22 1 63.62 136 ALA B C 1
ATOM 2657 O O . ALA B 1 136 ? -16.922 3.219 22.609 1 63.62 136 ALA B O 1
ATOM 2658 N N . GLN B 1 137 ? -15.273 2.406 21.5 1 64.88 137 GLN B N 1
ATOM 2659 C CA . GLN B 1 137 ? -14.359 3.486 21.859 1 64.88 137 GLN B CA 1
ATOM 2660 C C . GLN B 1 137 ? -14.445 4.637 20.859 1 64.88 137 GLN B C 1
ATOM 2662 O O . GLN B 1 137 ? -14.109 5.777 21.188 1 64.88 137 GLN B O 1
ATOM 2667 N N . GLY B 1 138 ? -14.938 4.262 19.766 1 59.94 138 GLY B N 1
ATOM 2668 C CA . GLY B 1 138 ? -15.047 5.293 18.75 1 59.94 138 GLY B CA 1
ATOM 2669 C C . GLY B 1 138 ? -13.719 5.938 18.391 1 59.94 138 GLY B C 1
ATOM 2670 O O . GLY B 1 138 ? -12.742 5.238 18.109 1 59.94 138 GLY B O 1
ATOM 2671 N N . ARG B 1 139 ? -13.664 7.27 18.562 1 62.53 139 ARG B N 1
ATOM 2672 C CA . ARG B 1 139 ? -12.523 8.086 18.156 1 62.53 139 ARG B CA 1
ATOM 2673 C C . ARG B 1 139 ? -11.336 7.863 19.078 1 62.53 139 ARG B C 1
ATOM 2675 O O . ARG B 1 139 ? -10.18 8.023 18.672 1 62.53 139 ARG B O 1
ATOM 2682 N N . GLU B 1 140 ? -11.578 7.402 20.219 1 67.94 140 GLU B N 1
ATOM 2683 C CA . GLU B 1 140 ? -10.508 7.188 21.188 1 67.94 140 GLU B CA 1
ATOM 2684 C C . GLU B 1 140 ? -9.711 5.93 20.844 1 67.94 140 GLU B C 1
ATOM 2686 O O . GLU B 1 140 ? -8.625 5.707 21.391 1 67.94 140 GLU B O 1
ATOM 2691 N N . TYR B 1 141 ? -10.234 5.234 19.891 1 68.19 141 TYR B N 1
ATOM 2692 C CA . TYR B 1 141 ? -9.578 3.994 19.484 1 68.19 141 TYR B CA 1
ATOM 2693 C C . TYR B 1 141 ? -8.25 4.277 18.797 1 68.19 141 TYR B C 1
ATOM 2695 O O . TYR B 1 141 ? -7.391 3.393 18.703 1 68.19 141 TYR B O 1
ATOM 2703 N N . VAL B 1 142 ? -8.031 5.496 18.484 1 71.69 142 VAL B N 1
ATOM 2704 C CA . VAL B 1 142 ? -6.777 5.863 17.828 1 71.69 142 VAL B CA 1
ATOM 2705 C C . VAL B 1 142 ? -5.598 5.492 18.734 1 71.69 142 VAL B C 1
ATOM 2707 O O . VAL B 1 142 ? -4.57 5.008 18.25 1 71.69 142 VAL B O 1
ATOM 2710 N N . ARG B 1 143 ? -5.77 5.652 19.969 1 77.75 143 ARG B N 1
ATOM 2711 C CA . ARG B 1 143 ? -4.648 5.457 20.891 1 77.75 143 ARG B CA 1
ATOM 2712 C C . ARG B 1 143 ? -4.215 3.996 20.922 1 77.75 143 ARG B C 1
ATOM 2714 O O . ARG B 1 143 ? -3.029 3.691 20.766 1 77.75 143 ARG B O 1
ATOM 2721 N N . PRO B 1 144 ? -5.145 3.113 21.016 1 75.12 144 PRO B N 1
ATOM 2722 C CA . PRO B 1 144 ? -4.727 1.708 21.031 1 75.12 144 PRO B CA 1
ATOM 2723 C C . PRO B 1 144 ? -4.074 1.282 19.703 1 75.12 144 PRO B C 1
ATOM 2725 O O . PRO B 1 144 ? -3.102 0.525 19.719 1 75.12 144 PRO B O 1
ATOM 2728 N N . ILE B 1 145 ? -4.555 1.745 18.609 1 76.62 145 ILE B N 1
ATOM 2729 C CA . ILE B 1 145 ? -3.99 1.365 17.328 1 76.62 145 ILE B CA 1
ATOM 2730 C C . ILE B 1 145 ? -2.588 1.952 17.188 1 76.62 145 ILE B C 1
ATOM 2732 O O . ILE B 1 145 ? -1.669 1.274 16.719 1 76.62 145 ILE B O 1
ATOM 2736 N N . LEU B 1 146 ? -2.539 3.199 17.594 1 79.94 146 LEU B N 1
ATOM 2737 C CA . LEU B 1 146 ? -1.237 3.855 17.5 1 79.94 146 LEU B CA 1
ATOM 2738 C C . LEU B 1 146 ? -0.205 3.121 18.359 1 79.94 146 LEU B C 1
ATOM 2740 O O . LEU B 1 146 ? 0.928 2.908 17.922 1 79.94 146 LEU B O 1
ATOM 2744 N N . SER B 1 147 ? -0.613 2.734 19.5 1 80.5 147 SER B N 1
ATOM 2745 C CA . SER B 1 147 ? 0.29 2.023 20.406 1 80.5 147 SER B CA 1
ATOM 2746 C C . SER B 1 147 ? 0.713 0.681 19.812 1 80.5 147 SER B C 1
ATOM 2748 O O . SER B 1 147 ? 1.893 0.326 19.844 1 80.5 147 SER B O 1
ATOM 2750 N N . LYS B 1 148 ? -0.235 -0.036 19.328 1 77.12 148 LYS B N 1
ATOM 2751 C CA . LYS B 1 148 ? 0.063 -1.339 18.75 1 77.12 148 LYS B CA 1
ATOM 2752 C C . LYS B 1 148 ? 0.96 -1.197 17.516 1 77.12 148 LYS B C 1
ATOM 2754 O O . LYS B 1 148 ? 1.909 -1.965 17.344 1 77.12 148 LYS B O 1
ATOM 2759 N N . TYR B 1 149 ? 0.689 -0.219 16.766 1 80.69 149 TYR B N 1
ATOM 2760 C CA . TYR B 1 149 ? 1.447 -0.079 15.523 1 80.69 149 TYR B CA 1
ATOM 2761 C C . TYR B 1 149 ? 2.836 0.487 15.797 1 80.69 149 TYR B C 1
ATOM 2763 O O . TYR B 1 149 ? 3.777 0.229 15.039 1 80.69 149 TYR B O 1
ATOM 2771 N N . ALA B 1 150 ? 2.92 1.315 16.859 1 78.44 150 ALA B N 1
ATOM 2772 C CA . ALA B 1 150 ? 4.23 1.856 17.219 1 78.44 150 ALA B CA 1
ATOM 2773 C C . ALA B 1 150 ? 5.223 0.736 17.516 1 78.44 150 ALA B C 1
ATOM 2775 O O . ALA B 1 150 ? 6.434 0.926 17.406 1 78.44 150 ALA B O 1
ATOM 2776 N N . ALA B 1 151 ? 4.707 -0.403 17.828 1 77.5 151 ALA B N 1
ATOM 2777 C CA . ALA B 1 151 ? 5.559 -1.555 18.109 1 77.5 151 ALA B CA 1
ATOM 2778 C C . ALA B 1 151 ? 6.102 -2.166 16.828 1 77.5 151 ALA B C 1
ATOM 2780 O O . ALA B 1 151 ? 7.07 -2.928 16.859 1 77.5 151 ALA B O 1
ATOM 2781 N N . VAL B 1 152 ? 5.473 -1.927 15.742 1 79.62 152 VAL B N 1
ATOM 2782 C CA . VAL B 1 152 ? 5.969 -2.318 14.43 1 79.62 152 VAL B CA 1
ATOM 2783 C C . VAL B 1 152 ? 7.012 -1.313 13.953 1 79.62 152 VAL B C 1
ATOM 2785 O O . VAL B 1 152 ? 6.691 -0.378 13.219 1 79.62 152 VAL B O 1
ATOM 2788 N N . CYS B 1 153 ? 8.258 -1.404 14.469 1 81.31 153 CYS B N 1
ATOM 2789 C CA . CYS B 1 153 ? 9.266 -0.386 14.203 1 81.31 153 CYS B CA 1
ATOM 2790 C C . CYS B 1 153 ? 10.609 -1.024 13.844 1 81.31 153 CYS B C 1
ATOM 2792 O O . CYS B 1 153 ? 10.859 -2.182 14.188 1 81.31 153 CYS B O 1
ATOM 2794 N N . VAL B 1 154 ? 11.312 -0.313 13.086 1 77.56 154 VAL B N 1
ATOM 2795 C CA . VAL B 1 154 ? 12.695 -0.653 12.773 1 77.56 154 VAL B CA 1
ATOM 2796 C C . VAL B 1 154 ? 13.641 0.211 13.602 1 77.56 154 VAL B C 1
ATOM 2798 O O . VAL B 1 154 ? 13.414 1.412 13.766 1 77.56 154 VAL B O 1
ATOM 2801 N N . ARG B 1 155 ? 14.656 -0.475 14.211 1 79.56 155 ARG B N 1
ATOM 2802 C CA . ARG B 1 155 ? 15.672 0.248 14.977 1 79.56 155 ARG B CA 1
ATOM 2803 C C . ARG B 1 155 ? 17.078 -0.209 14.602 1 79.56 155 ARG B C 1
ATOM 2805 O O . ARG B 1 155 ? 17.438 -1.369 14.812 1 79.56 155 ARG B O 1
ATOM 2812 N N . CYS B 1 156 ? 17.781 0.621 13.953 1 77.06 156 CYS B N 1
ATOM 2813 C CA . CYS B 1 156 ? 19.188 0.44 13.617 1 77.06 156 CYS B CA 1
ATOM 2814 C C . CYS B 1 156 ? 20 1.645 14.055 1 77.06 156 CYS B C 1
ATOM 2816 O O . CYS B 1 156 ? 19.453 2.684 14.414 1 77.06 156 CYS B O 1
ATOM 2818 N N . PRO B 1 157 ? 21.375 1.422 13.992 1 81.44 157 PRO B N 1
ATOM 2819 C CA . PRO B 1 157 ? 22.188 2.598 14.297 1 81.44 157 PRO B CA 1
ATOM 2820 C C . PRO B 1 157 ? 21.969 3.748 13.32 1 81.44 157 PRO B C 1
ATOM 2822 O O . PRO B 1 157 ? 22.125 3.576 12.109 1 81.44 157 PRO B O 1
ATOM 2825 N N . ASP B 1 158 ? 21.453 4.871 13.695 1 86.81 158 ASP B N 1
ATOM 2826 C CA . ASP B 1 158 ? 21.281 6.133 12.984 1 86.81 158 ASP B CA 1
ATOM 2827 C C . ASP B 1 158 ? 20.109 6.055 12 1 86.81 158 ASP B C 1
ATOM 2829 O O . ASP B 1 158 ? 19.938 6.949 11.164 1 86.81 158 ASP B O 1
ATOM 2833 N N . TYR B 1 159 ? 19.5 4.887 11.953 1 85 159 TYR B N 1
ATOM 2834 C CA . TYR B 1 159 ? 18.406 4.66 11.023 1 85 159 TYR B CA 1
ATOM 2835 C C . TYR B 1 159 ? 17.281 3.861 11.688 1 85 159 TYR B C 1
ATOM 2837 O O . TYR B 1 159 ? 17.547 2.924 12.445 1 85 159 TYR B O 1
ATOM 2845 N N . GLY B 1 160 ? 16.078 4.242 11.391 1 83.88 160 GLY B N 1
ATOM 2846 C CA . GLY B 1 160 ? 14.93 3.521 11.914 1 83.88 160 GLY B CA 1
ATOM 2847 C C . GLY B 1 160 ? 13.617 4.273 11.719 1 83.88 160 GLY B C 1
ATOM 2848 O O . GLY B 1 160 ? 13.547 5.207 10.922 1 83.88 160 GLY B O 1
ATOM 2849 N N . THR B 1 161 ? 12.617 3.738 12.391 1 87.94 161 THR B N 1
ATOM 2850 C CA . THR B 1 161 ? 11.312 4.383 12.312 1 87.94 161 THR B CA 1
ATOM 2851 C C . THR B 1 161 ? 11.344 5.754 12.977 1 87.94 161 THR B C 1
ATOM 2853 O O . THR B 1 161 ? 11.719 5.875 14.148 1 87.94 161 THR B O 1
ATOM 2856 N N . ARG B 1 162 ? 10.961 6.82 12.227 1 91.31 162 ARG B N 1
ATOM 2857 C CA . ARG B 1 162 ? 10.969 8.18 12.758 1 91.31 162 ARG B CA 1
ATOM 2858 C C . ARG B 1 162 ? 9.547 8.719 12.898 1 91.31 162 ARG B C 1
ATOM 2860 O O . ARG B 1 162 ? 9.328 9.734 13.562 1 91.31 162 ARG B O 1
ATOM 2867 N N . THR B 1 163 ? 8.656 8.055 12.172 1 90.38 163 THR B N 1
ATOM 2868 C CA . THR B 1 163 ? 7.277 8.531 12.195 1 90.38 163 THR B CA 1
ATOM 2869 C C . THR B 1 163 ? 6.301 7.355 12.125 1 90.38 163 THR B C 1
ATOM 2871 O O . THR B 1 163 ? 6.516 6.406 11.367 1 90.38 163 THR B O 1
ATOM 2874 N N . ASN B 1 164 ? 5.266 7.363 12.922 1 87.5 164 ASN B N 1
ATOM 2875 C CA . ASN B 1 164 ? 4.086 6.516 12.812 1 87.5 164 ASN B CA 1
ATOM 2876 C C . ASN B 1 164 ? 2.842 7.328 12.461 1 87.5 164 ASN B C 1
ATOM 2878 O O . ASN B 1 164 ? 2.57 8.352 13.094 1 87.5 164 ASN B O 1
ATOM 2882 N N . THR B 1 165 ? 2.137 6.914 11.516 1 90.25 165 THR B N 1
ATOM 2883 C CA . THR B 1 165 ? 0.911 7.613 11.141 1 90.25 165 THR B CA 1
ATOM 2884 C C . THR B 1 165 ? -0.281 6.66 11.164 1 90.25 165 THR B C 1
ATOM 2886 O O . THR B 1 165 ? -0.182 5.52 10.703 1 90.25 165 THR B O 1
ATOM 2889 N N . VAL B 1 166 ? -1.347 7.137 11.766 1 86.31 166 VAL B N 1
ATOM 2890 C CA . VAL B 1 166 ? -2.617 6.418 11.727 1 86.31 166 VAL B CA 1
ATOM 2891 C C . VAL B 1 166 ? -3.705 7.324 11.156 1 86.31 166 VAL B C 1
ATOM 2893 O O . VAL B 1 166 ? -3.885 8.453 11.609 1 86.31 166 VAL B O 1
ATOM 2896 N N . ILE B 1 167 ? -4.391 6.859 10.164 1 86.94 167 ILE B N 1
ATOM 2897 C CA . ILE B 1 167 ? -5.523 7.551 9.555 1 86.94 167 ILE B CA 1
ATOM 2898 C C . ILE B 1 167 ? -6.793 6.723 9.742 1 86.94 167 ILE B C 1
ATOM 2900 O O . ILE B 1 167 ? -6.852 5.562 9.328 1 86.94 167 ILE B O 1
ATOM 2904 N N . LEU B 1 168 ? -7.785 7.32 10.414 1 82.75 168 LEU B N 1
ATOM 2905 C CA . LEU B 1 168 ? -9.102 6.711 10.586 1 82.75 168 LEU B CA 1
ATOM 2906 C C . LEU B 1 168 ? -10.164 7.48 9.812 1 82.75 168 LEU B C 1
ATOM 2908 O O . LEU B 1 168 ? -10.211 8.711 9.867 1 82.75 168 LEU B O 1
ATOM 2912 N N . VAL B 1 169 ? -10.93 6.789 9.055 1 81.56 169 VAL B N 1
ATOM 2913 C CA . VAL B 1 169 ? -12.078 7.379 8.383 1 81.56 169 VAL B CA 1
ATOM 2914 C C . VAL B 1 169 ? -13.352 6.645 8.805 1 81.56 169 VAL B C 1
ATOM 2916 O O . VAL B 1 169 ? -13.461 5.43 8.617 1 81.56 169 VAL B O 1
ATOM 2919 N N . ASP B 1 170 ? -14.289 7.359 9.344 1 78.94 170 ASP B N 1
ATOM 2920 C CA . ASP B 1 170 ? -15.516 6.688 9.781 1 78.94 170 ASP B CA 1
ATOM 2921 C C . ASP B 1 170 ? -16.562 6.695 8.68 1 78.94 170 ASP B C 1
ATOM 2923 O O . ASP B 1 170 ? -16.297 7.113 7.551 1 78.94 170 ASP B O 1
ATOM 2927 N N . ALA B 1 171 ? -17.734 6.168 9.008 1 74 171 ALA B N 1
ATOM 2928 C CA . ALA B 1 171 ? -18.812 5.973 8.031 1 74 171 ALA B CA 1
ATOM 2929 C C . ALA B 1 171 ? -19.297 7.309 7.484 1 74 171 ALA B C 1
ATOM 2931 O O . ALA B 1 171 ? -19.75 7.391 6.336 1 74 171 ALA B O 1
ATOM 2932 N N . ASP B 1 172 ? -19.156 8.406 8.242 1 76.19 172 ASP B N 1
ATOM 2933 C CA . ASP B 1 172 ? -19.656 9.719 7.844 1 76.19 172 ASP B CA 1
ATOM 2934 C C . ASP B 1 172 ? -18.594 10.531 7.121 1 76.19 172 ASP B C 1
ATOM 2936 O O . ASP B 1 172 ? -18.812 11.688 6.766 1 76.19 172 ASP B O 1
ATOM 2940 N N . GLY B 1 173 ? -17.375 9.969 6.957 1 78.94 173 GLY B N 1
ATOM 2941 C CA . GLY B 1 173 ? -16.312 10.656 6.254 1 78.94 173 GLY B CA 1
ATOM 2942 C C . GLY B 1 173 ? -15.469 11.531 7.16 1 78.94 173 GLY B C 1
ATOM 2943 O O . GLY B 1 173 ? -14.727 12.398 6.688 1 78.94 173 GLY B O 1
ATOM 2944 N N . HIS B 1 174 ? -15.719 11.391 8.414 1 84.75 174 HIS B N 1
ATOM 2945 C CA . HIS B 1 174 ? -14.852 12.086 9.359 1 84.75 174 HIS B CA 1
ATOM 2946 C C . HIS B 1 174 ? -13.477 11.43 9.43 1 84.75 174 HIS B C 1
ATOM 2948 O O . HIS B 1 174 ? -13.375 10.219 9.656 1 84.75 174 HIS B O 1
ATOM 2954 N N . VAL B 1 175 ? -12.406 12.234 9.219 1 87.19 175 VAL B N 1
ATOM 2955 C CA . VAL B 1 175 ? -11.031 11.742 9.188 1 87.19 175 VAL B CA 1
ATOM 2956 C C . VAL B 1 175 ? -10.305 12.156 10.461 1 87.19 175 VAL B C 1
ATOM 2958 O O . VAL B 1 175 ? -10.375 13.312 10.875 1 87.19 175 VAL B O 1
ATOM 2961 N N . THR B 1 176 ? -9.742 11.258 11.148 1 86.44 176 THR B N 1
ATOM 2962 C CA . THR B 1 176 ? -8.773 11.516 12.211 1 86.44 176 THR B CA 1
ATOM 2963 C C . THR B 1 176 ? -7.367 11.109 11.766 1 86.44 176 THR B C 1
ATOM 2965 O O . THR B 1 176 ? -7.129 9.945 11.43 1 86.44 176 THR B O 1
ATOM 2968 N N . PHE B 1 177 ? -6.492 12.07 11.711 1 92.06 177 PHE B N 1
ATOM 2969 C CA . PHE B 1 177 ? -5.102 11.891 11.32 1 92.06 177 PHE B CA 1
ATOM 2970 C C . PHE B 1 177 ? -4.172 12.102 12.508 1 92.06 177 PHE B C 1
ATOM 2972 O O . PHE B 1 177 ? -4.082 13.203 13.047 1 92.06 177 PHE B O 1
ATOM 2979 N N . THR B 1 178 ? -3.496 11.047 12.93 1 90.62 178 THR B N 1
ATOM 2980 C CA . THR B 1 178 ? -2.553 11.148 14.039 1 90.62 178 THR B CA 1
ATOM 2981 C C . THR B 1 178 ? -1.15 10.742 13.594 1 90.62 178 THR B C 1
ATOM 2983 O O . THR B 1 178 ? -0.964 9.68 13.008 1 90.62 178 THR B O 1
ATOM 2986 N N . GLU B 1 179 ? -0.223 11.617 13.867 1 92.44 179 GLU B N 1
ATOM 2987 C CA . GLU B 1 179 ? 1.181 11.359 13.562 1 92.44 179 GLU B CA 1
ATOM 2988 C C . GLU B 1 179 ? 2.045 11.461 14.812 1 92.44 179 GLU B C 1
ATOM 2990 O O . GLU B 1 179 ? 1.969 12.445 15.547 1 92.44 179 GLU B O 1
ATOM 2995 N N . ARG B 1 180 ? 2.762 10.438 15.102 1 91.44 180 ARG B N 1
ATOM 299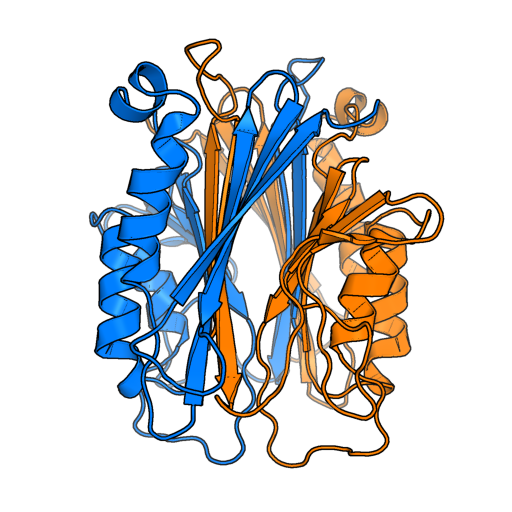6 C CA . ARG B 1 180 ? 3.795 10.414 16.141 1 91.44 180 ARG B CA 1
ATOM 2997 C C . ARG B 1 180 ? 5.188 10.492 15.516 1 91.44 180 ARG B C 1
ATOM 2999 O O . ARG B 1 180 ? 5.551 9.656 14.688 1 91.44 180 ARG B O 1
ATOM 3006 N N . SER B 1 181 ? 5.93 11.516 15.961 1 92.44 181 SER B N 1
ATOM 3007 C CA . SER B 1 181 ? 7.227 11.734 15.336 1 92.44 181 SER B CA 1
ATOM 3008 C C . SER B 1 181 ? 8.336 11.812 16.375 1 92.44 181 SER B C 1
ATOM 3010 O O . SER B 1 181 ? 8.148 12.375 17.453 1 92.44 181 SER B O 1
ATOM 3012 N N . MET B 1 182 ? 9.461 11.242 15.984 1 91.06 182 MET B N 1
ATOM 3013 C CA . MET B 1 182 ? 10.664 11.344 16.797 1 91.06 182 MET B CA 1
ATOM 3014 C C . MET B 1 182 ? 11.148 12.789 16.875 1 91.06 182 MET B C 1
ATOM 3016 O O . MET B 1 182 ? 11.164 13.492 15.859 1 91.06 182 MET B O 1
ATOM 3020 N N . LEU B 1 183 ? 11.5 13.227 18.094 1 91.44 183 LEU B N 1
ATOM 3021 C CA . LEU B 1 183 ? 12.023 14.57 18.266 1 91.44 183 LEU B CA 1
ATOM 3022 C C . LEU B 1 183 ? 13.531 14.609 18.016 1 91.44 183 LEU B C 1
ATOM 3024 O O . LEU B 1 183 ? 14.297 13.914 18.688 1 91.44 183 LEU B O 1
ATOM 3028 N N . GLY B 1 184 ? 13.836 15.453 17.047 1 88.56 184 GLY B N 1
ATOM 3029 C CA . GLY B 1 184 ? 15.242 15.477 16.688 1 88.56 184 GLY B CA 1
ATOM 3030 C C . GLY B 1 184 ? 15.773 14.117 16.266 1 88.56 184 GLY B C 1
ATOM 3031 O O . GLY B 1 184 ? 15.195 13.453 15.406 1 88.56 184 GLY B O 1
ATOM 3032 N N . SER B 1 185 ? 16.969 13.703 16.844 1 88.25 185 SER B N 1
ATOM 3033 C CA . SER B 1 185 ? 17.578 12.414 16.516 1 88.25 185 SER B CA 1
ATOM 3034 C C . SER B 1 185 ? 17.562 11.484 17.734 1 88.25 185 SER B C 1
ATOM 3036 O O . SER B 1 185 ? 18.406 10.586 17.844 1 88.25 185 SER B O 1
ATOM 3038 N N . ASP B 1 186 ? 16.656 11.719 18.688 1 89.56 186 ASP B N 1
ATOM 3039 C CA . ASP B 1 186 ? 16.578 10.945 19.922 1 89.56 186 ASP B CA 1
ATOM 3040 C C . ASP B 1 186 ? 15.453 9.914 19.859 1 89.56 186 ASP B C 1
ATOM 3042 O O . ASP B 1 186 ? 14.281 10.258 20.016 1 89.56 186 ASP B O 1
ATOM 3046 N N . PRO B 1 187 ? 15.742 8.719 19.703 1 85.5 187 PRO B N 1
ATOM 3047 C CA . PRO B 1 187 ? 14.711 7.688 19.531 1 85.5 187 PRO B CA 1
ATOM 3048 C C . PRO B 1 187 ? 13.891 7.461 20.797 1 85.5 187 PRO B C 1
ATOM 3050 O O . PRO B 1 187 ? 12.93 6.688 20.781 1 85.5 187 PRO B O 1
ATOM 3053 N N . THR B 1 188 ? 14.227 8.141 21.859 1 86.88 188 THR B N 1
ATOM 3054 C CA . THR B 1 188 ? 13.461 7.973 23.094 1 86.88 188 THR B CA 1
ATOM 3055 C C . THR B 1 188 ? 12.477 9.117 23.281 1 86.88 188 THR B C 1
ATOM 3057 O O . THR B 1 188 ? 11.648 9.094 24.203 1 86.88 188 THR B O 1
ATOM 3060 N N . ARG B 1 189 ? 12.547 10.062 22.453 1 92.5 189 ARG B N 1
ATOM 3061 C CA . ARG B 1 189 ? 11.664 11.219 22.578 1 92.5 189 ARG B CA 1
ATOM 3062 C C . ARG B 1 189 ? 10.727 11.328 21.375 1 92.5 189 ARG B C 1
ATOM 3064 O O . ARG B 1 189 ? 11.18 11.43 20.234 1 92.5 189 ARG B O 1
ATOM 3071 N N . TRP B 1 190 ? 9.461 11.352 21.703 1 92 190 TRP B N 1
ATOM 3072 C CA . TRP B 1 190 ? 8.453 11.367 20.656 1 92 190 TRP B CA 1
ATOM 3073 C C . TRP B 1 190 ? 7.355 12.375 20.969 1 92 190 TRP B C 1
ATOM 3075 O O . TRP B 1 190 ? 7.105 12.688 22.141 1 92 190 TRP B O 1
ATOM 3085 N N . GLU B 1 191 ? 6.758 12.914 19.953 1 92.44 191 GLU B N 1
ATOM 3086 C CA . GLU B 1 191 ? 5.594 13.789 20.062 1 92.44 191 GLU B CA 1
ATOM 3087 C C . GLU B 1 191 ? 4.508 13.391 19.062 1 92.44 191 GLU B C 1
ATOM 3089 O O . GLU B 1 191 ? 4.805 13 17.938 1 92.44 191 GLU B O 1
ATOM 3094 N N . ALA B 1 192 ? 3.277 13.523 19.562 1 91 192 ALA B N 1
ATOM 3095 C CA . ALA B 1 192 ? 2.158 13.172 18.688 1 91 192 ALA B CA 1
ATOM 3096 C C . ALA B 1 192 ? 1.298 14.398 18.391 1 91 192 ALA B C 1
ATOM 3098 O O . ALA B 1 192 ? 1.106 15.258 19.25 1 91 192 ALA B O 1
ATOM 3099 N N . VAL B 1 193 ? 0.835 14.531 17.188 1 92.38 193 VAL B N 1
ATOM 3100 C CA . VAL B 1 193 ? -0.132 15.547 16.781 1 92.38 193 VAL B CA 1
ATOM 3101 C C . VAL B 1 193 ? -1.343 14.875 16.141 1 92.38 193 VAL B C 1
ATOM 3103 O O . VAL B 1 193 ? -1.206 13.867 15.445 1 92.38 193 VAL B O 1
ATOM 3106 N N . THR B 1 194 ? -2.479 15.398 16.406 1 91.38 194 THR B N 1
ATOM 3107 C CA . THR B 1 194 ? -3.717 14.891 15.828 1 91.38 194 THR B CA 1
ATOM 3108 C C . THR B 1 194 ? -4.484 16 15.125 1 91.38 194 THR B C 1
ATOM 3110 O O . THR B 1 194 ? -4.582 17.125 15.648 1 91.38 194 THR B O 1
ATOM 3113 N N . HIS B 1 195 ? -4.914 15.734 13.953 1 93.25 195 HIS B N 1
ATOM 3114 C CA . HIS B 1 195 ? -5.785 16.625 13.188 1 93.25 195 HIS B CA 1
ATOM 3115 C C . HIS B 1 195 ? -7.066 15.906 12.766 1 93.25 195 HIS B C 1
ATOM 3117 O O . HIS B 1 195 ? -7.074 14.688 12.609 1 93.25 195 HIS B O 1
ATOM 3123 N N . GLU B 1 196 ? -8.102 16.703 12.641 1 91.38 196 GLU B N 1
ATOM 3124 C CA . GLU B 1 196 ? -9.383 16.156 12.195 1 91.38 196 GLU B CA 1
ATOM 3125 C C . GLU B 1 196 ? -10.023 17.047 11.133 1 91.38 196 GLU B C 1
ATOM 3127 O O . GLU B 1 196 ? -9.812 18.266 11.117 1 91.38 196 GLU B O 1
ATOM 3132 N N . PHE B 1 197 ? -10.734 16.344 10.211 1 91.44 197 PHE B N 1
ATOM 3133 C CA . PHE B 1 197 ? -11.539 17.062 9.234 1 91.44 197 PHE B CA 1
ATOM 3134 C C . PHE B 1 197 ? -12.594 16.156 8.625 1 91.44 197 PHE B C 1
ATOM 3136 O O . PHE B 1 197 ? -12.594 14.945 8.867 1 91.44 197 PHE B O 1
ATOM 3143 N N . ARG B 1 198 ? -13.516 16.75 7.863 1 88.88 198 ARG B N 1
ATOM 3144 C CA . ARG B 1 198 ? -14.516 16 7.109 1 88.88 198 ARG B CA 1
ATOM 3145 C C . ARG B 1 198 ? -14.195 16.016 5.617 1 88.88 198 ARG B C 1
ATOM 3147 O O . ARG B 1 198 ? -13.875 17.062 5.051 1 88.88 198 ARG B O 1
ATOM 3154 N N . LEU B 1 199 ? -14.188 14.789 5.055 1 87.06 199 LEU B N 1
ATOM 3155 C CA . LEU B 1 199 ? -13.977 14.719 3.611 1 87.06 199 LEU B CA 1
ATOM 3156 C C . LEU B 1 199 ? -14.984 15.594 2.871 1 87.06 199 LEU B C 1
ATOM 3158 O O . LEU B 1 199 ? -16.172 15.617 3.213 1 87.06 199 LEU B O 1
ATOM 3162 N N . GLN B 1 200 ? -14.445 16.328 1.936 1 81.94 200 GLN B N 1
ATOM 3163 C CA . GLN B 1 200 ? -15.273 17.25 1.167 1 81.94 200 GLN B CA 1
ATOM 3164 C C . GLN B 1 200 ? -15.93 16.531 -0.019 1 81.94 200 GLN B C 1
ATOM 3166 O O . GLN B 1 200 ? -15.328 15.648 -0.624 1 81.94 200 GLN B O 1
ATOM 3171 N N . SER B 1 201 ? -17.219 16.703 -0.292 1 65.69 201 SER B N 1
ATOM 3172 C CA . SER B 1 201 ? -17.984 16.172 -1.414 1 65.69 201 SER B CA 1
ATOM 3173 C C . SER B 1 201 ? -17.562 16.812 -2.729 1 65.69 201 SER B C 1
ATOM 3175 O O . SER B 1 201 ? -17.188 17.984 -2.756 1 65.69 201 SER B O 1
#

Sequence (402 aa):
MCIIFFKFDPRPASKNAYRLILAANRDEFYHRPARAADFWGSNNEVLSGLDMEEGKEGGTWLGISTRGKLAALTNYLQPRLNHDARGRGELVAQFLTSDMDSLSYLKKVSAEGHLYNGFNLVAGDLRQLPDPAIEAQGREYVRPILSKYAAVCVRCPDYGTRTNTVILVDADGHVTFTERSMLGSDPTRWEAVTHEFRLQSMCIIFFKFDPRPASKNAYRLILAANRDEFYHRPARAADFWGSNNEVLSGLDMEEGKEGGTWLGISTRGKLAALTNYLQPRLNHDARGRGELVAQFLTSDMDSLSYLKKVSAEGHLYNGFNLVAGDLRQLPDPAIEAQGREYVRPILSKYAAVCVRCPDYGTRTNTVILVDADGHVTFTERSMLGSDPTRWEAVTHEFRLQS

Secondary structure (DSSP, 8-state):
-EEEEEEE-SS-SSTT-EEEEEEEEEEEETTS-EEEEEEESTTS-EEEEEE-STT-TT--SEEEETTSEEEEEE----SS--TTSBPTHHHHHHHHH--S-HHHHHHHHHHHGGGBS--EEEEEES-----HHHHHHGGGGHHHHHHHHHTS--EETTEEEEEEEEEEEETT-EEEEEEEEE-TT-TT-EEEEEEEEE---/-EEEEEEE-SS-SSTT-EEEEEEEEEEEETTS-EEEEEEESTTS-EEEEEE-STT-TT--SEEEETTSEEEEEE----SS--TTSBPTHHHHHHHHH--S-HHHHHHHHHHHGGGBS--EEEEEES-----HHHHHHGGGGHHHHHHHHHTS--EETTEEEEEEEEEEEETT-EEEEEEEEE-TT-TT-EEEEEEEEE---

Solvent-accessible surface area (backbone atoms only — not comparable to full-atom values): 20739 Å² total; per-residue (Å²): 100,22,51,38,39,38,37,37,25,60,71,46,86,44,86,44,18,46,34,33,40,36,39,38,48,44,57,41,52,37,78,61,48,65,43,75,64,42,68,35,72,100,76,53,41,29,40,30,37,31,33,51,36,88,92,36,60,67,11,25,48,48,40,38,19,43,60,27,35,33,32,34,52,44,71,44,45,56,64,76,76,59,84,84,35,51,54,66,26,43,58,40,40,46,59,50,72,45,88,60,55,68,68,60,46,46,35,51,47,44,75,49,43,82,54,35,57,71,44,31,41,39,38,34,39,54,56,59,65,69,49,64,65,39,46,71,46,35,81,62,36,53,55,60,54,49,56,59,48,61,64,45,45,50,85,52,93,66,30,24,52,44,32,40,39,38,40,38,28,32,71,87,37,43,34,42,41,36,40,38,33,45,46,73,72,39,91,86,38,72,48,74,51,74,49,74,51,62,54,51,133,96,24,51,38,38,38,37,35,25,62,72,46,83,42,86,45,16,45,33,31,39,36,40,37,47,44,56,41,54,36,78,60,48,64,44,76,64,43,69,36,70,98,75,52,41,30,39,29,36,31,34,51,36,88,92,35,60,69,12,24,48,46,38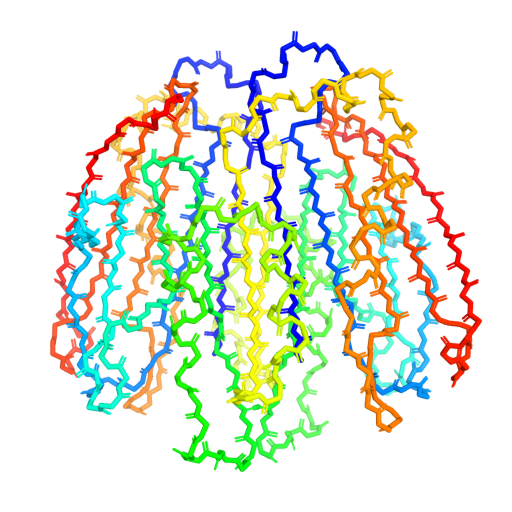,37,19,42,60,28,35,33,30,33,52,45,71,45,46,55,63,76,77,58,83,84,35,51,55,68,26,43,58,40,43,47,58,48,71,46,88,61,53,68,70,61,46,47,35,50,45,44,74,49,44,83,53,34,57,70,46,31,41,38,38,34,39,54,56,58,64,67,50,63,65,41,45,71,45,35,80,63,38,52,55,60,52,49,55,59,49,61,64,46,43,51,86,51,92,67,30,24,52,43,32,40,38,39,39,37,28,32,70,86,36,44,33,43,41,35,39,39,33,46,46,73,70,38,91,86,39,71,48,72,51,76,49,74,51,61,55,51,132

pLDDT: mean 83.04, std 12.02, range [50.12, 97.19]

Organism: Capra hircus (NCBI:txid9925)

Foldseek 3Di:
DKDKDKDADLPQVDPPDDRMDIDIDDDDDPPFDKAAWAQDDPVSFKTFIFGDHVQRTRFGAWIAGVQFKTKGKDDDDDDDADPQAHHPSVLRSCQRHDPDDPLVSLLVCLVCVVSHDDIDMDIDGDDDDPPVVCVVCPPVVVVVVQVSVVSNKHDDVQDIDFKDWDWDQDPQQKIKIKMKGADDSDPVDIDMDIDIDGDDD/DKDKDKDADLCQVDPPRDRMDIDIDDDDDPPFDKAAWAQDDPVSFKTFIFGDHVQRTRFGAWIAGVQFKTKGKDDDDDDDADPQAHHPSVLRSCQRHDPDDPLVSLLVCLVCVVSHDDIDMDIDGDDDDPPVVCVVCPPVCVVVVQVSVVSNKHDDVQDIDFKDWDWDQDPQQKIKIKMKGADDSDPVDIDMDIDIDGDDD

=== Feature glossary ===
A reading guide for the features in this record.

Start from the sequence.

  · This is the polypeptide sequence — one letter per residue, N-terminus first. Length ranges from a few dozen residues for small domains to over a thousand for large multi-domain proteins.

Fold it, and you get atomic coordinates and the backbone conformation that goes with them.

  · Structure coordinates are given as an mmCIF _atom_site loop: one row per atom with element, residue name, chain id, sequence number, and x/y/z position in Å. Only the four main-chain atoms per residue are included here; side chains are omitted to keep the record compact.

  · Backbone dihedral angles. Every residue except chain termini has a φ (preceding-C → N → Cα → C) and a ψ (N → Cα → C → next-N). They are reported in degrees following the IUPAC sign convention. Secondary structure is essentially a statement about which (φ, ψ) basin each residue occupies.

  · The SS8 string is DSSP's per-residue secondary-structure call. α-helix (H) means an i→i+4 H-bond ladder; β-strand (E) means the residue participates in a β-sheet; 3₁₀ (G) and π (I) are tighter and wider helices; T/S are turns/bends; '-' is loop.

  · SS3 is a coarse helix/strand/coil call (letters a/b/c) made by the P-SEA algorithm from inter-Cα distances and dihedrals. It is less detailed than DSSP but needs only Cα positions.

Summarize the fold with a handful of shape descriptors and a per-residue structural alphabet.

  · Radius of gyration (Rg) is the root-mean-square distance of Cα atoms from their centroid — a single number for overall size and compactness. A globular domain of N residues has Rg ≈ 2.2·N^0.38 Å; an extended or disordered chain has a much larger Rg. The Cα contact count is the number of residue pairs whose Cα atoms are within 8 Å and are more than four positions apart in sequence — a standard proxy for tertiary packing density. The bounding box is the smallest axis-aligned box enclosing all Cα atoms.

  · The Foldseek 3Di string encodes local tertiary geometry as a 20-letter alphabet — one character per residue — derived from the relative positions of nearby Cα atoms. Unlike the amino-acid sequence, 3Di is a direct function of the 3D structure, so two proteins with the same fold have similar 3Di strings even at low sequence identity.

  · Solvent-accessible surface area (SASA) is the area in Å² traced out by the centre of a 1.4 Å probe sphere (a water molecule) rolled over the protein's van der Waals surface (Shrake–Rupley / Lee–Richards construction). Buried residues have near-zero SASA; fully exposed residues can exceed 200 Å². The total SASA scales roughly with the number of surface residues.

Ask how reliable the model is.

  · pLDDT (predicted Local Distance Difference Test) is AlphaFold's per-residue confidence score, ranging from 0 to 100. Values above 90 indicate high confidence (typically well-packed cores); 70–90 is confident; 50–70 low confidence; below 50 usually means the region is disordered or the prediction is unreliable there. AlphaFold stores pLDDT in the mmCIF B-factor column.

  · B-factor (Debye–Waller factor) reflects atomic displacement in the crystal lattice. It is an experimental observable (units Å²), not a prediction; low values mean the atom is pinned down, high values mean it moves or is heterogeneous across the crystal.

  · Predicted Aligned Error (PAE) is an AlphaFold confidence matrix: entry (i, j) is the expected error in the position of residue j, in ångströms, when the prediction is superimposed on the true structure at residue i. Low PAE within a block of residues means that block is internally rigid and well-predicted; high PAE between two blocks means their relative placement is uncertain even if each block individually is confident.

Place it in context: what it resembles, what it is annotated as, and how it looks.

  · Nearest PDB neighbors are the top structural matches found by Foldseek when searching this structure against the entire Protein Data Bank. Each hit reports a TM-score (0 to 1; >0.5 almost always implies the same fold) and an E-value. These are *structural* homologs — they may share no detectable sequence similarity.

  · Functional annotations link the protein to curated databases. InterPro entries identify conserved domains and families by matching the sequence against member-database signatures (Pfam, PROSITE, CDD, …). Gene Ontology (GO) terms describe molecular function, biological process, and cellular component in a controlled vocabulary. CATH places the structure in a hierarchical fold classification (Class/Architecture/Topology/Homologous-superfamily). The organism is the source species.

  · Three diagnostic plots accompany the record. The Cα contact map visualizes the tertiary structure as a 2D adjacency matrix (8 Å cutoff, sequence-local contacts suppressed). The Ramachandran plot shows the distribution of backbone (φ, ψ) torsions, with points in the α and β basins reflecting secondary structure content. The PAE plot shows AlphaFold's inter-residue confidence as a color matrix.

  · Six rendered views show the 3D structure from the faces of a cube — i.e. along ±x, ±y, ±z. Rendering representation is drawn randomly per protein from cartoon (secondary-structure ribbons), sticks (backbone bonds), or molecular surface; coloring is either N→C rainbow (blue at the N-terminus through red at the C-terminus) or one color per chain.